Protein AF-0000000079469353 (afdb_homodimer)

InterPro domains:
  IPR002818 DJ-1/PfpI [PF01965] (6-164)
  IPR029062 Class I glutamine amidotransferase-like [G3DSA:3.40.50.880] (1-228)
  IPR029062 Class I glutamine amidotransferase-like [SSF52317] (6-183)
  IPR052158 Isonitrile Hydratase and Quaternary Amine Regulator [PTHR43130] (4-223)

Foldseek 3Di:
DQAQEEEEEDDEFFAPLQCVQLCVLQVPQPRHDYAYEYAVQDWYDHPRDIDHPHHHLVPDQEHQHYEYEDGPCLLVQLVDPVNLVSVLRHVVHYNAYEYEACSVLSVLLSLPQAVHEEEHAPLCQCLSVLSNHPRDDDQWDDDRRYIYGYHSNSSNVSSLVVCCVPPRNVSSVVSCVVVVPDDDDPAQQPDPVRRDPVVNVVVSVVCVVCRVVSSVSSNVSSVVSVVVVVVVD/DQAQEEEEEDDEFFAPLQCVQLCVLQVPQPRHDYAYEYAVQDWYDHPHDIDHPHHHLVPDQEHQEYEYEDGPCLLVQLVDPVNLVSVLRHVVHYNAYEYEACSVLSVLLSLPQAVHEEAHAPLCQCLSVLSNHPRDDDQWDDDRRYIYGYHSNSSNVSSLVVCCVPPRNVSSVVSCVVVVPDDDDPAQQPDPVRRDPVVNVVVSVVCVVVRVVSSVSSNVSSVVSVVVVVVVD

Organism: NCBI:txid2803784

Solvent-accessible surface area (backbone atoms only — not comparable to full-atom values): 22855 Å² total; per-residue (Å²): 130,84,67,48,29,37,34,35,63,50,57,68,40,32,38,53,49,22,45,49,42,23,44,68,53,49,61,67,43,86,64,44,44,75,42,52,21,15,73,82,24,46,68,41,59,27,91,89,41,34,41,38,92,32,41,32,40,88,71,59,81,72,31,39,28,40,43,28,37,14,37,83,21,39,50,62,47,47,64,31,63,72,61,40,54,52,51,42,56,35,53,73,64,25,66,29,50,32,20,13,10,48,8,34,52,44,51,31,44,60,49,78,32,49,74,32,52,36,20,23,19,79,93,57,31,74,54,38,45,70,43,45,29,42,74,40,91,46,54,61,28,72,42,89,54,29,44,18,6,6,20,42,51,19,13,44,39,34,26,45,48,46,36,27,74,75,68,30,61,68,53,24,39,33,49,30,33,74,35,26,50,62,86,66,63,86,60,70,18,18,39,83,89,52,21,54,68,70,46,44,53,51,48,51,57,68,48,50,78,57,44,61,64,44,46,51,37,37,46,51,28,24,52,51,34,53,53,51,54,57,65,72,105,129,84,66,48,28,37,34,35,62,51,59,70,40,32,38,52,50,22,44,50,42,21,43,65,54,51,62,68,42,87,66,45,43,76,42,52,21,14,75,81,23,47,66,41,59,29,91,89,41,32,41,39,90,32,40,32,40,86,70,61,82,71,30,39,29,39,43,27,36,14,38,85,22,39,48,61,47,49,65,30,63,72,61,41,54,50,51,42,56,35,53,74,65,25,66,28,50,33,20,13,10,49,8,33,52,44,51,31,44,60,49,77,31,48,75,31,51,36,20,23,19,80,91,57,32,72,55,38,45,69,44,45,29,42,72,39,91,47,53,61,28,71,41,89,52,30,42,18,6,6,21,39,52,18,14,44,38,34,27,44,50,48,36,28,72,75,68,30,61,68,55,24,39,32,49,31,33,74,36,26,49,62,86,66,63,85,60,69,19,16,38,82,87,53,21,55,68,70,46,44,52,52,47,50,57,67,49,50,78,58,44,62,66,45,46,53,38,40,46,51,28,24,51,51,34,53,52,51,56,56,65,74,104

Radius of gyration: 21.98 Å; Cα contacts (8 Å, |Δi|>4): 1091; chains: 2; bounding box: 52×77×47 Å

Nearest PDB structures (foldseek):
  7l9q-assembly1_B  TM=9.823E-01  e=1.602E-27  Pseudomonas protegens Pf-5
  3nov-assembly1_A-2  TM=9.707E-01  e=3.347E-27  Pseudomonas fluorescens
  3nor-assembly1_A-2  TM=9.707E-01  e=5.470E-27  Pseudomonas fluorescens
  7lav-assembly1_A  TM=9.673E-01  e=4.838E-27  Pseudomonas protegens Pf-5
  3noo-assembly1_B  TM=9.698E-01  e=7.209E-26  Pseudomonas fluorescens

Secondary structure (DSSP, 8-state):
---EEEEEE--TTB-THHHHHHHHHHTTSTTEEEEEEEGGG--EEETTEEEESPEEGGG----SEEEE--BTTHHHHHH-HHHHHHHHHHHHH-SEEEEETTHHHHHHTTTTTTTSEE---GGGGGGGGGGT-EE--SSEEEETTEEEE-STTHHHHHHHHHHHHHH-HHHHHHH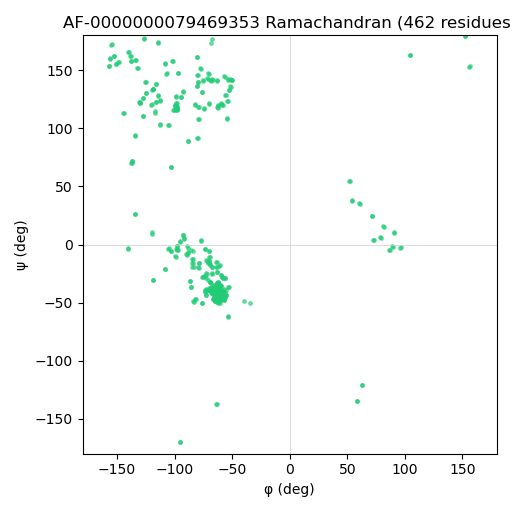HHHTT-----SSS-SSTTTS-HHHHHHHHHHHHHHHHHHHHHHHHHHHHHHHHHHHH-/---EEEEEE--TTB-THHHHHHHHHHTTSTTEEEEEEEGGG--EEETTEEEESPEEGGG----SEEEE--BTTHHHHHH-HHHHHHHHHHHHH-SEEEEETTHHHHHHTTTTTTTSEE---GGGGGGGGGGT-EE--SSEEEETTEEEE-STTHHHHHHHHHHHHHH-HHHHHHHHHHTT-----SSS-SSTTTS-HHHHHHHHHHHHHHHHHHHHHHHHHHHHHHHHHHHT-

pLDDT: mean 96.84, std 6.89, range [42.44, 99.0]

Sequence (466 aa):
MSDLVIVFPLYPGVTHLDFTGPQQVLCRVPGAKIIVASMGGADIEADGLTFTNLVDLAKVEACDVICIPGGFGTSAAMLDEAFMSHIKRLAAGAKYLTSVCTGSLILAATGMLKGKRATCHWAWRDQLKPFGVIVTEGRVVRDGNIITGGGVTAGLDFAFTMVAELAGDTLAQSLQLGLEYSPAPPFNAGTPETAPPEILAAVKSMMAGAMGDRQEAAEEAARRVESAGLNAVMSDLVIVFPLYPGVTHLDFTGPQQVLCRVPGAKIIVASMGGADIEADGLTFTNLVDLAKVEACDVICIPGGFGTSAAMLDEAFMSHIKRLAAGAKYLTSVCTGSLILAATGMLKGKRATCHWAWRDQLKPFGVIVTEGRVVRDGNIITGGGVTAGLDFAFTMVAELAGDTLAQSLQLGLEYSPAPPFNAGTPETAPPEILAAVKSMMAGAMGDRQEAAEEAARRVESAGLNAV

Structure (mmCIF, N/CA/C/O backbone):
data_AF-0000000079469353-model_v1
#
loop_
_entity.id
_entity.type
_entity.pdbx_description
1 polymer 'DJ-1/PfpI family protein'
#
loop_
_atom_site.group_PDB
_atom_site.id
_atom_site.type_symbol
_atom_site.label_atom_id
_atom_site.label_alt_id
_atom_site.label_comp_id
_atom_site.label_asym_id
_atom_site.label_entity_id
_atom_site.label_seq_id
_atom_site.pdbx_PDB_ins_code
_atom_site.Cartn_x
_atom_site.Cartn_y
_atom_site.Cartn_z
_atom_site.occupancy
_atom_site.B_iso_or_equiv
_atom_site.auth_seq_id
_atom_site.auth_comp_id
_atom_site.auth_asym_id
_atom_site.auth_atom_id
_atom_site.pdbx_PDB_model_num
ATOM 1 N N . MET A 1 1 ? -25.016 -16.469 4.625 1 42.53 1 MET A N 1
ATOM 2 C CA . MET A 1 1 ? -24.156 -16.578 3.457 1 42.53 1 MET A CA 1
ATOM 3 C C . MET A 1 1 ? -22.703 -16.812 3.875 1 42.53 1 MET A C 1
ATOM 5 O O . MET A 1 1 ? -22.25 -16.297 4.902 1 42.53 1 MET A O 1
ATOM 9 N N . SER A 1 2 ? -22.094 -17.969 3.52 1 60.28 2 SER A N 1
ATOM 10 C CA . SER A 1 2 ? -20.781 -18.391 4.016 1 60.28 2 SER A CA 1
ATOM 11 C C . SER A 1 2 ? -19.734 -17.281 3.832 1 60.28 2 SER A C 1
ATOM 13 O O . SER A 1 2 ? -19.828 -16.5 2.889 1 60.28 2 SER A O 1
ATOM 15 N N . ASP A 1 3 ? -18.922 -16.984 4.762 1 85.94 3 ASP A N 1
ATOM 16 C CA . ASP A 1 3 ? -17.953 -15.891 4.797 1 85.94 3 ASP A CA 1
ATOM 17 C C . ASP A 1 3 ? -16.906 -16.062 3.697 1 85.94 3 ASP A C 1
ATOM 19 O O . ASP A 1 3 ? -16.453 -17.172 3.428 1 85.94 3 ASP A O 1
ATOM 23 N N . LEU A 1 4 ? -16.797 -15.102 2.717 1 96.38 4 LEU A N 1
ATOM 24 C CA . LEU A 1 4 ? -15.695 -15.023 1.762 1 96.38 4 LEU A CA 1
ATOM 25 C C . LEU A 1 4 ? -14.352 -14.977 2.482 1 96.38 4 LEU A C 1
ATOM 27 O O . LEU A 1 4 ? -14.078 -14.031 3.227 1 96.38 4 LEU A O 1
ATOM 31 N N . VAL A 1 5 ? -13.578 -16.141 2.379 1 98.56 5 VAL A N 1
ATOM 32 C CA . VAL A 1 5 ? -12.289 -16.203 3.061 1 98.56 5 VAL A CA 1
ATOM 33 C C . VAL A 1 5 ? -11.164 -15.922 2.068 1 98.56 5 VAL A C 1
ATOM 35 O O . VAL A 1 5 ? -11.008 -16.625 1.074 1 98.56 5 VAL A O 1
ATOM 38 N N . ILE A 1 6 ? -10.391 -14.875 2.291 1 98.88 6 ILE A N 1
ATOM 39 C CA . ILE A 1 6 ? -9.234 -14.484 1.488 1 98.88 6 ILE A CA 1
ATOM 40 C C . ILE A 1 6 ? -7.961 -14.656 2.305 1 98.88 6 ILE A C 1
ATOM 42 O O . ILE A 1 6 ? -7.832 -14.094 3.395 1 98.88 6 ILE A O 1
ATOM 46 N N . VAL A 1 7 ? -6.977 -15.445 1.799 1 98.94 7 VAL A N 1
ATOM 47 C CA . VAL A 1 7 ? -5.762 -15.75 2.547 1 98.94 7 VAL A CA 1
ATOM 48 C C . VAL A 1 7 ? -4.551 -15.141 1.84 1 98.94 7 VAL A C 1
ATOM 50 O O . VAL A 1 7 ? -4.387 -15.312 0.63 1 98.94 7 VAL A O 1
ATOM 53 N N . PHE A 1 8 ? -3.779 -14.422 2.576 1 98.94 8 PHE A N 1
ATOM 54 C CA . PHE A 1 8 ? -2.455 -13.969 2.166 1 98.94 8 PHE A CA 1
ATOM 55 C C . PHE A 1 8 ? -1.367 -14.766 2.879 1 98.94 8 PHE A C 1
ATOM 57 O O . PHE A 1 8 ? -1.062 -14.508 4.043 1 98.94 8 PHE A O 1
ATOM 64 N N . PRO A 1 9 ? -0.734 -15.711 2.227 1 98.94 9 PRO A N 1
ATOM 65 C CA . PRO A 1 9 ? 0.389 -16.422 2.85 1 98.94 9 PRO A CA 1
ATOM 66 C C . PRO A 1 9 ? 1.702 -15.648 2.742 1 98.94 9 PRO A C 1
ATOM 68 O O . PRO A 1 9 ? 2.158 -15.352 1.635 1 98.94 9 PRO A O 1
ATOM 71 N N . LEU A 1 10 ? 2.246 -15.359 3.893 1 98.94 10 LEU A N 1
ATOM 72 C CA . LEU A 1 10 ? 3.484 -14.586 3.943 1 98.94 10 LEU A CA 1
ATOM 73 C C . LEU A 1 10 ? 4.68 -15.5 4.203 1 98.94 10 LEU A C 1
ATOM 75 O O . LEU A 1 10 ? 4.52 -16.609 4.715 1 98.94 10 LEU A O 1
ATOM 79 N N . TYR A 1 11 ? 5.863 -15.039 3.842 1 98.94 11 TYR A N 1
ATOM 80 C CA . TYR A 1 11 ? 7.148 -15.703 4.023 1 98.94 11 TYR A CA 1
ATOM 81 C C . TYR A 1 11 ? 8.273 -14.688 4.16 1 98.94 11 TYR A C 1
ATOM 83 O O . TYR A 1 11 ? 8.125 -13.531 3.77 1 98.94 11 TYR A O 1
ATOM 91 N N . PRO A 1 12 ? 9.43 -15.062 4.832 1 98.69 12 PRO A N 1
ATOM 92 C CA . PRO A 1 12 ? 10.555 -14.125 4.926 1 98.69 12 PRO A CA 1
ATOM 93 C C . PRO A 1 12 ? 10.984 -13.578 3.568 1 98.69 12 PRO A C 1
ATOM 95 O O . PRO A 1 12 ? 11.133 -14.344 2.611 1 98.69 12 PRO A O 1
ATOM 98 N N . GLY A 1 13 ? 11.18 -12.281 3.477 1 98.44 13 GLY A N 1
ATOM 99 C CA . GLY A 1 13 ? 11.625 -11.664 2.238 1 98.44 13 GLY A CA 1
ATOM 100 C C . GLY A 1 13 ? 10.477 -11.219 1.35 1 98.44 13 GLY A C 1
ATOM 101 O O . GLY A 1 13 ? 10.695 -10.805 0.21 1 98.44 13 GLY A O 1
ATOM 102 N N . VAL A 1 14 ? 9.242 -11.258 1.911 1 98.88 14 VAL A N 1
ATOM 103 C CA . VAL A 1 14 ? 8.078 -10.773 1.174 1 98.88 14 VAL A CA 1
ATOM 104 C C . VAL A 1 14 ? 8.18 -9.266 0.977 1 98.88 14 VAL A C 1
ATOM 106 O O . VAL A 1 14 ? 8.758 -8.562 1.812 1 98.88 14 VAL A O 1
ATOM 109 N N . THR A 1 15 ? 7.762 -8.75 -0.195 1 98.81 15 THR A N 1
ATOM 110 C CA . THR A 1 15 ? 7.508 -7.328 -0.389 1 98.81 15 THR A CA 1
ATOM 111 C C . THR A 1 15 ? 6.156 -6.934 0.194 1 98.81 15 THR A C 1
ATOM 113 O O . THR A 1 15 ? 5.113 -7.418 -0.254 1 98.81 15 THR A O 1
ATOM 116 N N . HIS A 1 16 ? 6.148 -6.039 1.189 1 98.88 16 HIS A N 1
ATOM 117 C CA . HIS A 1 16 ? 4.914 -5.906 1.953 1 98.88 16 HIS A CA 1
ATOM 118 C C . HIS A 1 16 ? 3.807 -5.281 1.109 1 98.88 16 HIS A C 1
ATOM 120 O O . HIS A 1 16 ? 2.639 -5.652 1.236 1 98.88 16 HIS A O 1
ATOM 126 N N . LEU A 1 17 ? 4.172 -4.371 0.166 1 98.94 17 LEU A N 1
ATOM 127 C CA . LEU A 1 17 ? 3.123 -3.721 -0.61 1 98.94 17 LEU A CA 1
ATOM 128 C C . LEU A 1 17 ? 2.43 -4.719 -1.531 1 98.94 17 LEU A C 1
ATOM 130 O O . LEU A 1 17 ? 1.306 -4.48 -1.979 1 98.94 17 LEU A O 1
ATOM 134 N N . ASP A 1 18 ? 3.061 -5.863 -1.813 1 98.94 18 ASP A N 1
ATOM 135 C CA . ASP A 1 18 ? 2.43 -6.918 -2.598 1 98.94 18 ASP A CA 1
ATOM 136 C C . ASP A 1 18 ? 1.204 -7.48 -1.88 1 98.94 18 ASP A C 1
ATOM 138 O O . ASP A 1 18 ? 0.322 -8.062 -2.512 1 98.94 18 ASP A O 1
ATOM 142 N N . PHE A 1 19 ? 1.155 -7.344 -0.555 1 98.88 19 PHE A N 1
ATOM 143 C CA . PHE A 1 19 ? -0.023 -7.863 0.128 1 98.88 19 PHE A CA 1
ATOM 144 C C . PHE A 1 19 ? -0.765 -6.75 0.854 1 98.88 19 PHE A C 1
ATOM 146 O O . PHE A 1 19 ? -1.991 -6.789 0.975 1 98.88 19 PHE A O 1
ATOM 153 N N . THR A 1 20 ? -0.071 -5.695 1.333 1 98.94 20 THR A N 1
ATOM 154 C CA . THR A 1 20 ? -0.786 -4.637 2.033 1 98.94 20 THR A CA 1
ATOM 155 C C . THR A 1 20 ? -1.659 -3.842 1.066 1 98.94 20 THR A C 1
ATOM 157 O O . THR A 1 20 ? -2.75 -3.396 1.429 1 98.94 20 THR A O 1
ATOM 160 N N . GLY A 1 21 ? -1.18 -3.605 -0.171 1 98.88 21 GLY A N 1
ATOM 161 C CA . GLY A 1 21 ? -1.995 -2.947 -1.179 1 98.88 21 GLY A CA 1
ATOM 162 C C . GLY A 1 21 ? -3.338 -3.621 -1.394 1 98.88 21 GLY A C 1
ATOM 163 O O . GLY A 1 21 ? -4.383 -3.041 -1.093 1 98.88 21 GLY A O 1
ATOM 164 N N . PRO A 1 22 ? -3.281 -4.887 -1.829 1 98.94 22 PRO A N 1
ATOM 165 C CA . PRO A 1 22 ? -4.547 -5.59 -2.055 1 98.94 22 PRO A CA 1
ATOM 166 C C . PRO A 1 22 ? -5.367 -5.75 -0.777 1 98.94 22 PRO A C 1
ATOM 168 O O . PRO A 1 22 ? -6.598 -5.68 -0.818 1 98.94 22 PRO A O 1
ATOM 171 N N . GLN A 1 23 ? -4.711 -6.023 0.32 1 98.88 23 GLN A N 1
ATOM 172 C CA . GLN A 1 23 ? -5.391 -6.258 1.589 1 98.88 23 GLN A CA 1
ATOM 173 C C . GLN A 1 23 ? -6.227 -5.051 1.998 1 98.88 23 GLN A C 1
ATOM 175 O O . GLN A 1 23 ? -7.34 -5.199 2.5 1 98.88 23 GLN A O 1
ATOM 180 N N . GLN A 1 24 ? -5.746 -3.799 1.799 1 98.88 24 GLN A N 1
ATOM 181 C CA . GLN A 1 24 ? -6.477 -2.588 2.158 1 98.88 24 GLN A CA 1
ATOM 182 C C . GLN A 1 24 ? -7.801 -2.5 1.408 1 98.88 24 GLN A C 1
ATOM 184 O O . GLN A 1 24 ? -8.789 -1.987 1.939 1 98.88 24 GLN A O 1
ATOM 189 N N . VAL A 1 25 ? -7.789 -2.98 0.186 1 98.88 25 VAL A N 1
ATOM 190 C CA . VAL A 1 25 ? -8.984 -2.912 -0.649 1 98.88 25 VAL A CA 1
ATOM 191 C C . VAL A 1 25 ? -9.922 -4.066 -0.304 1 98.88 25 VAL A C 1
ATOM 193 O O . VAL A 1 25 ? -11.109 -3.85 -0.032 1 98.88 25 VAL A O 1
ATOM 196 N N . LEU A 1 26 ? -9.398 -5.238 -0.204 1 98.81 26 LEU A N 1
ATOM 197 C CA . LEU A 1 26 ? -10.195 -6.453 -0.103 1 98.81 26 LEU A CA 1
ATOM 198 C C . LEU A 1 26 ? -10.828 -6.574 1.281 1 98.81 26 LEU A C 1
ATOM 200 O O . LEU A 1 26 ? -11.891 -7.184 1.434 1 98.81 26 LEU A O 1
ATOM 204 N N . CYS A 1 27 ? -10.172 -5.965 2.289 1 98.25 27 CYS A N 1
ATOM 205 C CA . CYS A 1 27 ? -10.719 -6.066 3.637 1 98.25 27 CYS A CA 1
ATOM 206 C C . CYS A 1 27 ? -12.008 -5.254 3.764 1 98.25 27 CYS A C 1
ATOM 208 O O . CYS A 1 27 ? -12.719 -5.363 4.766 1 98.25 27 CYS A O 1
ATOM 210 N N . ARG A 1 28 ? -12.383 -4.492 2.699 1 97.31 28 ARG A N 1
ATOM 211 C CA . ARG A 1 28 ? -13.578 -3.654 2.719 1 97.31 28 ARG A CA 1
ATOM 212 C C . ARG A 1 28 ? -14.75 -4.359 2.059 1 97.31 28 ARG A C 1
ATOM 214 O O . ARG A 1 28 ? -15.867 -3.834 2.033 1 97.31 28 ARG A O 1
ATOM 221 N N . VAL A 1 29 ? -14.547 -5.535 1.493 1 97.44 29 VAL A N 1
ATOM 222 C CA . VAL A 1 29 ? -15.633 -6.328 0.917 1 97.44 29 VAL A CA 1
ATOM 223 C C . VAL A 1 29 ? -16.516 -6.871 2.031 1 97.44 29 VAL A C 1
ATOM 225 O O . VAL A 1 29 ? -16.047 -7.566 2.934 1 97.44 29 VAL A O 1
ATOM 228 N N . PRO A 1 30 ? -17.812 -6.535 1.995 1 94.5 30 PRO A N 1
ATOM 229 C CA . PRO A 1 30 ? -18.703 -7.012 3.049 1 94.5 30 PRO A CA 1
ATOM 230 C C . PRO A 1 30 ? -18.688 -8.531 3.197 1 94.5 30 PRO A C 1
ATOM 232 O O . PRO A 1 30 ? -18.797 -9.25 2.203 1 94.5 30 PRO A O 1
ATOM 235 N N . GLY A 1 31 ? -18.484 -8.984 4.418 1 94.06 31 GLY A N 1
ATOM 236 C CA . GLY A 1 31 ? -18.531 -10.406 4.711 1 94.06 31 GLY A CA 1
ATOM 237 C C . GLY A 1 31 ? -17.219 -11.117 4.492 1 94.06 31 GLY A C 1
ATOM 238 O O . GLY A 1 31 ? -17.078 -12.305 4.801 1 94.06 31 GLY A O 1
ATOM 239 N N . ALA A 1 32 ? -16.25 -10.398 3.99 1 96.69 32 ALA A N 1
ATOM 240 C CA . ALA A 1 32 ? -14.945 -11.008 3.74 1 96.69 32 ALA A CA 1
ATOM 241 C C . ALA A 1 32 ? -14.164 -11.188 5.039 1 96.69 32 ALA A C 1
ATOM 243 O O . ALA A 1 32 ? -14.148 -10.297 5.891 1 96.69 32 ALA A O 1
ATOM 244 N N . LYS A 1 33 ? -13.633 -12.344 5.242 1 97.62 33 LYS A N 1
ATOM 245 C CA . LYS A 1 33 ? -12.641 -12.633 6.273 1 97.62 33 LYS A CA 1
ATOM 246 C C . LYS A 1 33 ? -11.234 -12.695 5.676 1 97.62 33 LYS A C 1
ATOM 248 O O . LYS A 1 33 ? -10.945 -13.578 4.863 1 97.62 33 LYS A O 1
ATOM 253 N N . ILE A 1 34 ? -10.406 -11.797 6.074 1 98.62 34 ILE A N 1
ATOM 254 C CA . ILE A 1 34 ? -9.031 -11.766 5.59 1 98.62 34 ILE A CA 1
ATOM 255 C C . ILE A 1 34 ? -8.125 -12.508 6.57 1 98.62 34 ILE A C 1
ATOM 257 O O . ILE A 1 34 ? -8.133 -12.227 7.77 1 98.62 34 ILE A O 1
ATOM 261 N N . ILE A 1 35 ? -7.402 -13.414 6.082 1 98.81 35 ILE A N 1
ATOM 262 C CA . ILE A 1 35 ? -6.418 -14.141 6.879 1 98.81 35 ILE A CA 1
ATOM 263 C C . ILE A 1 35 ? -5.016 -13.875 6.332 1 98.81 35 ILE A C 1
ATOM 265 O O . ILE A 1 35 ? -4.719 -14.211 5.184 1 98.81 35 ILE A O 1
ATOM 269 N N . VAL A 1 36 ? -4.234 -13.234 7.121 1 98.94 36 VAL A N 1
ATOM 270 C CA . VAL A 1 36 ? -2.807 -13.109 6.844 1 98.94 36 VAL A CA 1
ATOM 271 C C . VAL A 1 36 ? -2.035 -14.148 7.656 1 98.94 36 VAL A C 1
ATOM 273 O O . VAL A 1 36 ? -2.127 -14.172 8.883 1 98.94 36 VAL A O 1
ATOM 276 N N . ALA A 1 37 ? -1.287 -14.992 6.957 1 98.94 37 ALA A N 1
ATOM 277 C CA . ALA A 1 37 ? -0.753 -16.172 7.621 1 98.94 37 ALA A CA 1
ATOM 278 C C . ALA A 1 37 ? 0.732 -16.359 7.316 1 98.94 37 ALA A C 1
ATOM 280 O O . ALA A 1 37 ? 1.228 -15.859 6.305 1 98.94 37 ALA A O 1
ATOM 281 N N . SER A 1 38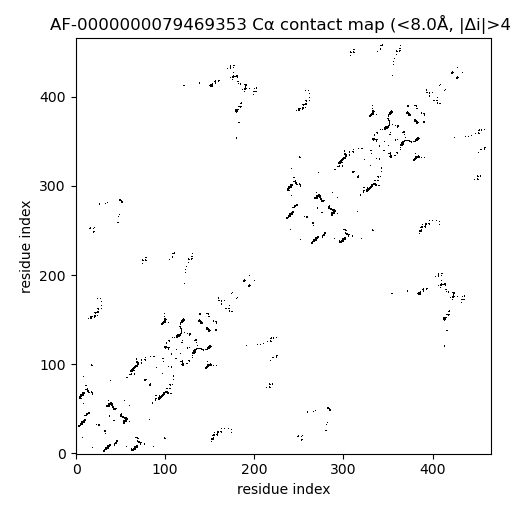 ? 1.434 -16.938 8.172 1 98.94 38 SER A N 1
ATOM 282 C CA . SER A 1 38 ? 2.822 -17.359 8.016 1 98.94 38 SER A CA 1
ATOM 283 C C . SER A 1 38 ? 3.061 -18.719 8.648 1 98.94 38 SER A C 1
ATOM 285 O O . SER A 1 38 ? 2.178 -19.266 9.32 1 98.94 38 SER A O 1
ATOM 287 N N . MET A 1 39 ? 4.23 -19.359 8.312 1 98.88 39 MET A N 1
ATOM 288 C CA . MET A 1 39 ? 4.574 -20.625 8.953 1 98.88 39 MET A CA 1
ATOM 289 C C . MET A 1 39 ? 4.664 -20.469 10.461 1 98.88 39 MET A C 1
ATOM 291 O O . MET A 1 39 ? 5.406 -19.625 10.961 1 98.88 39 MET A O 1
ATOM 295 N N . GLY A 1 40 ? 3.83 -21.219 11.258 1 98.75 40 GLY A N 1
ATOM 296 C CA . GLY A 1 40 ? 3.834 -21.172 12.711 1 98.75 40 GLY A CA 1
ATOM 297 C C . GLY A 1 40 ? 3.232 -19.906 13.266 1 98.75 40 GLY A C 1
ATOM 298 O O . GLY A 1 40 ? 3.27 -19.672 14.477 1 98.75 40 GLY A O 1
ATOM 299 N N . GLY A 1 41 ? 2.707 -19.031 12.422 1 98.88 41 GLY A N 1
ATOM 300 C CA . GLY A 1 41 ? 2.211 -17.75 12.875 1 98.88 41 GLY A CA 1
ATOM 301 C C . GLY A 1 41 ? 3.316 -16.797 13.281 1 98.88 41 GLY A C 1
ATOM 302 O O . GLY A 1 41 ? 3.094 -15.875 14.078 1 98.88 41 GLY A O 1
ATOM 303 N N . ALA A 1 42 ? 4.48 -17.031 12.727 1 98.81 42 ALA A N 1
ATOM 304 C CA . ALA A 1 42 ? 5.648 -16.234 13.094 1 98.81 42 ALA A CA 1
ATOM 305 C C . ALA A 1 42 ? 5.539 -14.812 12.555 1 98.81 42 ALA A C 1
ATOM 307 O O . ALA A 1 42 ? 4.973 -14.594 11.484 1 98.81 42 ALA A O 1
ATOM 308 N N . ASP A 1 43 ? 6.086 -13.875 13.289 1 98.88 43 ASP A N 1
ATOM 309 C CA . ASP A 1 43 ? 6.164 -12.508 12.789 1 98.88 43 ASP A CA 1
ATOM 310 C C . ASP A 1 43 ? 6.902 -12.453 11.453 1 98.88 43 ASP A C 1
ATOM 312 O O . ASP A 1 43 ? 7.82 -13.242 11.211 1 98.88 43 ASP A O 1
ATOM 316 N N . ILE A 1 44 ? 6.496 -11.594 10.594 1 98.94 44 ILE A N 1
ATOM 317 C CA . ILE A 1 44 ? 7.172 -11.359 9.32 1 98.94 44 ILE A CA 1
ATOM 318 C C . ILE A 1 44 ? 7.711 -9.93 9.281 1 98.94 44 ILE A C 1
ATOM 320 O O . ILE A 1 44 ? 6.977 -8.977 9.531 1 98.94 44 ILE A O 1
ATOM 324 N N . GLU A 1 45 ? 8.969 -9.836 9.078 1 98.69 45 GLU A N 1
ATOM 325 C CA . GLU A 1 45 ? 9.594 -8.547 8.789 1 98.69 45 GLU A CA 1
ATOM 326 C C . GLU A 1 45 ? 9.68 -8.305 7.281 1 98.69 45 GLU A C 1
ATOM 328 O O . GLU A 1 45 ? 10.102 -9.195 6.531 1 98.69 45 GLU A O 1
ATOM 333 N N . ALA A 1 46 ? 9.266 -7.172 6.844 1 98.38 46 ALA A N 1
ATOM 334 C CA . ALA A 1 46 ? 9.305 -6.816 5.43 1 98.38 46 ALA A CA 1
ATOM 335 C C . ALA A 1 46 ? 9.617 -5.332 5.246 1 98.38 46 ALA A C 1
ATOM 337 O O . ALA A 1 46 ? 8.82 -4.473 5.621 1 98.38 46 ALA A O 1
ATOM 338 N N . ASP A 1 47 ? 10.758 -5.031 4.688 1 95.69 47 ASP A N 1
ATOM 339 C CA . ASP A 1 47 ? 11.156 -3.682 4.305 1 95.69 47 ASP A CA 1
ATOM 340 C C . ASP A 1 47 ? 11.047 -2.717 5.484 1 95.69 47 ASP A C 1
ATOM 342 O O . ASP A 1 47 ? 10.555 -1.598 5.332 1 95.69 47 ASP A O 1
ATOM 346 N N . GLY A 1 48 ? 11.367 -3.146 6.656 1 96.94 48 GLY A N 1
ATOM 347 C CA . GLY A 1 48 ? 11.438 -2.27 7.816 1 96.94 48 GLY A CA 1
ATOM 348 C C . GLY A 1 48 ? 10.172 -2.283 8.648 1 96.94 48 GLY A C 1
ATOM 349 O O . GLY A 1 48 ? 10.102 -1.635 9.695 1 96.94 48 GLY A O 1
ATOM 350 N N . LEU A 1 49 ? 9.148 -3.043 8.203 1 98.81 49 LEU A N 1
ATOM 351 C CA . LEU A 1 49 ? 7.926 -3.236 8.977 1 98.81 49 LEU A CA 1
ATOM 352 C C . LEU A 1 49 ? 7.867 -4.648 9.555 1 98.81 49 LEU A C 1
ATOM 354 O O . LEU A 1 49 ? 8.43 -5.582 8.984 1 98.81 49 LEU A O 1
ATOM 358 N N . THR A 1 50 ? 7.281 -4.723 10.727 1 98.88 50 THR A N 1
ATOM 359 C CA . THR A 1 50 ? 7.074 -6.031 11.328 1 98.88 50 THR A CA 1
ATOM 360 C C . THR A 1 50 ? 5.59 -6.297 11.547 1 98.88 50 THR A C 1
ATOM 362 O O . THR A 1 50 ? 4.91 -5.535 12.242 1 98.88 50 THR A O 1
ATOM 365 N N . PHE A 1 51 ? 5.125 -7.348 10.938 1 98.94 51 PHE A N 1
ATOM 366 C CA . PHE A 1 51 ? 3.744 -7.801 11.055 1 98.94 51 PHE A CA 1
ATOM 367 C C . PHE A 1 51 ? 3.631 -8.938 12.062 1 98.94 51 PHE A C 1
ATOM 369 O O . PHE A 1 51 ? 4.359 -9.93 11.969 1 98.94 51 PHE A O 1
ATOM 376 N N . THR A 1 52 ? 2.701 -8.758 13.039 1 98.88 52 THR A N 1
ATOM 377 C CA . THR A 1 52 ? 2.521 -9.773 14.07 1 98.88 52 THR A CA 1
ATOM 378 C C . THR A 1 52 ? 1.06 -10.203 14.156 1 98.88 52 THR A C 1
ATOM 380 O O . THR A 1 52 ? 0.227 -9.758 13.367 1 98.88 52 THR A O 1
ATOM 383 N N . ASN A 1 53 ? 0.758 -11.188 15.047 1 98.75 53 ASN A N 1
ATOM 384 C CA . ASN A 1 53 ? -0.573 -11.766 15.195 1 98.75 53 ASN A CA 1
ATOM 385 C C . ASN A 1 53 ? -1.05 -12.406 13.891 1 98.75 53 ASN A C 1
ATOM 387 O O . ASN A 1 53 ? -2.219 -12.281 13.523 1 98.75 53 ASN A O 1
ATOM 391 N N . LEU A 1 54 ? -0.108 -12.984 13.188 1 98.88 54 LEU A N 1
ATOM 392 C CA . LEU A 1 54 ? -0.427 -13.742 11.977 1 98.88 54 LEU A CA 1
ATOM 393 C C . LEU A 1 54 ? -1.002 -15.109 12.328 1 98.88 54 LEU A C 1
ATOM 395 O O . LEU A 1 54 ? -0.718 -15.648 13.398 1 98.88 54 LEU A O 1
ATOM 399 N N . VAL A 1 55 ? -1.805 -15.609 11.5 1 98.88 55 VAL A N 1
ATOM 400 C CA . VAL A 1 55 ? -2.363 -16.953 11.688 1 98.88 55 VAL A CA 1
ATOM 401 C C . VAL A 1 55 ? -1.344 -18 11.258 1 98.88 55 VAL A C 1
ATOM 403 O O . VAL A 1 55 ? -0.621 -17.812 10.281 1 98.88 55 VAL A O 1
ATOM 406 N N . ASP A 1 56 ? -1.229 -19.031 11.961 1 98.88 56 ASP A N 1
ATOM 407 C CA . ASP A 1 56 ? -0.411 -20.156 11.508 1 98.88 56 ASP A CA 1
ATOM 408 C C . ASP A 1 56 ? -0.962 -20.734 10.211 1 98.88 56 ASP A C 1
ATOM 410 O O . ASP A 1 56 ? -2.104 -21.203 10.164 1 98.88 56 ASP A O 1
ATOM 414 N N . LEU A 1 57 ? -0.144 -20.672 9.242 1 98.81 57 LEU A N 1
ATOM 415 C CA . LEU A 1 57 ? -0.543 -21.172 7.93 1 98.81 57 LEU A CA 1
ATOM 416 C C . LEU A 1 57 ? -1.063 -22.594 8.023 1 98.81 57 LEU A C 1
ATOM 418 O O . LEU A 1 57 ? -2.006 -22.969 7.316 1 98.81 57 LEU A O 1
ATOM 422 N N . ALA A 1 58 ? -0.517 -23.453 8.867 1 98.5 58 ALA A N 1
ATOM 423 C CA . ALA A 1 58 ? -0.905 -24.859 9.039 1 98.5 58 ALA A CA 1
ATOM 424 C C . ALA A 1 58 ? -2.334 -24.969 9.562 1 98.5 58 ALA A C 1
ATOM 426 O O . ALA A 1 58 ? -2.982 -26 9.398 1 98.5 58 ALA A O 1
ATOM 427 N N . LYS A 1 59 ? -2.861 -23.922 10.141 1 98.56 59 LYS A N 1
ATOM 428 C CA . LYS A 1 59 ? -4.172 -23.953 10.789 1 98.56 59 LYS A CA 1
ATOM 429 C C . LYS A 1 59 ? -5.25 -23.391 9.859 1 98.56 59 LYS A C 1
ATOM 431 O O . LYS A 1 59 ? -6.441 -23.453 10.188 1 98.56 59 LYS A O 1
ATOM 436 N N . VAL A 1 60 ? -4.855 -22.797 8.773 1 98.69 60 VAL A N 1
ATOM 437 C CA . VAL A 1 60 ? -5.84 -22.328 7.805 1 98.69 60 VAL A CA 1
ATOM 438 C C . VAL A 1 60 ? -6.422 -23.516 7.035 1 98.69 60 VAL A C 1
ATOM 440 O O . VAL A 1 60 ? -5.711 -24.172 6.281 1 98.69 60 VAL A O 1
ATOM 443 N N . GLU A 1 61 ? -7.641 -23.766 7.133 1 97.06 61 GLU A N 1
ATOM 444 C CA . GLU A 1 61 ? -8.242 -24.984 6.602 1 97.06 61 GLU A CA 1
ATOM 445 C C . GLU A 1 61 ? -8.578 -24.844 5.117 1 97.06 61 GLU A C 1
ATOM 447 O O . GLU A 1 61 ? -8.336 -25.75 4.328 1 97.06 61 GLU A O 1
ATOM 452 N N . ALA A 1 62 ? -9.227 -23.781 4.77 1 97.44 62 ALA A N 1
ATOM 453 C CA . ALA A 1 62 ? -9.672 -23.531 3.402 1 97.44 62 ALA A CA 1
ATOM 454 C C . ALA A 1 62 ? -9.781 -22.031 3.133 1 97.44 62 ALA A C 1
ATOM 456 O O . ALA A 1 62 ? -9.734 -21.219 4.062 1 97.44 62 ALA A O 1
ATOM 457 N N . CYS A 1 63 ? -9.812 -21.703 1.905 1 98.31 63 CYS A N 1
ATOM 458 C CA . CYS A 1 63 ? -10.047 -20.312 1.513 1 98.31 63 CYS A CA 1
ATOM 459 C C . CYS A 1 63 ? -10.781 -20.234 0.177 1 98.31 63 CYS A C 1
ATOM 461 O O . CYS A 1 63 ? -10.828 -21.234 -0.562 1 98.31 63 CYS A O 1
ATOM 463 N N . ASP A 1 64 ? -11.461 -19.125 -0.065 1 98.69 64 ASP A N 1
ATOM 464 C CA . ASP A 1 64 ? -12.094 -18.844 -1.351 1 98.69 64 ASP A CA 1
ATOM 465 C C . ASP A 1 64 ? -11.102 -18.203 -2.324 1 98.69 64 ASP A C 1
ATOM 467 O O . ASP A 1 64 ? -11.156 -18.453 -3.531 1 98.69 64 ASP A O 1
ATOM 471 N N . VAL A 1 65 ? -10.242 -17.375 -1.835 1 98.88 65 VAL A N 1
ATOM 472 C CA . VAL A 1 65 ? -9.211 -16.703 -2.609 1 98.88 65 VAL A CA 1
ATOM 473 C C . VAL A 1 65 ? -7.852 -16.875 -1.928 1 98.88 65 VAL A C 1
ATOM 475 O O . VAL A 1 65 ? -7.703 -16.578 -0.742 1 98.88 65 VAL A O 1
ATOM 478 N N . ILE A 1 66 ? -6.914 -17.438 -2.604 1 98.94 66 ILE A N 1
ATOM 479 C CA . ILE A 1 66 ? -5.531 -17.359 -2.148 1 98.94 66 ILE A CA 1
ATOM 480 C C . ILE A 1 66 ? -4.789 -16.266 -2.92 1 98.94 66 ILE A C 1
ATOM 482 O O . ILE A 1 66 ? -4.805 -16.266 -4.152 1 98.94 66 ILE A O 1
ATOM 486 N N . CYS A 1 67 ? -4.277 -15.289 -2.256 1 98.94 67 CYS A N 1
ATOM 487 C CA . CYS A 1 67 ? -3.549 -14.172 -2.844 1 98.94 67 CYS A CA 1
ATOM 488 C C . CYS A 1 67 ? -2.08 -14.203 -2.436 1 98.94 67 CYS A C 1
ATOM 490 O O . CYS A 1 67 ? -1.729 -13.773 -1.335 1 98.94 67 CYS A O 1
ATOM 492 N N . ILE A 1 68 ? -1.202 -14.625 -3.311 1 99 68 ILE A N 1
ATOM 493 C CA . ILE A 1 68 ? 0.194 -14.883 -2.977 1 99 68 ILE A CA 1
ATOM 494 C C . ILE A 1 68 ? 1.048 -13.68 -3.377 1 99 68 ILE A C 1
ATOM 496 O O . ILE A 1 68 ? 1.144 -13.344 -4.559 1 99 68 ILE A O 1
ATOM 500 N N . PRO A 1 69 ? 1.66 -13.039 -2.41 1 98.94 69 PRO A N 1
ATOM 501 C CA . PRO A 1 69 ? 2.537 -11.906 -2.719 1 98.94 69 PRO A CA 1
ATOM 502 C C . PRO A 1 69 ? 3.926 -12.344 -3.182 1 98.94 69 PRO A C 1
ATOM 504 O O . PRO A 1 69 ? 4.301 -13.5 -2.998 1 98.94 69 PRO A O 1
ATOM 507 N N . GLY A 1 70 ? 4.664 -11.438 -3.85 1 98.81 70 GLY A N 1
ATOM 508 C CA . GLY A 1 70 ? 6.047 -11.672 -4.23 1 98.81 70 GLY A CA 1
ATOM 509 C C . GLY A 1 70 ? 7.043 -11.102 -3.238 1 98.81 70 GLY A C 1
ATOM 510 O O . GLY A 1 70 ? 6.691 -10.812 -2.092 1 98.81 70 GLY A O 1
ATOM 511 N N . GLY A 1 71 ? 8.25 -11.125 -3.67 1 98.19 71 GLY A N 1
ATOM 512 C CA . GLY A 1 71 ? 9.32 -10.57 -2.852 1 98.19 71 GLY A CA 1
ATOM 513 C C . GLY A 1 71 ? 10.664 -11.211 -3.115 1 98.19 71 GLY A C 1
ATOM 514 O O . GLY A 1 71 ? 10.781 -12.117 -3.949 1 98.19 71 GLY A O 1
ATOM 515 N N . PHE A 1 72 ? 11.633 -10.711 -2.398 1 95.81 72 PHE A N 1
ATOM 516 C CA . PHE A 1 72 ? 12.992 -11.211 -2.551 1 95.81 72 PHE A CA 1
ATOM 517 C C . PHE A 1 72 ? 13.125 -12.617 -1.993 1 95.81 72 PHE A C 1
ATOM 519 O O . PHE A 1 72 ? 14.055 -13.344 -2.338 1 95.81 72 PHE A O 1
ATOM 526 N N . GLY A 1 73 ? 12.172 -13.047 -1.205 1 98 73 GLY A N 1
ATOM 527 C CA . GLY A 1 73 ? 12.18 -14.375 -0.605 1 98 73 GLY A CA 1
ATOM 528 C C . GLY A 1 73 ? 11.461 -15.414 -1.449 1 98 73 GLY A C 1
ATOM 529 O O . GLY A 1 73 ? 11.32 -16.562 -1.038 1 98 73 GLY A O 1
ATOM 530 N N . THR A 1 74 ? 11.016 -15.062 -2.639 1 98.44 74 THR A N 1
ATOM 531 C CA . THR A 1 74 ? 10.195 -15.93 -3.484 1 98.44 74 THR A CA 1
ATOM 532 C C . THR A 1 74 ? 10.938 -17.219 -3.809 1 98.44 74 THR A C 1
ATOM 534 O O . THR A 1 74 ? 10.367 -18.312 -3.729 1 98.44 74 THR A O 1
ATOM 537 N N . SER A 1 75 ? 12.234 -17.094 -4.133 1 98.19 75 SER A N 1
ATOM 538 C CA . SER A 1 75 ? 13.023 -18.266 -4.512 1 98.19 75 SER A CA 1
ATOM 539 C C . SER A 1 75 ? 13.078 -19.281 -3.379 1 98.19 75 SER A C 1
ATOM 541 O O . SER A 1 75 ? 12.844 -20.484 -3.602 1 98.19 75 SER A O 1
ATOM 543 N N . ALA A 1 76 ? 13.367 -18.812 -2.18 1 98.38 76 ALA A N 1
ATOM 544 C CA . ALA A 1 76 ? 13.406 -19.688 -1.02 1 98.38 76 ALA A CA 1
ATOM 545 C C . ALA A 1 76 ? 12.023 -20.266 -0.72 1 98.38 76 ALA A C 1
ATOM 547 O O . ALA A 1 76 ? 11.891 -21.438 -0.372 1 98.38 76 ALA A O 1
ATOM 548 N N . ALA A 1 77 ? 10.992 -19.469 -0.854 1 98.69 77 ALA A N 1
ATOM 549 C CA . ALA A 1 77 ? 9.625 -19.875 -0.541 1 98.69 77 ALA A CA 1
ATOM 550 C C . ALA A 1 77 ? 9.156 -20.984 -1.484 1 98.69 77 ALA A C 1
ATOM 552 O O . ALA A 1 77 ? 8.555 -21.969 -1.047 1 98.69 77 ALA A O 1
ATOM 553 N N . MET A 1 78 ? 9.398 -20.844 -2.771 1 97.38 78 MET A N 1
ATOM 554 C CA . MET A 1 78 ? 8.898 -21.812 -3.746 1 97.38 78 MET A CA 1
ATOM 555 C C . MET A 1 78 ? 9.617 -23.156 -3.6 1 97.38 78 MET A C 1
ATOM 557 O O . MET A 1 78 ? 9.125 -24.172 -4.082 1 97.38 78 MET A O 1
ATOM 561 N N . LEU A 1 79 ? 10.789 -23.156 -2.902 1 98.06 79 LEU A N 1
ATOM 562 C CA . LEU A 1 79 ? 11.555 -24.375 -2.725 1 98.06 79 LEU A CA 1
ATOM 563 C C . LEU A 1 79 ? 11.375 -24.938 -1.316 1 98.06 79 LEU A C 1
ATOM 565 O O . LEU A 1 79 ? 11.906 -26 -0.991 1 98.06 79 LEU A O 1
ATOM 569 N N . ASP A 1 80 ? 10.695 -24.234 -0.462 1 98.5 80 ASP A N 1
ATOM 570 C CA . ASP A 1 80 ? 10.414 -24.688 0.897 1 98.5 80 ASP A CA 1
ATOM 571 C C . ASP A 1 80 ? 9.258 -25.688 0.915 1 98.5 80 ASP A C 1
ATOM 573 O O . ASP A 1 80 ? 8.094 -25.297 0.787 1 98.5 80 ASP A O 1
ATOM 577 N N . GLU A 1 81 ? 9.562 -26.938 1.158 1 97.81 81 GLU A N 1
ATOM 578 C CA . GLU A 1 81 ? 8.578 -28 1.038 1 97.81 81 GLU A CA 1
ATOM 579 C C . GLU A 1 81 ? 7.43 -27.812 2.027 1 97.81 81 GLU A C 1
ATOM 581 O O . GLU A 1 81 ? 6.27 -28.062 1.694 1 97.81 81 GLU A O 1
ATOM 586 N N . ALA A 1 82 ? 7.773 -27.469 3.209 1 98.25 82 ALA A N 1
ATOM 587 C CA . ALA A 1 82 ? 6.742 -27.266 4.223 1 98.25 82 ALA A CA 1
ATOM 588 C C . ALA A 1 82 ? 5.797 -26.141 3.838 1 98.25 82 ALA A C 1
ATOM 590 O O . ALA A 1 82 ? 4.574 -26.297 3.895 1 98.25 82 ALA A O 1
ATOM 591 N N . PHE A 1 83 ? 6.344 -25.016 3.465 1 98.81 83 PHE A N 1
ATOM 592 C CA . PHE A 1 83 ? 5.543 -23.875 3.023 1 98.81 83 PHE A CA 1
ATOM 593 C C . PHE A 1 83 ? 4.684 -24.25 1.822 1 98.81 83 PHE A C 1
ATOM 595 O O . PHE A 1 83 ? 3.473 -24.031 1.822 1 98.81 83 PHE A O 1
ATOM 602 N N . MET A 1 84 ? 5.273 -24.922 0.829 1 98.75 84 MET A N 1
ATOM 603 C CA . MET A 1 84 ? 4.59 -25.234 -0.422 1 98.75 84 MET A CA 1
ATOM 604 C C . MET A 1 84 ? 3.492 -26.266 -0.195 1 98.75 84 MET A C 1
ATOM 606 O O . MET A 1 84 ? 2.471 -26.266 -0.882 1 98.75 84 MET A O 1
ATOM 610 N N . SER A 1 85 ? 3.689 -27.172 0.759 1 98.38 85 SER A N 1
ATOM 611 C CA . SER A 1 85 ? 2.639 -28.141 1.054 1 98.38 85 SER A CA 1
ATOM 612 C C . SER A 1 85 ? 1.346 -27.453 1.467 1 98.38 85 SER A C 1
ATOM 614 O O . SER A 1 85 ? 0.257 -27.844 1.05 1 98.38 85 SER A O 1
ATOM 616 N N . HIS A 1 86 ? 1.415 -26.375 2.271 1 98.75 86 HIS A N 1
ATOM 617 C CA . HIS A 1 86 ? 0.238 -25.625 2.693 1 98.75 86 HIS A CA 1
ATOM 618 C C . HIS A 1 86 ? -0.331 -24.797 1.545 1 98.75 86 HIS A C 1
ATOM 620 O O . HIS A 1 86 ? -1.55 -24.672 1.407 1 98.75 86 HIS A O 1
ATOM 626 N N . ILE A 1 87 ? 0.532 -24.203 0.701 1 98.88 87 ILE A N 1
ATOM 627 C CA . ILE A 1 87 ? 0.085 -23.422 -0.445 1 98.88 87 ILE A CA 1
ATOM 628 C C . ILE A 1 87 ? -0.698 -24.312 -1.405 1 98.88 87 ILE A C 1
ATOM 630 O O . ILE A 1 87 ? -1.778 -23.938 -1.87 1 98.88 87 ILE A O 1
ATOM 634 N N . LYS A 1 88 ? -0.159 -25.516 -1.698 1 98.44 88 LYS A N 1
ATOM 635 C CA . LYS A 1 88 ? -0.822 -26.469 -2.596 1 98.44 88 LYS A CA 1
ATOM 636 C C . LYS A 1 88 ? -2.18 -26.891 -2.041 1 98.44 88 LYS A C 1
ATOM 638 O O . LYS A 1 88 ? -3.164 -26.953 -2.779 1 98.44 88 LYS A O 1
ATOM 643 N N . ARG A 1 89 ? -2.211 -27.141 -0.771 1 98.31 89 ARG A N 1
ATOM 644 C CA . ARG A 1 89 ? -3.455 -27.547 -0.121 1 98.31 89 ARG A CA 1
ATOM 645 C C . ARG A 1 89 ? -4.508 -26.453 -0.232 1 98.31 89 ARG A C 1
ATOM 647 O O . ARG A 1 89 ? -5.645 -26.719 -0.628 1 98.31 89 ARG A O 1
ATOM 654 N N . LEU A 1 90 ? -4.188 -25.234 0.117 1 98.75 90 LEU A N 1
ATOM 655 C CA . LEU A 1 90 ? -5.125 -24.125 0.087 1 98.75 90 LEU A CA 1
ATOM 656 C C . LEU A 1 90 ? -5.543 -23.797 -1.344 1 98.75 90 LEU A C 1
ATOM 658 O O . LEU A 1 90 ? -6.715 -23.531 -1.608 1 98.75 90 LEU A O 1
ATOM 662 N N . ALA A 1 91 ? -4.598 -23.828 -2.25 1 98.56 91 ALA A N 1
ATOM 663 C CA . ALA A 1 91 ? -4.867 -23.531 -3.652 1 98.56 91 ALA A CA 1
ATOM 664 C C . ALA A 1 91 ? -5.824 -24.547 -4.262 1 98.56 91 ALA A C 1
ATOM 666 O O . ALA A 1 91 ? -6.691 -24.188 -5.062 1 98.56 91 ALA A O 1
ATOM 667 N N . ALA A 1 92 ? -5.641 -25.781 -3.939 1 97.19 92 ALA A N 1
ATOM 668 C CA . ALA A 1 92 ? -6.445 -26.859 -4.512 1 97.19 92 ALA A CA 1
ATOM 669 C C . ALA A 1 92 ? -7.93 -26.656 -4.215 1 97.19 92 ALA A C 1
ATOM 671 O O . ALA A 1 92 ? -8.781 -27.031 -5.02 1 97.19 92 ALA A O 1
ATOM 672 N N . GLY A 1 93 ? -8.227 -26.016 -3.15 1 97.06 93 GLY A N 1
ATOM 673 C CA . GLY A 1 93 ? -9.609 -25.844 -2.752 1 97.06 93 GLY A CA 1
ATOM 674 C C . GLY A 1 93 ? -10.141 -24.438 -3 1 97.06 93 GLY A C 1
ATOM 675 O O . GLY A 1 93 ? -11.328 -24.172 -2.828 1 97.06 93 GLY A O 1
ATOM 676 N N . ALA A 1 94 ? -9.328 -23.547 -3.459 1 98.5 94 ALA A N 1
ATOM 677 C CA . ALA A 1 94 ? -9.703 -22.141 -3.58 1 98.5 94 ALA A CA 1
ATOM 678 C C . ALA A 1 94 ? -10.531 -21.906 -4.84 1 98.5 94 ALA A C 1
ATOM 680 O O . ALA A 1 94 ? -10.312 -22.547 -5.867 1 98.5 94 ALA A O 1
ATOM 681 N N . LYS A 1 95 ? -11.438 -21.016 -4.746 1 98.31 95 LYS A N 1
ATOM 682 C CA . LYS A 1 95 ? -12.219 -20.594 -5.902 1 98.31 95 LYS A CA 1
ATOM 683 C C . LYS A 1 95 ? -11.383 -19.75 -6.859 1 98.31 95 LYS A C 1
ATOM 685 O O . LYS A 1 95 ? -11.547 -19.828 -8.078 1 98.31 95 LYS A O 1
ATOM 690 N N . TYR A 1 96 ? -10.547 -18.891 -6.32 1 98.88 96 TYR A N 1
ATOM 691 C CA . TYR A 1 96 ? -9.664 -18.047 -7.125 1 98.88 96 TYR A CA 1
ATOM 692 C C . TYR A 1 96 ? -8.211 -18.234 -6.711 1 98.88 96 TYR A C 1
ATOM 694 O O . TYR A 1 96 ? -7.895 -18.266 -5.516 1 98.88 96 TYR A O 1
ATOM 702 N N . LEU A 1 97 ? -7.371 -18.469 -7.703 1 98.94 97 LEU A N 1
ATOM 703 C CA . LEU A 1 97 ? -5.918 -18.469 -7.574 1 98.94 97 LEU A CA 1
ATOM 704 C C . LEU A 1 97 ? -5.324 -17.141 -8.023 1 98.94 97 LEU A C 1
ATOM 706 O O . LEU A 1 97 ? -5.441 -16.766 -9.195 1 98.94 97 LEU A O 1
ATOM 710 N N . THR A 1 98 ? -4.707 -16.422 -7.059 1 98.94 98 THR A N 1
ATOM 711 C CA . THR A 1 98 ? -4.273 -15.078 -7.418 1 98.94 98 THR A CA 1
ATOM 712 C C . THR A 1 98 ? -2.887 -14.789 -6.852 1 98.94 98 THR A C 1
ATOM 714 O O . THR A 1 98 ? -2.416 -15.492 -5.957 1 98.94 98 THR A O 1
ATOM 717 N N . SER A 1 99 ? -2.24 -13.844 -7.453 1 98.94 99 SER A N 1
ATOM 718 C CA . SER A 1 99 ? -0.901 -13.453 -7.027 1 98.94 99 SER A CA 1
ATOM 719 C C . SER A 1 99 ? -0.587 -12.016 -7.445 1 98.94 99 SER A C 1
ATOM 721 O O . SER A 1 99 ? -1.297 -11.438 -8.266 1 98.94 99 SER A O 1
ATOM 723 N N . VAL A 1 100 ? 0.345 -11.438 -6.828 1 98.94 100 VAL A N 1
ATOM 724 C CA . VAL A 1 100 ? 0.943 -10.164 -7.207 1 98.94 100 VAL A CA 1
ATOM 725 C C . VAL A 1 100 ? 2.455 -10.32 -7.348 1 98.94 100 VAL A C 1
ATOM 727 O O . VAL A 1 100 ? 3.09 -11.016 -6.547 1 98.94 100 VAL A O 1
ATOM 730 N N . CYS A 1 101 ? 3.053 -9.672 -8.398 1 98.88 101 CYS A N 1
ATOM 731 C CA . CYS A 1 101 ? 4.5 -9.664 -8.578 1 98.88 101 CYS A CA 1
ATOM 732 C C . CYS A 1 101 ? 5.047 -11.078 -8.703 1 98.88 101 CYS A C 1
ATOM 734 O O . CYS A 1 101 ? 4.531 -11.883 -9.477 1 98.88 101 CYS A O 1
ATOM 736 N N . THR A 1 102 ? 6.125 -11.438 -8.047 1 98.81 102 THR A N 1
ATOM 737 C CA . THR A 1 102 ? 6.75 -12.742 -8.188 1 98.81 102 THR A CA 1
ATOM 738 C C . THR A 1 102 ? 5.965 -13.805 -7.426 1 98.81 102 THR A C 1
ATOM 740 O O . THR A 1 102 ? 6.324 -14.984 -7.441 1 98.81 102 THR A O 1
ATOM 743 N N . GLY A 1 103 ? 4.84 -13.391 -6.844 1 98.94 103 GLY A N 1
ATOM 744 C CA . GLY A 1 103 ? 3.947 -14.383 -6.258 1 98.94 103 GLY A CA 1
ATOM 745 C C . GLY A 1 103 ? 3.445 -15.398 -7.266 1 98.94 103 GLY A C 1
ATOM 746 O O . GLY A 1 103 ? 3.117 -16.531 -6.898 1 98.94 103 GLY A O 1
ATOM 747 N N . SER A 1 104 ? 3.4 -15.023 -8.508 1 98.94 104 SER A N 1
ATOM 748 C CA . SER A 1 104 ? 2.939 -15.93 -9.555 1 98.94 104 SER A CA 1
ATOM 749 C C . SER A 1 104 ? 3.916 -17.078 -9.75 1 98.94 104 SER A C 1
ATOM 751 O O . SER A 1 104 ? 3.525 -18.156 -10.203 1 98.94 104 SER A O 1
ATOM 753 N N . LEU A 1 105 ? 5.203 -16.891 -9.406 1 98.88 105 LEU A N 1
ATOM 754 C CA . LEU A 1 105 ? 6.164 -17.984 -9.461 1 98.88 105 LEU A CA 1
ATOM 755 C C . LEU A 1 105 ? 5.852 -19.047 -8.398 1 98.88 105 LEU A C 1
ATOM 757 O O . LEU A 1 105 ? 5.926 -20.25 -8.664 1 98.88 105 LEU A O 1
ATOM 761 N N . ILE A 1 106 ? 5.492 -18.578 -7.18 1 98.94 106 ILE A N 1
ATOM 762 C CA . ILE A 1 106 ? 5.082 -19.484 -6.121 1 98.94 106 ILE A CA 1
ATOM 763 C C . ILE A 1 106 ? 3.807 -20.219 -6.535 1 98.94 106 ILE A C 1
ATOM 765 O O . ILE A 1 106 ? 3.695 -21.438 -6.355 1 98.94 106 ILE A O 1
ATOM 769 N N . LEU A 1 107 ? 2.857 -19.469 -7.086 1 98.94 107 LEU A N 1
ATOM 770 C CA . LEU A 1 107 ? 1.628 -20.078 -7.57 1 98.94 107 LEU A CA 1
ATOM 771 C C . LEU A 1 107 ? 1.926 -21.109 -8.664 1 98.94 107 LEU A C 1
ATOM 773 O O . LEU A 1 107 ? 1.352 -22.203 -8.664 1 98.94 107 LEU A O 1
ATOM 777 N N . ALA A 1 108 ? 2.848 -20.797 -9.562 1 98.88 108 ALA A N 1
ATOM 778 C CA . ALA A 1 108 ? 3.242 -21.703 -10.633 1 98.88 108 ALA A CA 1
ATOM 779 C C . ALA A 1 108 ? 3.875 -22.969 -10.062 1 98.88 108 ALA A C 1
ATOM 781 O O . ALA A 1 108 ? 3.686 -24.062 -10.602 1 98.88 108 ALA A O 1
ATOM 782 N N . ALA A 1 109 ? 4.559 -22.844 -8.969 1 98.75 109 ALA A N 1
ATOM 783 C C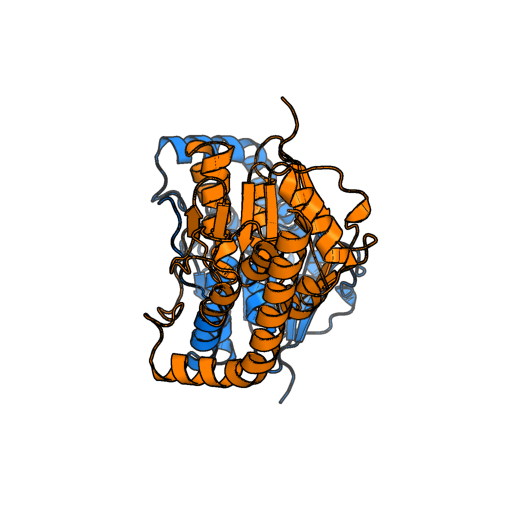A . ALA A 1 109 ? 5.254 -23.953 -8.336 1 98.75 109 ALA A CA 1
ATOM 784 C C . ALA A 1 109 ? 4.262 -24.953 -7.734 1 98.75 109 ALA A C 1
ATOM 786 O O . ALA A 1 109 ? 4.648 -26.031 -7.301 1 98.75 109 ALA A O 1
ATOM 787 N N . THR A 1 110 ? 3.025 -24.562 -7.684 1 98.38 110 THR A N 1
ATOM 788 C CA . THR A 1 110 ? 1.994 -25.516 -7.281 1 98.38 110 THR A CA 1
ATOM 789 C C . THR A 1 110 ? 1.636 -26.453 -8.438 1 98.38 110 THR A C 1
ATOM 791 O O . THR A 1 110 ? 0.999 -27.484 -8.234 1 98.38 110 THR A O 1
ATOM 794 N N . GLY A 1 111 ? 2.006 -26.094 -9.633 1 98.12 111 GLY A N 1
ATOM 795 C CA . GLY A 1 111 ? 1.647 -26.844 -10.828 1 98.12 111 GLY A CA 1
ATOM 796 C C . GLY A 1 111 ? 0.337 -26.391 -11.445 1 98.12 111 GLY A C 1
ATOM 797 O O . GLY A 1 111 ? -0.009 -26.812 -12.547 1 98.12 111 GLY A O 1
ATOM 798 N N . MET A 1 112 ? -0.332 -25.469 -10.891 1 98 112 MET A N 1
ATOM 799 C CA . MET A 1 112 ? -1.711 -25.156 -11.258 1 98 112 MET A CA 1
ATOM 800 C C . MET A 1 112 ? -1.757 -24.125 -12.375 1 98 112 MET A C 1
ATOM 802 O O . MET A 1 112 ? -2.816 -23.875 -12.945 1 98 112 MET A O 1
ATOM 806 N N . LEU A 1 113 ? -0.591 -23.516 -12.734 1 98.62 113 LEU A N 1
ATOM 807 C CA . LEU A 1 113 ? -0.578 -22.516 -13.789 1 98.62 113 LEU A CA 1
ATOM 808 C C . LEU A 1 113 ? -0.151 -23.125 -15.117 1 98.62 113 LEU A C 1
ATOM 810 O O . LEU A 1 113 ? -0.075 -22.422 -16.125 1 98.62 113 LEU A O 1
ATOM 814 N N . LYS A 1 114 ? 0.23 -24.469 -15.148 1 98.25 114 LYS A N 1
ATOM 815 C CA . LYS A 1 114 ? 0.653 -25.094 -16.391 1 98.25 114 LYS A CA 1
ATOM 816 C C . LYS A 1 114 ? -0.402 -24.922 -17.484 1 98.25 114 LYS A C 1
ATOM 818 O O . LYS A 1 114 ? -1.57 -25.266 -17.281 1 98.25 114 LYS A O 1
ATOM 823 N N . GLY A 1 115 ? -0.007 -24.344 -18.594 1 98.69 115 GLY A N 1
ATOM 824 C CA . GLY A 1 115 ? -0.884 -24.156 -19.734 1 98.69 115 GLY A CA 1
ATOM 825 C C . GLY A 1 115 ? -1.819 -22.969 -19.562 1 98.69 115 GLY A C 1
ATOM 826 O O . GLY A 1 115 ? -2.707 -22.75 -20.391 1 98.69 115 GLY A O 1
ATOM 827 N N . LYS A 1 116 ? -1.691 -22.203 -18.531 1 98.88 116 LYS A N 1
ATOM 828 C CA . LYS A 1 116 ? -2.559 -21.062 -18.234 1 98.88 116 LYS A CA 1
ATOM 829 C C . LYS A 1 116 ? -1.821 -19.75 -18.453 1 98.88 116 LYS A C 1
ATOM 831 O O . LYS A 1 116 ? -0.591 -19.688 -18.375 1 98.88 116 LYS A O 1
ATOM 836 N N . ARG A 1 117 ? -2.557 -18.688 -18.719 1 98.94 117 ARG A N 1
ATOM 837 C CA . ARG A 1 117 ? -1.989 -17.344 -18.828 1 98.94 117 ARG A CA 1
ATOM 838 C C . ARG A 1 117 ? -1.767 -16.734 -17.438 1 98.94 117 ARG A C 1
ATOM 840 O O . ARG A 1 117 ? -2.617 -16.859 -16.562 1 98.94 117 ARG A O 1
ATOM 847 N N . ALA A 1 118 ? -0.656 -16.109 -17.234 1 98.94 118 ALA A N 1
ATOM 848 C CA . ALA A 1 118 ? -0.359 -15.398 -16 1 98.94 118 ALA A CA 1
ATOM 849 C C . ALA A 1 118 ? 0.701 -14.328 -16.234 1 98.94 118 ALA A C 1
ATOM 851 O O . ALA A 1 118 ? 1.452 -14.383 -17.203 1 98.94 118 ALA A O 1
ATOM 852 N N . THR A 1 119 ? 0.699 -13.344 -15.453 1 98.94 119 THR A N 1
ATOM 853 C CA . THR A 1 119 ? 1.728 -12.312 -15.477 1 98.94 119 THR A CA 1
ATOM 854 C C . THR A 1 119 ? 2.533 -12.328 -14.18 1 98.94 119 THR A C 1
ATOM 856 O O . THR A 1 119 ? 2.297 -13.164 -13.305 1 98.94 119 THR A O 1
ATOM 859 N N . CYS A 1 120 ? 3.553 -11.555 -14.102 1 98.75 120 CYS A N 1
ATOM 860 C CA . CYS A 1 120 ? 4.539 -11.383 -13.039 1 98.75 120 CYS A CA 1
ATOM 861 C C . CYS A 1 120 ? 5.168 -9.992 -13.102 1 98.75 120 CYS A C 1
ATOM 863 O O . CYS A 1 120 ? 4.887 -9.227 -14.023 1 98.75 120 CYS A O 1
ATOM 865 N N . HIS A 1 121 ? 5.949 -9.648 -12.117 1 98.69 121 HIS A N 1
ATOM 866 C CA . HIS A 1 121 ? 6.832 -8.5 -12.297 1 98.69 121 HIS A CA 1
ATOM 867 C C . HIS A 1 121 ? 7.629 -8.609 -13.586 1 98.69 121 HIS A C 1
ATOM 869 O O . HIS A 1 121 ? 8.148 -9.68 -13.914 1 98.69 121 HIS A O 1
ATOM 875 N N . TRP A 1 122 ? 7.805 -7.469 -14.242 1 98.38 122 TRP A N 1
ATOM 876 C CA . TRP A 1 122 ? 8.336 -7.488 -15.602 1 98.38 122 TRP A CA 1
ATOM 877 C C . TRP A 1 122 ? 9.727 -8.117 -15.633 1 98.38 122 TRP A C 1
ATOM 879 O O . TRP A 1 122 ? 10.062 -8.852 -16.578 1 98.38 122 TRP A O 1
ATOM 889 N N . ALA A 1 123 ? 10.5 -7.906 -14.641 1 97.56 123 ALA A N 1
ATOM 890 C CA . ALA A 1 123 ? 11.898 -8.32 -14.648 1 97.56 123 ALA A CA 1
ATOM 891 C C . ALA A 1 123 ? 12.031 -9.836 -14.516 1 97.56 123 ALA A C 1
ATOM 893 O O . ALA A 1 123 ? 13.023 -10.414 -14.953 1 97.56 123 ALA A O 1
ATOM 894 N N . TRP A 1 124 ? 11.008 -10.484 -13.914 1 97.62 124 TRP A N 1
ATOM 895 C CA . TRP A 1 124 ? 11.125 -11.906 -13.609 1 97.62 124 TRP A CA 1
ATOM 896 C C . TRP A 1 124 ? 10.039 -12.703 -14.336 1 97.62 124 TRP A C 1
ATOM 898 O O . TRP A 1 124 ? 9.883 -13.898 -14.102 1 97.62 124 TRP A O 1
ATOM 908 N N . ARG A 1 125 ? 9.352 -12.078 -15.188 1 98.12 125 ARG A N 1
ATOM 909 C CA . ARG A 1 125 ? 8.164 -12.641 -15.82 1 98.12 125 ARG A CA 1
ATOM 910 C C . ARG A 1 125 ? 8.516 -13.891 -16.625 1 98.12 125 ARG A C 1
ATOM 912 O O . ARG A 1 125 ? 7.777 -14.875 -16.594 1 98.12 125 ARG A O 1
ATOM 919 N N . ASP A 1 126 ? 9.641 -13.914 -17.281 1 97.62 126 ASP A N 1
ATOM 920 C CA . ASP A 1 126 ? 10.039 -15.023 -18.141 1 97.62 126 ASP A CA 1
ATOM 921 C C . ASP A 1 126 ? 10.367 -16.266 -17.312 1 97.62 126 ASP A C 1
ATOM 923 O O . ASP A 1 126 ? 10.445 -17.375 -17.859 1 97.62 126 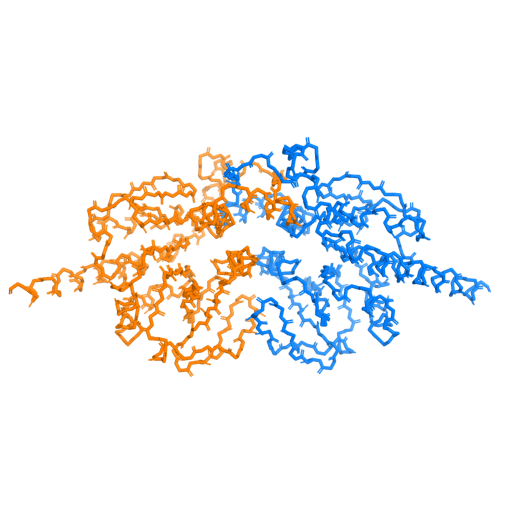ASP A O 1
ATOM 927 N N . GLN A 1 127 ? 10.531 -16.125 -16.047 1 98.31 127 GLN A N 1
ATOM 928 C CA . GLN A 1 127 ? 10.828 -17.25 -15.172 1 98.31 127 GLN A CA 1
ATOM 929 C C . GLN A 1 127 ? 9.586 -18.109 -14.961 1 98.31 127 GLN A C 1
ATOM 931 O O . GLN A 1 127 ? 9.672 -19.188 -14.367 1 98.31 127 GLN A O 1
ATOM 936 N N . LEU A 1 128 ? 8.5 -17.672 -15.5 1 98.81 128 LEU A N 1
ATOM 937 C CA . LEU A 1 128 ? 7.281 -18.469 -15.484 1 98.81 128 LEU A CA 1
ATOM 938 C C . LEU A 1 128 ? 7.32 -19.562 -16.562 1 98.81 128 LEU A C 1
ATOM 940 O O . LEU A 1 128 ? 6.59 -20.547 -16.469 1 98.81 128 LEU A O 1
ATOM 944 N N . LYS A 1 129 ? 8.156 -19.422 -17.562 1 98.62 129 LYS A N 1
ATOM 945 C CA . LYS A 1 129 ? 8.164 -20.266 -18.75 1 98.62 129 LYS A CA 1
ATOM 946 C C . LYS A 1 129 ? 8.484 -21.719 -18.391 1 98.62 129 LYS A C 1
ATOM 948 O O . LYS A 1 129 ? 7.824 -22.641 -18.859 1 98.62 129 LYS A O 1
ATOM 953 N N . PRO A 1 130 ? 9.484 -21.953 -17.469 1 98.5 130 PRO A N 1
ATOM 954 C CA . PRO A 1 130 ? 9.82 -23.344 -17.141 1 98.5 130 PRO A CA 1
ATOM 955 C C . PRO A 1 130 ? 8.648 -24.109 -16.531 1 98.5 130 PRO A C 1
ATOM 957 O O . PRO A 1 130 ? 8.625 -25.344 -16.547 1 98.5 130 PRO A O 1
ATOM 960 N N . PHE A 1 131 ? 7.637 -23.453 -16.031 1 98.62 131 PHE A N 1
ATOM 961 C CA . PHE A 1 131 ? 6.484 -24.094 -15.406 1 98.62 131 PHE A CA 1
ATOM 962 C C . PHE A 1 131 ? 5.414 -24.406 -16.438 1 98.62 131 PHE A C 1
ATOM 964 O O . PHE A 1 131 ? 4.363 -24.969 -16.094 1 98.62 131 PHE A O 1
ATOM 971 N N . GLY A 1 132 ? 5.648 -24.031 -17.75 1 98.5 132 GLY A N 1
ATOM 972 C CA . GLY A 1 132 ? 4.668 -24.234 -18.797 1 98.5 132 GLY A CA 1
ATOM 973 C C . GLY A 1 132 ? 3.588 -23.172 -18.828 1 98.5 132 GLY A C 1
ATOM 974 O O . GLY A 1 132 ? 2.529 -23.359 -19.422 1 98.5 132 GLY A O 1
ATOM 975 N N . VAL A 1 133 ? 3.816 -22.078 -18.172 1 98.81 133 VAL A N 1
ATOM 976 C CA . VAL A 1 133 ? 2.871 -20.969 -18.125 1 98.81 133 VAL A CA 1
ATOM 977 C C . VAL A 1 133 ? 2.906 -20.219 -19.453 1 98.81 133 VAL A C 1
ATOM 979 O O . VAL A 1 133 ? 3.971 -20.047 -20.047 1 98.81 133 VAL A O 1
ATOM 982 N N . ILE A 1 134 ? 1.711 -19.75 -19.953 1 98.88 134 ILE A N 1
ATOM 983 C CA . ILE A 1 134 ? 1.648 -18.812 -21.062 1 98.88 134 ILE A CA 1
ATOM 984 C C . ILE A 1 134 ? 1.903 -17.406 -20.562 1 98.88 134 ILE A C 1
ATOM 986 O O . ILE A 1 134 ? 0.974 -16.703 -20.125 1 98.88 134 ILE A O 1
ATOM 990 N N . VAL A 1 135 ? 3.15 -17.094 -20.625 1 98.88 135 VAL A N 1
ATOM 991 C CA . VAL A 1 135 ? 3.584 -15.797 -20.094 1 98.88 135 VAL A CA 1
ATOM 992 C C . VAL A 1 135 ? 2.865 -14.672 -20.828 1 98.88 135 VAL A C 1
ATOM 994 O O . VAL A 1 135 ? 2.951 -14.562 -22.047 1 98.88 135 VAL A O 1
ATOM 997 N N . THR A 1 136 ? 2.131 -13.836 -20.125 1 98.81 136 THR A N 1
ATOM 998 C CA . THR A 1 136 ? 1.306 -12.781 -20.703 1 98.81 136 THR A CA 1
ATOM 999 C C . THR A 1 136 ? 1.629 -11.43 -20.062 1 98.81 136 THR A C 1
ATOM 1001 O O . THR A 1 136 ? 1.639 -11.312 -18.828 1 98.81 136 THR A O 1
ATOM 1004 N N . GLU A 1 137 ? 1.955 -10.445 -20.906 1 97.88 137 GLU A N 1
ATOM 1005 C CA . GLU A 1 137 ? 2.176 -9.094 -20.406 1 97.88 137 GLU A CA 1
ATOM 1006 C C . GLU A 1 137 ? 0.863 -8.445 -19.969 1 97.88 137 GLU A C 1
ATOM 1008 O O . GLU A 1 137 ? -0.169 -8.633 -20.625 1 97.88 137 GLU A O 1
ATOM 1013 N N . GLY A 1 138 ? 0.89 -7.672 -18.906 1 97.44 138 GLY A N 1
ATOM 1014 C CA . GLY A 1 138 ? -0.277 -6.965 -18.406 1 97.44 138 GLY A CA 1
ATOM 1015 C C . GLY A 1 138 ? -0.181 -6.621 -16.938 1 97.44 138 GLY A C 1
ATOM 1016 O O . GLY A 1 138 ? 0.55 -7.273 -16.188 1 97.44 138 GLY A O 1
ATOM 1017 N N . ARG A 1 139 ? -0.842 -5.637 -16.656 1 98.12 139 ARG A N 1
ATOM 1018 C CA . ARG A 1 139 ? -0.867 -5.207 -15.258 1 98.12 139 ARG A CA 1
ATOM 1019 C C . ARG A 1 139 ? -1.696 -6.164 -14.406 1 98.12 139 ARG A C 1
ATOM 1021 O O . ARG A 1 139 ? -1.341 -6.453 -13.266 1 98.12 139 ARG A O 1
ATOM 1028 N N . VAL A 1 140 ? -2.828 -6.562 -14.914 1 98.88 140 VAL A N 1
ATOM 1029 C CA . VAL A 1 140 ? -3.68 -7.617 -14.375 1 98.88 140 VAL A CA 1
ATOM 1030 C C . VAL A 1 140 ? -4.066 -8.594 -15.484 1 98.88 140 VAL A C 1
ATOM 1032 O O . VAL A 1 140 ? -4.613 -8.188 -16.516 1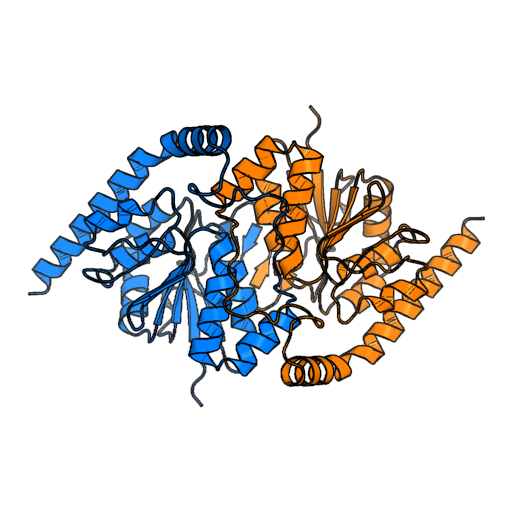 98.88 140 VAL A O 1
ATOM 1035 N N . VAL A 1 141 ? -3.754 -9.883 -15.32 1 98.88 141 VAL A N 1
ATOM 1036 C CA . VAL A 1 141 ? -4.039 -10.898 -16.328 1 98.88 141 VAL A CA 1
ATOM 1037 C C . VAL A 1 141 ? -4.988 -11.945 -15.75 1 98.88 141 VAL A C 1
ATOM 1039 O O . VAL A 1 141 ? -4.785 -12.43 -14.633 1 98.88 141 VAL A O 1
ATOM 1042 N N . ARG A 1 142 ? -6.012 -12.297 -16.5 1 98.69 142 ARG A N 1
ATOM 1043 C CA . ARG A 1 142 ? -7.008 -13.281 -16.094 1 98.69 142 ARG A CA 1
ATOM 1044 C C . ARG A 1 142 ? -7.023 -14.477 -17.047 1 98.69 142 ARG A C 1
ATOM 1046 O O . ARG A 1 142 ? -6.906 -14.305 -18.266 1 98.69 142 ARG A O 1
ATOM 1053 N N . ASP A 1 143 ? -7.035 -15.633 -16.516 1 98.81 143 ASP A N 1
ATOM 1054 C CA . ASP A 1 143 ? -7.34 -16.891 -17.188 1 98.81 143 ASP A CA 1
ATOM 1055 C C . ASP A 1 143 ? -8.297 -17.75 -16.344 1 98.81 143 ASP A C 1
ATOM 1057 O O . ASP A 1 143 ? -7.859 -18.531 -15.508 1 98.81 143 ASP A O 1
ATOM 1061 N N . GLY A 1 144 ? -9.656 -17.609 -16.656 1 98.31 144 GLY A N 1
ATOM 1062 C CA . GLY A 1 144 ? -10.633 -18.266 -15.789 1 98.31 144 GLY A CA 1
ATOM 1063 C C . GLY A 1 144 ? -10.609 -17.75 -14.367 1 98.31 144 GLY A C 1
ATOM 1064 O O . GLY A 1 144 ? -10.758 -16.547 -14.133 1 98.31 144 GLY A O 1
ATOM 1065 N N . ASN A 1 145 ? -10.344 -18.688 -13.43 1 98.56 145 ASN A N 1
ATOM 1066 C CA . ASN A 1 145 ? -10.336 -18.312 -12.023 1 98.56 145 ASN A CA 1
ATOM 1067 C C . ASN A 1 145 ? -8.938 -17.922 -11.555 1 98.56 145 ASN A C 1
ATOM 1069 O O . ASN A 1 145 ? -8.711 -17.734 -10.359 1 98.56 145 ASN A O 1
ATOM 1073 N N . ILE A 1 146 ? -8 -17.812 -12.477 1 98.88 146 ILE A N 1
ATOM 1074 C CA . ILE A 1 146 ? -6.645 -17.359 -12.188 1 98.88 146 ILE A CA 1
ATOM 1075 C C . ILE A 1 146 ? -6.523 -15.875 -12.523 1 98.88 146 ILE A C 1
ATOM 1077 O O . ILE A 1 146 ? -6.773 -15.461 -13.656 1 98.88 146 ILE A O 1
ATOM 1081 N N . ILE A 1 147 ? -6.25 -15.039 -11.562 1 98.94 147 ILE A N 1
ATOM 1082 C CA . ILE A 1 147 ? -6.062 -13.602 -11.75 1 98.94 147 ILE A CA 1
ATOM 1083 C C . ILE A 1 147 ? -4.73 -13.172 -11.133 1 98.94 147 ILE A C 1
ATOM 1085 O O . ILE A 1 147 ? -4.574 -13.195 -9.906 1 98.94 147 ILE A O 1
ATOM 1089 N N . THR A 1 148 ? -3.754 -12.797 -11.93 1 98.94 148 THR A N 1
ATOM 1090 C CA . THR A 1 148 ? -2.418 -12.445 -11.461 1 98.94 148 THR A CA 1
ATOM 1091 C C . THR A 1 148 ? -2.107 -10.984 -11.758 1 98.94 148 THR A C 1
ATOM 1093 O O . THR A 1 148 ? -2.516 -10.453 -12.789 1 98.94 148 THR A O 1
ATOM 1096 N N . GLY A 1 149 ? -1.518 -10.328 -10.844 1 98.88 149 GLY A N 1
ATOM 1097 C CA . GLY A 1 149 ? -1.04 -8.969 -11.016 1 98.88 149 GLY A CA 1
ATOM 1098 C C . GLY A 1 149 ? 0.434 -8.891 -11.367 1 98.88 149 GLY A C 1
ATOM 1099 O O . GLY A 1 149 ? 1.226 -9.727 -10.93 1 98.88 149 GLY A O 1
ATOM 1100 N N . GLY A 1 150 ? 0.802 -7.891 -12.148 1 98.5 150 GLY A N 1
ATOM 1101 C CA . GLY A 1 150 ? 2.195 -7.602 -12.453 1 98.5 150 GLY A CA 1
ATOM 1102 C C . GLY A 1 150 ? 3.002 -7.199 -11.234 1 98.5 150 GLY A C 1
ATOM 1103 O O . GLY A 1 150 ? 2.891 -7.82 -10.18 1 98.5 150 GLY A O 1
ATOM 1104 N N . GLY A 1 151 ? 3.861 -6.172 -11.344 1 98.31 151 GLY A N 1
ATOM 1105 C CA . GLY A 1 151 ? 4.789 -5.758 -10.305 1 98.31 151 GLY A CA 1
ATOM 1106 C C . GLY A 1 151 ? 4.094 -5.184 -9.086 1 98.31 151 GLY A C 1
ATOM 1107 O O . GLY A 1 151 ? 2.875 -4.992 -9.086 1 98.31 151 GLY A O 1
ATOM 1108 N N . VAL A 1 152 ? 4.828 -4.84 -8.086 1 98.62 152 VAL A N 1
ATOM 1109 C CA . VAL A 1 152 ? 4.512 -4.496 -6.707 1 98.62 152 VAL A CA 1
ATOM 1110 C C . VAL A 1 152 ? 3.236 -3.658 -6.66 1 98.62 152 VAL A C 1
ATOM 1112 O O . VAL A 1 152 ? 2.262 -4.039 -6.008 1 98.62 152 VAL A O 1
ATOM 1115 N N . THR A 1 153 ? 3.104 -2.621 -7.461 1 98.81 153 THR A N 1
ATOM 1116 C CA . THR A 1 153 ? 2.008 -1.666 -7.336 1 98.81 153 THR A CA 1
ATOM 1117 C C . THR A 1 153 ? 0.768 -2.166 -8.07 1 98.81 153 THR A C 1
ATOM 1119 O O . THR A 1 153 ? -0.331 -1.642 -7.871 1 98.81 153 THR A O 1
ATOM 1122 N N . ALA A 1 154 ? 0.888 -3.201 -8.891 1 98.81 154 ALA A N 1
ATOM 1123 C CA . ALA A 1 154 ? -0.25 -3.77 -9.609 1 98.81 154 ALA A CA 1
ATOM 1124 C C . ALA A 1 154 ? -1.273 -4.355 -8.641 1 98.81 154 ALA A C 1
ATOM 1126 O O . ALA A 1 154 ? -2.414 -4.625 -9.016 1 98.81 154 ALA A O 1
ATOM 1127 N N . GLY A 1 155 ? -0.84 -4.535 -7.395 1 98.81 155 GLY A N 1
ATOM 1128 C CA . GLY A 1 155 ? -1.72 -5.074 -6.371 1 98.81 155 GLY A CA 1
ATOM 1129 C C . GLY A 1 155 ? -2.994 -4.273 -6.195 1 98.81 155 GLY A C 1
ATOM 1130 O O . GLY A 1 155 ? -4.035 -4.824 -5.824 1 98.81 155 GLY A O 1
ATOM 1131 N N . LEU A 1 156 ? -2.941 -2.99 -6.469 1 98.88 156 LEU A N 1
ATOM 1132 C CA . LEU A 1 156 ? -4.137 -2.164 -6.328 1 98.88 156 LEU A CA 1
ATOM 1133 C C . LEU A 1 156 ? -5.094 -2.395 -7.488 1 98.88 156 LEU A C 1
ATOM 1135 O O . LEU A 1 156 ? -6.281 -2.66 -7.277 1 98.88 156 LEU A O 1
ATOM 1139 N N . ASP A 1 157 ? -4.598 -2.322 -8.742 1 98.94 157 ASP A N 1
ATOM 1140 C CA . ASP A 1 157 ? -5.445 -2.633 -9.891 1 98.94 157 ASP A CA 1
ATOM 1141 C C . ASP A 1 157 ? -6.055 -4.027 -9.758 1 98.94 157 ASP A C 1
ATOM 1143 O O . ASP A 1 157 ? -7.25 -4.211 -10.008 1 98.94 157 ASP A O 1
ATOM 1147 N N . PHE A 1 158 ? -5.215 -4.949 -9.344 1 98.94 158 PHE A N 1
ATOM 1148 C CA . PHE A 1 158 ? -5.637 -6.324 -9.102 1 98.94 158 PHE A CA 1
ATOM 1149 C C . PHE A 1 158 ? -6.766 -6.371 -8.078 1 98.94 158 PHE A C 1
ATOM 1151 O O . PHE A 1 158 ? -7.77 -7.051 -8.281 1 98.94 158 PHE A O 1
ATOM 1158 N N . ALA A 1 159 ? -6.613 -5.676 -6.961 1 98.94 159 ALA A N 1
ATOM 1159 C CA . ALA A 1 159 ? -7.578 -5.734 -5.863 1 98.94 159 ALA A CA 1
ATOM 1160 C C . ALA A 1 159 ? -8.938 -5.203 -6.305 1 98.94 159 ALA A C 1
ATOM 1162 O O . ALA A 1 159 ? -9.977 -5.801 -5.992 1 98.94 159 ALA A O 1
ATOM 1163 N N . PHE A 1 160 ? -8.945 -4.094 -7.035 1 98.88 160 PHE A N 1
ATOM 1164 C CA . PHE A 1 160 ? -10.219 -3.551 -7.496 1 98.88 160 PHE A CA 1
ATOM 1165 C C . PHE A 1 160 ? -10.859 -4.473 -8.523 1 98.88 160 PHE A C 1
ATOM 1167 O O . PHE A 1 160 ? -12.086 -4.613 -8.562 1 98.88 160 PHE A O 1
ATOM 1174 N N . THR A 1 161 ? -10.031 -5.094 -9.398 1 98.88 161 THR A N 1
ATOM 1175 C CA . THR A 1 161 ? -10.531 -6.117 -10.305 1 98.88 161 THR A CA 1
ATOM 1176 C C . THR A 1 161 ? -11.156 -7.273 -9.531 1 98.88 161 THR A C 1
ATOM 1178 O O . THR A 1 161 ? -12.234 -7.758 -9.891 1 98.88 161 THR A O 1
ATOM 1181 N N . MET A 1 162 ? -10.508 -7.668 -8.445 1 98.81 162 MET A N 1
ATOM 1182 C CA . MET A 1 162 ? -11 -8.758 -7.613 1 98.81 162 MET A CA 1
ATOM 1183 C C . MET A 1 162 ? -12.32 -8.383 -6.949 1 98.81 162 MET A C 1
ATOM 1185 O O . MET A 1 162 ? -13.227 -9.211 -6.848 1 98.81 162 MET A O 1
ATOM 1189 N N . VAL A 1 163 ? -12.445 -7.148 -6.438 1 98.81 163 VAL A N 1
ATOM 1190 C CA . VAL A 1 163 ? -13.688 -6.715 -5.809 1 98.81 163 VAL A CA 1
ATOM 1191 C C . VAL A 1 163 ? -14.836 -6.797 -6.812 1 98.81 163 VAL A C 1
ATOM 1193 O O . VAL A 1 163 ? -15.93 -7.254 -6.48 1 98.81 163 VAL A O 1
ATOM 1196 N N . ALA A 1 164 ? -14.562 -6.289 -8.047 1 98.75 164 ALA A N 1
ATOM 1197 C CA . ALA A 1 164 ? -15.586 -6.367 -9.086 1 98.75 164 ALA A CA 1
ATOM 1198 C C . ALA A 1 164 ? -16.031 -7.809 -9.312 1 98.75 164 ALA A C 1
ATOM 1200 O O . ALA A 1 164 ? -17.219 -8.078 -9.461 1 98.75 164 ALA A O 1
ATOM 1201 N N . GLU A 1 165 ? -15.062 -8.711 -9.32 1 97.94 165 GLU A N 1
ATOM 1202 C CA . GLU A 1 165 ? -15.32 -10.133 -9.531 1 97.94 165 GLU A CA 1
ATOM 1203 C C . GLU A 1 165 ? -16.125 -10.727 -8.375 1 97.94 165 GLU A C 1
ATOM 1205 O O . GLU A 1 165 ? -17.062 -11.5 -8.594 1 97.94 165 GLU A O 1
ATOM 1210 N N . LEU A 1 166 ? -15.812 -10.344 -7.168 1 97.69 166 LEU A N 1
ATOM 1211 C CA . LEU A 1 166 ? -16.328 -10.984 -5.961 1 97.69 166 LEU A CA 1
ATOM 1212 C C . LEU A 1 166 ? -17.672 -10.367 -5.555 1 97.69 166 LEU A C 1
ATOM 1214 O O . LEU A 1 166 ? -18.516 -11.055 -4.977 1 97.69 166 LEU A O 1
ATOM 1218 N N . ALA A 1 167 ? -17.844 -9.039 -5.859 1 97.81 167 ALA A N 1
ATOM 1219 C CA . ALA A 1 167 ? -18.969 -8.344 -5.219 1 97.81 167 ALA A CA 1
ATOM 1220 C C . ALA A 1 167 ? -19.641 -7.379 -6.191 1 97.81 167 ALA A C 1
ATOM 1222 O O . ALA A 1 167 ? -20.609 -6.703 -5.832 1 97.81 167 ALA A O 1
ATOM 1223 N N . GLY A 1 168 ? -19.109 -7.238 -7.402 1 98.19 168 GLY A N 1
ATOM 1224 C CA . GLY A 1 168 ? -19.766 -6.445 -8.43 1 98.19 168 GLY A CA 1
ATOM 1225 C C . GLY A 1 168 ? -19.109 -5.094 -8.648 1 98.19 168 GLY A C 1
ATOM 1226 O O . GLY A 1 168 ? -18.391 -4.602 -7.781 1 98.19 168 GLY A O 1
ATOM 1227 N N . ASP A 1 169 ? -19.469 -4.504 -9.82 1 98.69 169 ASP A N 1
ATOM 1228 C CA . ASP A 1 169 ? -18.859 -3.25 -10.258 1 98.69 169 ASP A CA 1
ATOM 1229 C C . ASP A 1 169 ? -19.234 -2.105 -9.32 1 98.69 169 ASP A C 1
ATOM 1231 O O . ASP A 1 169 ? -18.422 -1.208 -9.078 1 98.69 169 ASP A O 1
ATOM 1235 N N . THR A 1 170 ? -20.422 -2.145 -8.82 1 98.69 170 THR A N 1
ATOM 1236 C CA . THR A 1 170 ? -20.906 -1.055 -7.973 1 98.69 170 THR A CA 1
ATOM 1237 C C . THR A 1 170 ? -20.031 -0.925 -6.727 1 98.69 170 THR A C 1
ATOM 1239 O O . THR A 1 170 ? -19.562 0.168 -6.398 1 98.69 170 THR A O 1
ATOM 1242 N N . LEU A 1 171 ? -19.766 -2.045 -6.031 1 98.62 171 LEU A N 1
ATOM 1243 C CA . LEU A 1 171 ? -18.922 -1.989 -4.848 1 98.62 171 LEU A CA 1
ATOM 1244 C C . LEU A 1 171 ? -17.484 -1.622 -5.223 1 98.62 171 LEU A C 1
ATOM 1246 O O . LEU A 1 171 ? -16.844 -0.835 -4.527 1 98.62 171 LEU A O 1
ATOM 1250 N N . ALA A 1 172 ? -17.016 -2.207 -6.32 1 98.88 172 ALA A N 1
ATOM 1251 C CA . ALA A 1 172 ? -15.648 -1.916 -6.754 1 98.88 172 ALA A CA 1
ATOM 1252 C C . ALA A 1 172 ? -15.453 -0.422 -6.996 1 98.88 172 ALA A C 1
ATOM 1254 O O . ALA A 1 172 ? -14.469 0.167 -6.543 1 98.88 172 ALA A O 1
ATOM 1255 N N . GLN A 1 173 ? -16.391 0.184 -7.684 1 98.94 173 GLN A N 1
ATOM 1256 C CA . GLN A 1 173 ? -16.328 1.612 -7.973 1 98.94 173 GLN A CA 1
ATOM 1257 C C . GLN A 1 173 ? -16.484 2.438 -6.699 1 98.94 173 GLN A C 1
ATOM 1259 O O . GLN A 1 173 ? -15.82 3.463 -6.527 1 98.94 173 GLN A O 1
ATOM 1264 N N . SER A 1 174 ? -17.344 2.016 -5.793 1 98.88 174 SER A N 1
ATOM 1265 C CA . SER A 1 174 ? -17.516 2.707 -4.52 1 98.88 174 SER A CA 1
ATOM 1266 C C . SER A 1 174 ? -16.219 2.701 -3.711 1 98.88 174 SER A C 1
ATOM 1268 O O . SER A 1 174 ? -15.828 3.721 -3.139 1 98.88 174 SER A O 1
ATOM 1270 N N . LEU A 1 175 ? -15.586 1.552 -3.695 1 98.81 175 LEU A N 1
ATOM 1271 C CA . LEU A 1 175 ? -14.328 1.456 -2.961 1 98.81 175 LEU A CA 1
ATOM 1272 C C . LEU A 1 175 ? -13.227 2.248 -3.66 1 98.81 175 LEU A C 1
ATOM 1274 O O . LEU A 1 175 ? -12.375 2.85 -3.002 1 98.81 175 LEU A O 1
ATOM 1278 N N . GLN A 1 176 ? -13.211 2.186 -5.008 1 98.94 176 GLN A N 1
ATOM 1279 C CA . GLN A 1 176 ? -12.25 2.998 -5.75 1 98.94 176 GLN A CA 1
ATOM 1280 C C . GLN A 1 176 ? -12.391 4.477 -5.402 1 98.94 176 GLN A C 1
ATOM 1282 O O . GLN A 1 176 ? -11.398 5.172 -5.195 1 98.94 176 GLN A O 1
ATOM 1287 N N . LEU A 1 177 ? -13.625 4.965 -5.332 1 98.88 177 LEU A N 1
ATOM 1288 C CA . LEU A 1 177 ? -13.891 6.348 -4.949 1 98.88 177 LEU A CA 1
ATOM 1289 C C . LEU A 1 177 ? -13.516 6.59 -3.492 1 98.88 177 LEU A C 1
ATOM 1291 O O . LEU A 1 177 ? -12.852 7.582 -3.178 1 98.88 177 LEU A O 1
ATOM 1295 N N . GLY A 1 178 ? -13.93 5.684 -2.58 1 98.56 178 GLY A N 1
ATOM 1296 C CA . GLY A 1 178 ? -13.688 5.832 -1.153 1 98.56 178 GLY A CA 1
ATOM 1297 C C . GLY A 1 178 ? -12.219 5.887 -0.802 1 98.56 178 GLY A C 1
ATOM 1298 O O . GLY A 1 178 ? -11.812 6.625 0.1 1 98.56 178 GLY A O 1
ATOM 1299 N N . LEU A 1 179 ? -11.43 5.121 -1.535 1 98.75 179 LEU A N 1
ATOM 1300 C CA . LEU A 1 179 ? -9.992 5.086 -1.289 1 98.75 179 LEU A CA 1
ATOM 1301 C C . LEU A 1 179 ? -9.258 6.055 -2.209 1 98.75 179 LEU A C 1
ATOM 1303 O O . LEU A 1 179 ? -8.023 6.125 -2.189 1 98.75 179 LEU A O 1
ATOM 1307 N N . GLU A 1 180 ? -10.047 6.773 -2.98 1 98.75 180 GLU A N 1
ATOM 1308 C CA . GLU A 1 180 ? -9.57 7.797 -3.904 1 98.75 180 GLU A CA 1
ATOM 1309 C C . GLU A 1 180 ? -8.461 7.258 -4.801 1 98.75 180 GLU A C 1
ATOM 1311 O O . GLU A 1 180 ? -7.371 7.828 -4.859 1 98.75 180 GLU A O 1
ATOM 1316 N N . TYR A 1 181 ? -8.758 6.168 -5.469 1 98.88 181 TYR A N 1
ATOM 1317 C CA . TYR A 1 181 ? -7.789 5.582 -6.391 1 98.88 181 TYR A CA 1
ATOM 1318 C C . TYR A 1 181 ? -7.93 6.184 -7.785 1 98.88 181 TYR A C 1
ATOM 1320 O O . TYR A 1 181 ? -8.688 5.668 -8.617 1 98.88 181 TYR A O 1
ATOM 1328 N N . SER A 1 182 ? -7.262 7.223 -8.055 1 98.62 182 SER A N 1
ATOM 1329 C CA . SER A 1 182 ? -7.117 7.961 -9.305 1 98.62 182 SER A CA 1
ATOM 1330 C C . SER A 1 182 ? -5.668 8.367 -9.547 1 98.62 182 SER A C 1
ATOM 1332 O O . SER A 1 182 ? -5.34 9.555 -9.523 1 98.62 182 SER A O 1
ATOM 1334 N N . PRO A 1 183 ? -4.832 7.328 -9.852 1 98.69 183 PRO A N 1
ATOM 1335 C CA . PRO A 1 183 ? -3.383 7.543 -9.844 1 98.69 183 PRO A CA 1
ATOM 1336 C C . PRO A 1 183 ? -2.932 8.555 -10.891 1 98.69 183 PRO A C 1
ATOM 1338 O O . PRO A 1 183 ? -3.498 8.609 -11.992 1 98.69 183 PRO A O 1
ATOM 1341 N N . ALA A 1 184 ? -2.01 9.352 -10.547 1 98.12 184 ALA A N 1
ATOM 1342 C CA . ALA A 1 184 ? -1.33 10.328 -11.398 1 98.12 184 ALA A CA 1
ATOM 1343 C C . ALA A 1 184 ? 0.175 10.32 -11.141 1 98.12 184 ALA A C 1
ATOM 1345 O O . ALA A 1 184 ? 0.725 11.297 -10.625 1 98.12 184 ALA A O 1
ATOM 1346 N N . PRO A 1 185 ? 0.867 9.227 -11.602 1 98.38 185 PRO A N 1
ATOM 1347 C CA . PRO A 1 185 ? 2.312 9.172 -11.375 1 98.38 185 PRO A CA 1
ATOM 1348 C C . PRO A 1 185 ? 3.035 10.422 -11.875 1 98.38 185 PRO A C 1
ATOM 1350 O O . PRO A 1 185 ? 2.688 10.953 -12.93 1 98.38 185 PRO A O 1
ATOM 1353 N N . PRO A 1 186 ? 4.059 10.859 -11.094 1 98.25 186 PRO A N 1
ATOM 1354 C CA . PRO A 1 186 ? 4.762 12.07 -11.516 1 98.25 186 PRO A CA 1
ATOM 1355 C C . PRO A 1 186 ? 5.641 11.844 -12.75 1 98.25 186 PRO A C 1
ATOM 1357 O O . PRO A 1 186 ? 6.086 12.805 -13.375 1 98.25 186 PRO A O 1
ATOM 1360 N N . PHE A 1 187 ? 5.922 10.594 -13.148 1 98.69 187 PHE A N 1
ATOM 1361 C CA . PHE A 1 187 ? 6.703 10.242 -14.328 1 98.69 187 PHE A CA 1
ATOM 1362 C C . PHE A 1 187 ? 6.016 9.141 -15.125 1 98.69 187 PHE A C 1
ATOM 1364 O O . PHE A 1 187 ? 5.102 8.484 -14.617 1 98.69 187 PHE A O 1
ATOM 1371 N N . ASN A 1 188 ? 6.383 9.055 -16.359 1 98.31 188 ASN A N 1
ATOM 1372 C CA . ASN A 1 188 ? 5.949 7.938 -17.188 1 98.31 188 ASN A CA 1
ATOM 1373 C C . ASN A 1 188 ? 7.066 6.914 -17.375 1 98.31 188 ASN A C 1
ATOM 1375 O O . ASN A 1 188 ? 7.531 6.691 -18.5 1 98.31 188 ASN A O 1
ATOM 1379 N N . ALA A 1 189 ? 7.41 6.258 -16.234 1 98.75 189 ALA A N 1
ATOM 1380 C CA . ALA A 1 189 ? 8.57 5.375 -16.234 1 98.75 189 ALA A CA 1
ATOM 1381 C C . ALA A 1 189 ? 8.25 4.051 -15.547 1 98.75 189 ALA A C 1
ATOM 1383 O O . ALA A 1 189 ? 9.141 3.391 -15.008 1 98.75 189 ALA A O 1
ATOM 1384 N N . GLY A 1 190 ? 7.012 3.707 -15.562 1 98.75 190 GLY A N 1
ATOM 1385 C CA . GLY A 1 190 ? 6.586 2.615 -14.703 1 98.75 190 GLY A CA 1
ATOM 1386 C C . GLY A 1 190 ? 6.715 1.253 -15.352 1 98.75 190 GLY A C 1
ATOM 1387 O O . GLY A 1 190 ? 6.496 0.225 -14.711 1 98.75 190 GLY A O 1
ATOM 1388 N N . THR A 1 191 ? 7.066 1.192 -16.672 1 98.62 191 THR A N 1
ATOM 1389 C CA . THR A 1 191 ? 7.266 -0.06 -17.391 1 98.62 191 THR A CA 1
ATOM 1390 C C . THR A 1 191 ? 8.484 0.031 -18.312 1 98.62 191 THR A C 1
ATOM 1392 O O . THR A 1 191 ? 8.961 1.128 -18.609 1 98.62 191 THR A O 1
ATOM 1395 N N . PRO A 1 192 ? 8.969 -1.183 -18.719 1 98.31 192 PRO A N 1
ATOM 1396 C CA . PRO A 1 192 ? 10.086 -1.152 -19.672 1 98.31 192 PRO A CA 1
ATOM 1397 C C . PRO A 1 192 ? 9.742 -0.409 -20.953 1 98.31 192 PRO A C 1
ATOM 1399 O O . PRO A 1 192 ? 10.617 0.212 -21.562 1 98.31 192 PRO A O 1
ATOM 1402 N N . GLU A 1 193 ? 8.492 -0.406 -21.344 1 98.06 193 GLU A N 1
ATOM 1403 C CA . GLU A 1 193 ? 8.047 0.208 -22.594 1 98.06 193 GLU A CA 1
ATOM 1404 C C . GLU A 1 193 ? 8.008 1.729 -22.469 1 98.06 193 GLU A C 1
ATOM 1406 O O . GLU A 1 193 ? 8.188 2.438 -23.469 1 98.06 193 GLU A O 1
ATOM 1411 N N . THR A 1 194 ? 7.789 2.232 -21.25 1 98.5 194 THR A N 1
ATOM 1412 C CA . THR A 1 194 ? 7.562 3.666 -21.094 1 98.5 194 THR A CA 1
ATOM 1413 C C . THR A 1 194 ? 8.766 4.34 -20.438 1 98.5 194 THR A C 1
ATOM 1415 O O . THR A 1 194 ? 8.977 5.543 -20.609 1 98.5 194 THR A O 1
ATOM 1418 N N . ALA A 1 195 ? 9.594 3.576 -19.734 1 98.75 195 ALA A N 1
ATOM 1419 C CA . ALA A 1 195 ? 10.734 4.16 -19.031 1 98.75 195 ALA A CA 1
ATOM 1420 C C . ALA A 1 195 ? 11.781 4.672 -20.016 1 98.75 195 ALA A C 1
ATOM 1422 O O . ALA A 1 195 ? 12.039 4.051 -21.047 1 98.75 195 ALA A O 1
ATOM 1423 N N . PRO A 1 196 ? 12.391 5.848 -19.703 1 98.69 196 PRO A N 1
ATOM 1424 C CA . PRO A 1 196 ? 13.547 6.246 -20.5 1 98.69 196 PRO A CA 1
ATOM 1425 C C . PRO A 1 196 ? 14.602 5.145 -20.609 1 98.69 196 PRO A C 1
ATOM 1427 O O . PRO A 1 196 ? 14.852 4.43 -19.641 1 98.69 196 PRO A O 1
ATOM 1430 N N . PRO A 1 197 ? 15.211 5.035 -21.812 1 98.5 197 PRO A N 1
ATOM 1431 C CA . PRO A 1 197 ? 16.156 3.936 -22.062 1 98.5 197 PRO A CA 1
ATOM 1432 C C . PRO A 1 197 ? 17.281 3.889 -21.031 1 98.5 197 PRO A C 1
ATOM 1434 O O . PRO A 1 197 ? 17.703 2.805 -20.625 1 98.5 197 PRO A O 1
ATOM 1437 N N . GLU A 1 198 ? 17.75 5.027 -20.656 1 98.5 198 GLU A N 1
ATOM 1438 C CA . GLU A 1 198 ? 18.859 5.059 -19.703 1 98.5 198 GLU A CA 1
ATOM 1439 C C . GLU A 1 198 ? 18.406 4.562 -18.328 1 98.5 198 GLU A C 1
ATOM 1441 O O . GLU A 1 198 ? 19.188 3.936 -17.609 1 98.5 198 GLU A O 1
ATOM 1446 N N . ILE A 1 199 ? 17.188 4.879 -17.938 1 98.75 199 ILE A N 1
ATOM 1447 C CA . ILE A 1 199 ? 16.609 4.395 -16.688 1 98.75 199 ILE A CA 1
ATOM 1448 C C . ILE A 1 199 ? 16.438 2.881 -16.75 1 98.75 199 ILE A C 1
ATOM 1450 O O . ILE A 1 199 ? 16.812 2.166 -15.828 1 98.75 199 ILE A O 1
ATOM 1454 N N . LEU A 1 200 ? 15.852 2.408 -17.859 1 98.69 200 LEU A N 1
ATOM 1455 C CA . LEU A 1 200 ? 15.656 0.975 -18.047 1 98.69 200 LEU A CA 1
ATOM 1456 C C . LEU A 1 200 ? 16.984 0.226 -17.953 1 98.69 200 LEU A C 1
ATOM 1458 O O . LEU A 1 200 ? 17.078 -0.795 -17.266 1 98.69 200 LEU A O 1
ATOM 1462 N N . ALA A 1 201 ? 18.016 0.731 -18.609 1 98.31 201 ALA A N 1
ATOM 1463 C CA . ALA A 1 201 ? 19.328 0.094 -18.594 1 98.31 201 ALA A CA 1
ATOM 1464 C C . ALA A 1 201 ? 19.906 0.044 -17.172 1 98.31 201 ALA A C 1
ATOM 1466 O O . ALA A 1 201 ? 20.469 -0.971 -16.766 1 98.31 201 ALA A O 1
ATOM 1467 N N . ALA A 1 202 ? 19.75 1.11 -16.453 1 97.75 202 ALA A N 1
ATOM 1468 C CA . ALA A 1 202 ? 20.266 1.188 -15.094 1 97.75 202 ALA A CA 1
ATOM 1469 C C . ALA A 1 202 ? 19.547 0.204 -14.172 1 97.75 202 ALA A C 1
ATOM 1471 O O . ALA A 1 202 ? 20.188 -0.488 -13.375 1 97.75 202 ALA A O 1
ATOM 1472 N N . VAL A 1 203 ? 18.234 0.173 -14.258 1 98.06 203 VAL A N 1
ATOM 1473 C CA . VAL A 1 203 ? 17.438 -0.701 -13.398 1 98.06 203 VAL A CA 1
ATOM 1474 C C . VAL A 1 203 ? 17.734 -2.162 -13.742 1 98.06 203 VAL A C 1
ATOM 1476 O O . VAL A 1 203 ? 17.891 -2.994 -12.852 1 98.06 203 VAL A O 1
ATOM 1479 N N . LYS A 1 204 ? 17.812 -2.523 -15.031 1 97.44 204 LYS A N 1
ATOM 1480 C CA . LYS A 1 204 ? 18.156 -3.881 -15.445 1 97.44 204 LYS A CA 1
ATOM 1481 C C . LYS A 1 204 ? 19.531 -4.293 -14.906 1 97.44 204 LYS A C 1
ATOM 1483 O O . LYS A 1 204 ? 19.719 -5.43 -14.477 1 97.44 204 LYS A O 1
ATOM 1488 N N . SER A 1 205 ? 20.453 -3.373 -14.945 1 96.62 205 SER A N 1
ATOM 1489 C CA . SER A 1 205 ? 21.797 -3.643 -14.43 1 96.62 205 SER A CA 1
ATOM 1490 C C . SER A 1 205 ? 21.766 -3.926 -12.938 1 96.62 205 SER A C 1
ATOM 1492 O O . SER A 1 205 ? 22.438 -4.836 -12.453 1 96.62 205 SER A O 1
ATOM 1494 N N . MET A 1 206 ? 21 -3.176 -12.219 1 93.94 206 MET A N 1
ATOM 1495 C CA . MET A 1 206 ? 20.875 -3.365 -10.773 1 93.94 206 MET A CA 1
ATOM 1496 C C . MET A 1 206 ? 20.25 -4.723 -10.453 1 93.94 206 MET A C 1
ATOM 1498 O O . MET A 1 206 ? 20.656 -5.383 -9.492 1 93.94 206 MET A O 1
ATOM 1502 N N . MET A 1 207 ? 19.344 -5.137 -11.289 1 93.56 207 MET A N 1
ATOM 1503 C CA . MET A 1 207 ? 18.609 -6.371 -11.031 1 93.56 207 MET A CA 1
ATOM 1504 C C . MET A 1 207 ? 19.375 -7.582 -11.539 1 93.56 207 MET A C 1
ATOM 1506 O O . MET A 1 207 ? 19.094 -8.719 -11.141 1 93.56 207 MET A O 1
ATOM 1510 N N . ALA A 1 208 ? 20.375 -7.379 -12.398 1 90.44 208 ALA A N 1
ATOM 1511 C CA . ALA A 1 208 ? 21.109 -8.445 -13.062 1 90.44 208 ALA A CA 1
ATOM 1512 C C . ALA A 1 208 ? 21.844 -9.32 -12.047 1 90.44 208 ALA A C 1
ATOM 1514 O O . ALA A 1 208 ? 22 -10.531 -12.25 1 90.44 208 ALA A O 1
ATOM 1515 N N . GLY A 1 209 ? 22.281 -8.719 -10.969 1 86.38 209 GLY A N 1
ATOM 1516 C CA . GLY A 1 209 ? 23.047 -9.453 -9.969 1 86.38 209 GLY A CA 1
ATOM 1517 C C . GLY A 1 209 ? 22.25 -10.594 -9.352 1 86.38 209 GLY A C 1
ATOM 1518 O O . GLY A 1 209 ? 22.812 -11.633 -9.016 1 86.38 209 GLY A O 1
ATOM 1519 N N . ALA A 1 210 ? 20.969 -10.406 -9.211 1 84.06 210 ALA A N 1
ATOM 1520 C CA . ALA A 1 210 ? 20.125 -11.398 -8.547 1 84.06 210 ALA A CA 1
ATOM 1521 C C . ALA A 1 210 ? 19.422 -12.297 -9.562 1 84.06 210 ALA A C 1
ATOM 1523 O O . ALA A 1 210 ? 18.797 -13.289 -9.195 1 84.06 210 ALA A O 1
ATOM 1524 N N . MET A 1 211 ? 19.578 -12.125 -10.789 1 88.88 211 MET A N 1
ATOM 1525 C CA . MET A 1 211 ? 18.781 -12.75 -11.828 1 88.88 211 MET A CA 1
ATOM 1526 C C . MET A 1 211 ? 19.141 -14.227 -11.984 1 88.88 211 MET A C 1
ATOM 1528 O O . MET A 1 211 ? 18.266 -15.078 -12.117 1 88.88 211 MET A O 1
ATOM 1532 N N . GLY A 1 212 ? 20.406 -14.531 -11.898 1 88 212 GLY A N 1
ATOM 1533 C CA . GLY A 1 212 ? 20.859 -15.898 -12.086 1 88 212 GLY A CA 1
ATOM 1534 C C . GLY A 1 212 ? 20.359 -16.844 -11.016 1 88 212 GLY A C 1
ATOM 1535 O O . GLY A 1 212 ? 19.797 -17.906 -11.32 1 88 212 GLY A O 1
ATOM 1536 N N . ASP A 1 213 ? 20.484 -16.5 -9.789 1 91.56 213 ASP A N 1
ATOM 1537 C CA . ASP A 1 213 ? 20.047 -17.312 -8.664 1 91.56 213 ASP A CA 1
ATOM 1538 C C . ASP A 1 213 ? 18.531 -17.516 -8.695 1 91.56 213 ASP A C 1
ATOM 1540 O O . ASP A 1 213 ? 18.047 -18.625 -8.406 1 91.56 213 ASP A O 1
ATOM 1544 N N . ARG A 1 214 ? 17.812 -16.531 -9.07 1 94.56 214 ARG A N 1
ATOM 1545 C CA . ARG A 1 214 ? 16.359 -16.625 -9.125 1 94.56 214 ARG A CA 1
ATOM 1546 C C . ARG A 1 214 ? 15.906 -17.531 -10.266 1 94.56 214 ARG A C 1
ATOM 1548 O O . ARG A 1 214 ? 14.961 -18.312 -10.109 1 94.56 214 ARG A O 1
ATOM 1555 N N . GLN A 1 215 ? 16.609 -17.391 -11.336 1 95.75 215 GLN A N 1
ATOM 1556 C CA . GLN A 1 215 ? 16.312 -18.25 -12.477 1 95.75 215 GLN A CA 1
ATOM 1557 C C . GLN A 1 215 ? 16.547 -19.719 -12.141 1 95.75 215 GLN A C 1
ATOM 1559 O O . GLN A 1 215 ? 15.734 -20.578 -12.492 1 95.75 215 GLN A O 1
ATOM 1564 N N . GLU A 1 216 ? 17.625 -20.016 -11.477 1 96.56 216 GLU A N 1
ATOM 1565 C CA . GLU A 1 216 ? 17.938 -21.391 -11.078 1 96.56 216 GLU A CA 1
ATOM 1566 C C . GLU A 1 216 ? 16.875 -21.938 -10.125 1 96.56 216 GLU A C 1
ATOM 1568 O O . GLU A 1 216 ? 16.484 -23.109 -10.234 1 96.56 216 GLU A O 1
ATOM 1573 N N . ALA A 1 217 ? 16.453 -21.125 -9.227 1 97.38 217 ALA A N 1
ATOM 1574 C CA . ALA A 1 217 ? 15.414 -21.531 -8.281 1 97.38 217 ALA A CA 1
ATOM 1575 C C . ALA A 1 217 ? 14.109 -21.859 -9 1 97.38 217 ALA A C 1
ATOM 1577 O O . ALA A 1 217 ? 13.445 -22.844 -8.688 1 97.38 217 ALA A O 1
ATOM 1578 N N . ALA A 1 218 ? 13.719 -21.016 -9.945 1 97.81 218 ALA A N 1
ATOM 1579 C CA . ALA A 1 218 ? 12.5 -21.25 -10.727 1 97.81 218 ALA A CA 1
ATOM 1580 C C . ALA A 1 218 ? 12.594 -22.547 -11.508 1 97.81 218 ALA A C 1
ATOM 1582 O O . ALA A 1 218 ? 11.633 -23.328 -11.539 1 97.81 218 ALA A O 1
ATOM 1583 N N . GLU A 1 219 ? 13.734 -22.844 -12.102 1 98.06 219 GLU A N 1
ATOM 1584 C CA . GLU A 1 219 ? 13.93 -24.078 -12.867 1 98.06 219 GLU A CA 1
ATOM 1585 C C . GLU A 1 219 ? 13.859 -25.297 -11.961 1 98.06 219 GLU A C 1
ATOM 1587 O O . GLU A 1 219 ? 13.273 -26.312 -12.328 1 98.06 219 GLU A O 1
ATOM 1592 N N . GLU A 1 220 ? 14.508 -25.156 -10.844 1 97.94 220 GLU A N 1
ATOM 1593 C CA . GLU A 1 220 ? 14.445 -26.25 -9.883 1 97.94 220 GLU A CA 1
ATOM 1594 C C . GLU A 1 220 ? 13.008 -26.516 -9.438 1 97.94 220 GLU A C 1
ATOM 1596 O O . GLU A 1 220 ? 12.57 -27.672 -9.367 1 97.94 220 GLU A O 1
ATOM 1601 N N . ALA A 1 221 ? 12.289 -25.469 -9.078 1 98.06 221 ALA A N 1
ATOM 1602 C CA . ALA A 1 221 ? 10.891 -25.609 -8.672 1 98.06 221 ALA A CA 1
ATOM 1603 C C . ALA A 1 221 ? 10.055 -26.234 -9.789 1 98.06 221 ALA A C 1
ATOM 1605 O O . ALA A 1 221 ? 9.188 -27.078 -9.523 1 98.06 221 ALA A O 1
ATOM 1606 N N . ALA A 1 222 ? 10.305 -25.859 -11.016 1 97.94 222 ALA A N 1
ATOM 1607 C CA . ALA A 1 222 ? 9.586 -26.406 -12.164 1 97.94 222 ALA A CA 1
ATOM 1608 C C . ALA A 1 222 ? 9.852 -27.891 -12.312 1 97.94 222 ALA A C 1
ATOM 1610 O O . ALA A 1 222 ? 8.938 -28.672 -12.625 1 97.94 222 ALA A O 1
ATOM 1611 N N . ARG A 1 223 ? 11.094 -28.281 -12.102 1 97.44 223 ARG A N 1
ATOM 1612 C CA . ARG A 1 223 ? 11.445 -29.703 -12.156 1 97.44 223 ARG A CA 1
ATOM 1613 C C . ARG A 1 223 ? 10.688 -30.484 -11.094 1 97.44 223 ARG A C 1
ATOM 1615 O O . ARG A 1 223 ? 10.234 -31.609 -11.352 1 97.44 223 ARG A O 1
ATOM 1622 N N . ARG A 1 224 ? 10.555 -29.891 -9.945 1 96.25 224 ARG A N 1
ATOM 1623 C CA . ARG A 1 224 ? 9.828 -30.547 -8.867 1 96.25 224 ARG A CA 1
ATOM 1624 C C . ARG A 1 224 ? 8.359 -30.734 -9.219 1 96.25 224 ARG A C 1
ATOM 1626 O O . ARG A 1 224 ? 7.758 -31.766 -8.891 1 96.25 224 ARG A O 1
ATOM 1633 N N . VAL A 1 225 ? 7.789 -29.75 -9.852 1 95.5 225 VAL A N 1
ATOM 1634 C CA . VAL A 1 225 ? 6.398 -29.812 -10.281 1 95.5 225 VAL A CA 1
ATOM 1635 C C . VAL A 1 225 ? 6.227 -30.938 -11.297 1 95.5 225 VAL A C 1
ATOM 1637 O O . VAL A 1 225 ? 5.285 -31.734 -11.195 1 95.5 225 VAL A O 1
ATOM 1640 N N . GLU A 1 226 ? 7.117 -31 -12.211 1 93.75 226 GLU A N 1
ATOM 1641 C CA . GLU A 1 226 ? 7.055 -32.031 -13.25 1 93.75 226 GLU A CA 1
ATOM 1642 C C . GLU A 1 226 ? 7.199 -33.438 -12.648 1 93.75 226 GLU A C 1
ATOM 1644 O O . GLU A 1 226 ? 6.484 -34.344 -13.047 1 93.75 226 GLU A O 1
ATOM 1649 N N . SER A 1 227 ? 8.078 -33.531 -11.766 1 91.06 227 SER A N 1
ATOM 1650 C CA . SER A 1 227 ? 8.312 -34.844 -11.133 1 91.06 227 SER A CA 1
ATOM 1651 C C . SER A 1 227 ? 7.109 -35.281 -10.312 1 91.06 227 SER A C 1
ATOM 1653 O O . SER A 1 227 ? 6.766 -36.469 -10.289 1 91.06 227 SER A O 1
ATOM 1655 N N . ALA A 1 228 ? 6.508 -34.438 -9.625 1 86.62 228 ALA A N 1
ATOM 1656 C CA . ALA A 1 228 ? 5.336 -34.719 -8.812 1 86.62 228 ALA A CA 1
ATOM 1657 C C . ALA A 1 228 ? 4.152 -35.156 -9.688 1 86.62 228 ALA A C 1
ATOM 1659 O O . ALA A 1 228 ? 3.355 -36 -9.297 1 86.62 228 ALA A O 1
ATOM 1660 N N . GLY A 1 229 ? 4.004 -34.406 -10.828 1 79 229 GLY A N 1
ATOM 1661 C CA . GLY A 1 229 ? 2.945 -34.781 -11.758 1 79 229 GLY A CA 1
ATOM 1662 C C . GLY A 1 229 ? 3.117 -36.156 -12.352 1 79 229 GLY A C 1
ATOM 1663 O O . GLY A 1 229 ? 2.135 -36.875 -12.578 1 79 229 GLY A O 1
ATOM 1664 N N . LEU A 1 230 ? 4.34 -36.531 -12.516 1 69.69 230 LEU A N 1
ATOM 1665 C CA . LEU A 1 230 ? 4.648 -37.844 -13.055 1 69.69 230 LEU A CA 1
ATOM 1666 C C . LEU A 1 230 ? 4.352 -38.938 -12.031 1 69.69 230 LEU A C 1
ATOM 1668 O O . LEU A 1 230 ? 3.871 -40 -12.391 1 69.69 230 LEU A O 1
ATOM 1672 N N . ASN A 1 231 ? 4.508 -38.438 -10.875 1 65 231 ASN A N 1
ATOM 1673 C CA . ASN A 1 231 ? 4.293 -39.406 -9.82 1 65 231 ASN A CA 1
ATOM 1674 C C . ASN A 1 231 ? 2.812 -39.531 -9.469 1 65 231 ASN A C 1
ATOM 1676 O O . ASN A 1 231 ? 2.416 -40.469 -8.766 1 65 231 ASN A O 1
ATOM 1680 N N . ALA A 1 232 ? 2.111 -38.625 -9.805 1 66.5 232 ALA A N 1
ATOM 1681 C CA . ALA A 1 232 ? 0.679 -38.656 -9.516 1 66.5 232 ALA A CA 1
ATOM 1682 C C . ALA A 1 232 ? -0.083 -39.406 -10.594 1 66.5 232 ALA A C 1
ATOM 1684 O O . ALA A 1 232 ? -1.261 -39.75 -10.422 1 66.5 232 ALA A O 1
ATOM 1685 N N . VAL A 1 233 ? 0.46 -39.938 -11.789 1 48.19 233 VAL A N 1
ATOM 1686 C CA . VAL A 1 233 ? -0.143 -40.75 -12.828 1 48.19 233 VAL A CA 1
ATOM 1687 C C . VAL A 1 233 ? 0.18 -42.219 -12.555 1 48.19 233 VAL A C 1
ATOM 1689 O O . VAL A 1 233 ? 1.258 -42.562 -12.047 1 48.19 233 VAL A O 1
ATOM 1692 N N . MET B 1 1 ? 27.703 11.664 5.035 1 42.44 1 MET B N 1
ATOM 1693 C CA . MET B 1 1 ? 26.484 12.406 4.75 1 42.44 1 MET B CA 1
ATOM 1694 C C . MET B 1 1 ? 25.375 12.016 5.707 1 42.44 1 MET B C 1
ATOM 1696 O O . MET B 1 1 ? 25.266 10.852 6.098 1 42.44 1 MET B O 1
ATOM 1700 N N . SER B 1 2 ? 24.859 12.938 6.578 1 60.34 2 SER B N 1
ATOM 1701 C CA . SER B 1 2 ? 23.938 12.633 7.656 1 60.34 2 SER B CA 1
ATOM 1702 C C . SER B 1 2 ? 22.734 11.844 7.141 1 60.34 2 SER B C 1
ATOM 1704 O O . SER B 1 2 ? 22.344 11.992 5.984 1 60.34 2 SER B O 1
ATOM 1706 N N . ASP B 1 3 ? 22.281 10.83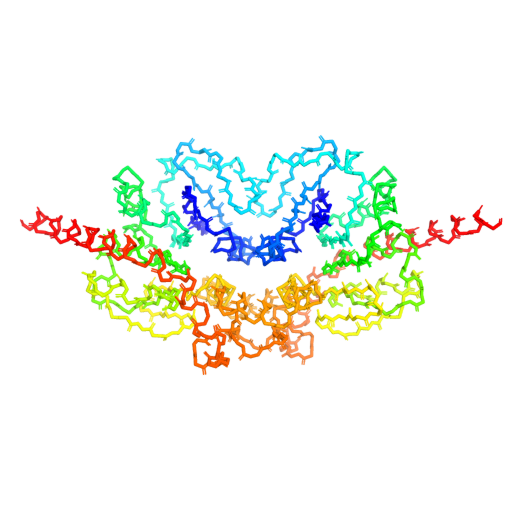6 7.781 1 85.81 3 ASP B N 1
ATOM 1707 C CA . ASP B 1 3 ? 21.219 9.922 7.379 1 85.81 3 ASP B CA 1
ATOM 1708 C C . ASP B 1 3 ? 19.875 10.648 7.234 1 85.81 3 ASP B C 1
ATOM 1710 O O . ASP B 1 3 ? 19.562 11.523 8.039 1 85.81 3 ASP B O 1
ATOM 1714 N N . LEU B 1 4 ? 19.266 10.688 6.012 1 96.38 4 LEU B N 1
ATOM 1715 C CA . LEU B 1 4 ? 17.891 11.141 5.805 1 96.38 4 LEU B CA 1
ATOM 1716 C C . LEU B 1 4 ? 16.922 10.367 6.684 1 96.38 4 LEU B C 1
ATOM 1718 O O . LEU B 1 4 ? 16.781 9.148 6.531 1 96.38 4 LEU B O 1
ATOM 1722 N N . VAL B 1 5 ? 16.391 11.094 7.75 1 98.56 5 VAL B N 1
ATOM 1723 C CA . VAL B 1 5 ? 15.469 10.43 8.672 1 98.56 5 VAL B CA 1
ATOM 1724 C C . VAL B 1 5 ? 14.031 10.758 8.297 1 98.56 5 VAL B C 1
ATOM 1726 O O . VAL B 1 5 ? 13.641 11.93 8.289 1 98.56 5 VAL B O 1
ATOM 1729 N N . ILE B 1 6 ? 13.227 9.766 7.965 1 98.88 6 ILE B N 1
ATOM 1730 C CA . ILE B 1 6 ? 11.812 9.883 7.641 1 98.88 6 ILE B CA 1
ATOM 1731 C C . ILE B 1 6 ? 10.977 9.195 8.719 1 98.88 6 ILE B C 1
ATOM 1733 O O . ILE B 1 6 ? 11.164 8.016 8.992 1 98.88 6 ILE B O 1
ATOM 1737 N N . VAL B 1 7 ? 10.023 9.93 9.352 1 98.94 7 VAL B N 1
ATOM 1738 C CA . VAL B 1 7 ? 9.242 9.398 10.461 1 98.94 7 VAL B CA 1
ATOM 1739 C C . VAL B 1 7 ? 7.773 9.289 10.055 1 98.94 7 VAL B C 1
ATOM 1741 O O . VAL B 1 7 ? 7.199 10.25 9.531 1 98.94 7 VAL B O 1
ATOM 1744 N N . PHE B 1 8 ? 7.215 8.148 10.242 1 99 8 PHE B N 1
ATOM 1745 C CA . PHE B 1 8 ? 5.777 7.914 10.172 1 99 8 PHE B CA 1
ATOM 1746 C C . PHE B 1 8 ? 5.184 7.754 11.57 1 99 8 PHE B C 1
ATOM 1748 O O . PHE B 1 8 ? 5.297 6.688 12.18 1 99 8 PHE B O 1
ATOM 1755 N N . PRO B 1 9 ? 4.523 8.758 12.102 1 98.94 9 PRO B N 1
ATOM 1756 C CA . PRO B 1 9 ? 3.85 8.602 13.391 1 98.94 9 PRO B CA 1
ATOM 1757 C C . PRO B 1 9 ? 2.479 7.938 13.266 1 98.94 9 PRO B C 1
ATOM 1759 O O . PRO B 1 9 ? 1.601 8.461 12.57 1 98.94 9 PRO B O 1
ATOM 1762 N N . LEU B 1 10 ? 2.355 6.809 13.93 1 98.94 10 LEU B N 1
ATOM 1763 C CA . LEU B 1 10 ? 1.113 6.047 13.867 1 98.94 10 LEU B CA 1
ATOM 1764 C C . LEU B 1 10 ? 0.271 6.273 15.117 1 98.94 10 LEU B C 1
ATOM 1766 O O . LEU B 1 10 ? 0.794 6.676 16.156 1 98.94 10 LEU B O 1
ATOM 1770 N N . TYR B 1 11 ? -1.026 6.027 15.008 1 98.94 11 TYR B N 1
ATOM 1771 C CA . TYR B 1 11 ? -2.018 6.129 16.078 1 98.94 11 TYR B CA 1
ATOM 1772 C C . TYR B 1 11 ? -3.17 5.16 15.844 1 98.94 11 TYR B C 1
ATOM 1774 O O . TYR B 1 11 ? -3.375 4.688 14.719 1 98.94 11 TYR B O 1
ATOM 1782 N N . PRO B 1 12 ? -3.91 4.738 16.938 1 98.69 12 PRO B N 1
ATOM 1783 C CA . PRO B 1 12 ? -5.062 3.854 16.734 1 98.69 12 PRO B CA 1
ATOM 1784 C C . PRO B 1 12 ? -6.051 4.395 15.703 1 98.69 12 PRO B C 1
ATOM 1786 O O . PRO B 1 12 ? -6.414 5.57 15.75 1 98.69 12 PRO B O 1
ATOM 1789 N N . GLY B 1 13 ? -6.48 3.559 14.789 1 98.44 13 GLY B N 1
ATOM 1790 C CA . GLY B 1 13 ? -7.449 3.957 13.781 1 98.44 13 GLY B CA 1
ATOM 1791 C C . GLY B 1 13 ? -6.809 4.492 12.516 1 98.44 13 GLY B C 1
ATOM 1792 O O . GLY B 1 13 ? -7.496 5 11.625 1 98.44 13 GLY B O 1
ATOM 1793 N N . VAL B 1 14 ? -5.461 4.316 12.406 1 98.88 14 VAL B N 1
ATOM 1794 C CA . VAL B 1 14 ? -4.754 4.719 11.195 1 98.88 14 VAL B CA 1
ATOM 1795 C C . VAL B 1 14 ? -5.176 3.828 10.031 1 98.88 14 VAL B C 1
ATOM 1797 O O . VAL B 1 14 ? -5.52 2.658 10.227 1 98.88 14 VAL B O 1
ATOM 1800 N N . THR B 1 15 ? -5.305 4.402 8.82 1 98.75 15 THR B N 1
ATOM 1801 C CA . THR B 1 15 ? -5.387 3.625 7.586 1 98.75 15 THR B CA 1
ATOM 1802 C C . THR B 1 15 ? -4 3.17 7.141 1 98.75 15 THR B C 1
ATOM 1804 O O . THR B 1 15 ? -3.135 3.998 6.84 1 98.75 15 THR B O 1
ATOM 1807 N N . HIS B 1 16 ? -3.773 1.842 7.082 1 98.88 16 HIS B N 1
ATOM 1808 C CA . HIS B 1 16 ? -2.383 1.413 6.977 1 98.88 16 HIS B CA 1
ATOM 1809 C C . HIS B 1 16 ? -1.794 1.783 5.617 1 98.88 16 HIS B C 1
ATOM 1811 O O . HIS B 1 16 ? -0.618 2.145 5.523 1 98.88 16 HIS B O 1
ATOM 1817 N N . LEU B 1 17 ? -2.631 1.787 4.547 1 98.94 17 LEU B N 1
ATOM 1818 C CA . LEU B 1 17 ? -2.07 2.084 3.232 1 98.94 17 LEU B CA 1
ATOM 1819 C C . LEU B 1 17 ? -1.611 3.535 3.152 1 98.94 17 LEU B C 1
ATOM 1821 O O . LEU B 1 17 ? -0.789 3.885 2.303 1 98.94 17 LEU B O 1
ATOM 1825 N N . ASP B 1 18 ? -2.102 4.402 4.047 1 98.94 18 ASP B N 1
ATOM 1826 C CA . ASP B 1 18 ? -1.638 5.785 4.117 1 98.94 18 ASP B CA 1
ATOM 1827 C C . ASP B 1 18 ? -0.157 5.852 4.484 1 98.94 18 ASP B C 1
ATOM 1829 O O . ASP B 1 18 ? 0.513 6.848 4.207 1 98.94 18 ASP B O 1
ATOM 1833 N N . PHE B 1 19 ? 0.359 4.812 5.145 1 98.88 19 PHE B N 1
ATOM 1834 C CA . PHE B 1 19 ? 1.776 4.867 5.484 1 98.88 19 PHE B CA 1
ATOM 1835 C C . PHE B 1 19 ? 2.533 3.715 4.832 1 98.88 19 PHE B C 1
ATOM 1837 O O . PHE B 1 19 ? 3.705 3.859 4.473 1 98.88 19 PHE B O 1
ATOM 1844 N N . THR B 1 20 ? 1.894 2.549 4.609 1 98.94 20 THR B N 1
ATOM 1845 C CA . THR B 1 20 ? 2.627 1.449 3.99 1 98.94 20 THR B CA 1
ATOM 1846 C C . THR B 1 20 ? 2.932 1.757 2.527 1 98.94 20 THR B C 1
ATOM 1848 O O . THR B 1 20 ? 3.986 1.379 2.014 1 98.94 20 THR B O 1
ATOM 1851 N N . GLY B 1 21 ? 2.002 2.414 1.817 1 98.88 21 GLY B N 1
ATOM 1852 C CA . GLY B 1 21 ? 2.26 2.834 0.45 1 98.88 21 GLY B CA 1
ATOM 1853 C C . GLY B 1 21 ? 3.523 3.664 0.311 1 98.88 21 GLY B C 1
ATOM 1854 O O . GLY B 1 21 ? 4.492 3.229 -0.315 1 98.88 21 GLY B O 1
ATOM 1855 N N . PRO B 1 22 ? 3.523 4.828 0.979 1 98.94 22 PRO B N 1
ATOM 1856 C CA . PRO B 1 22 ? 4.715 5.676 0.884 1 98.94 22 PRO B CA 1
ATOM 1857 C C . PRO B 1 22 ? 5.965 5 1.45 1 98.94 22 PRO B C 1
ATOM 1859 O O . PRO B 1 22 ? 7.062 5.191 0.925 1 98.94 22 PRO B O 1
ATOM 1862 N N . GLN B 1 23 ? 5.812 4.277 2.531 1 98.88 23 GLN B N 1
ATOM 1863 C CA . GLN B 1 23 ? 6.941 3.633 3.197 1 98.88 23 GLN B CA 1
ATOM 1864 C C . GLN B 1 23 ? 7.656 2.664 2.258 1 98.88 23 GLN B C 1
ATOM 1866 O O . GLN B 1 23 ? 8.883 2.592 2.248 1 98.88 23 GLN B O 1
ATOM 1871 N N . GLN B 1 24 ? 6.938 1.895 1.416 1 98.88 24 GLN B N 1
ATOM 1872 C CA . GLN B 1 24 ? 7.535 0.944 0.484 1 98.88 24 GLN B CA 1
ATOM 1873 C C . GLN B 1 24 ? 8.453 1.648 -0.506 1 98.88 24 GLN B C 1
ATOM 1875 O O . GLN B 1 24 ? 9.469 1.088 -0.925 1 98.88 24 GLN B O 1
ATOM 1880 N N . VAL B 1 25 ? 8.078 2.844 -0.881 1 98.88 25 VAL B N 1
ATOM 1881 C CA . VAL B 1 25 ? 8.844 3.6 -1.861 1 98.88 25 VAL B CA 1
ATOM 1882 C C . VAL B 1 25 ? 10.023 4.285 -1.174 1 98.88 25 VAL B C 1
ATOM 1884 O O . VAL B 1 25 ? 11.172 4.145 -1.608 1 98.88 25 VAL B O 1
ATOM 1887 N N . LEU B 1 26 ? 9.781 4.91 -0.071 1 98.81 26 LEU B N 1
ATOM 1888 C CA . LEU B 1 26 ? 10.75 5.785 0.569 1 98.81 26 LEU B CA 1
ATOM 1889 C C . LEU B 1 26 ? 11.859 4.973 1.237 1 98.81 26 LEU B C 1
ATOM 1891 O O . LEU B 1 26 ? 12.992 5.449 1.371 1 98.81 26 LEU B O 1
ATOM 1895 N N . CYS B 1 27 ? 11.531 3.725 1.628 1 98.25 27 CYS B N 1
ATOM 1896 C CA . CYS B 1 27 ? 12.547 2.908 2.285 1 98.25 27 CYS B CA 1
ATOM 1897 C C . CYS B 1 27 ? 13.625 2.488 1.298 1 98.25 27 CYS B C 1
ATOM 1899 O O . CYS B 1 27 ? 14.664 1.954 1.697 1 98.25 27 CYS B O 1
ATOM 1901 N N . ARG B 1 28 ? 13.445 2.814 -0.008 1 97.31 28 ARG B N 1
ATOM 1902 C CA . ARG B 1 28 ? 14.398 2.436 -1.044 1 97.31 28 ARG B CA 1
ATOM 1903 C C . ARG B 1 28 ? 15.352 3.586 -1.36 1 97.31 28 ARG B C 1
ATOM 1905 O O . ARG B 1 28 ? 16.266 3.434 -2.168 1 97.31 28 ARG B O 1
ATOM 1912 N N . VAL B 1 29 ? 15.156 4.742 -0.775 1 97.44 29 VAL B N 1
ATOM 1913 C CA . VAL B 1 29 ? 16.062 5.871 -0.944 1 97.44 29 VAL B CA 1
ATOM 1914 C C . VAL B 1 29 ? 17.391 5.586 -0.229 1 97.44 29 VAL B C 1
ATOM 1916 O O . VAL B 1 29 ? 17.406 5.324 0.976 1 97.44 29 VAL B O 1
ATOM 1919 N N . PRO B 1 30 ? 18.484 5.602 -0.962 1 94.44 30 PRO B N 1
ATOM 1920 C CA . PRO B 1 30 ? 19.766 5.312 -0.335 1 94.44 30 PRO B CA 1
ATOM 1921 C C . PRO B 1 30 ? 20.062 6.23 0.851 1 94.44 30 PRO B C 1
ATOM 1923 O O . PRO B 1 30 ? 19.938 7.449 0.742 1 94.44 30 PRO B O 1
ATOM 1926 N N . GLY B 1 31 ? 20.406 5.625 1.973 1 94 31 GLY B N 1
ATOM 1927 C CA . GLY B 1 31 ? 20.812 6.383 3.148 1 94 31 GLY B CA 1
ATOM 1928 C C . GLY B 1 31 ? 19.641 6.793 4.02 1 94 31 GLY B C 1
ATOM 1929 O O . GLY B 1 31 ? 19.828 7.348 5.105 1 94 31 GLY B O 1
ATOM 1930 N N . ALA B 1 32 ? 18.438 6.512 3.564 1 96.69 32 ALA B N 1
ATOM 1931 C CA . ALA B 1 32 ? 17.266 6.887 4.344 1 96.69 32 ALA B CA 1
ATOM 1932 C C . ALA B 1 32 ? 17.062 5.941 5.52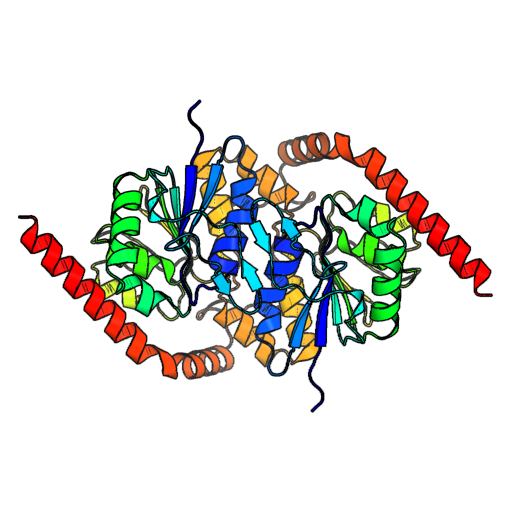3 1 96.69 32 ALA B C 1
ATOM 1934 O O . ALA B 1 32 ? 17.219 4.727 5.387 1 96.69 32 ALA B O 1
ATOM 1935 N N . LYS B 1 33 ? 16.859 6.488 6.672 1 97.69 33 LYS B N 1
ATOM 1936 C CA . LYS B 1 33 ? 16.375 5.773 7.852 1 97.69 33 LYS B CA 1
ATOM 1937 C C . LYS B 1 33 ? 14.883 6.008 8.07 1 97.69 33 LYS B C 1
ATOM 1939 O O . LYS B 1 33 ? 14.461 7.137 8.336 1 97.69 33 LYS B O 1
ATOM 1944 N N . ILE B 1 34 ? 14.125 4.969 7.961 1 98.62 34 ILE B N 1
ATOM 1945 C CA . ILE B 1 34 ? 12.68 5.066 8.164 1 98.62 34 ILE B CA 1
ATOM 1946 C C . ILE B 1 34 ? 12.336 4.711 9.609 1 98.62 34 ILE B C 1
ATOM 1948 O O . ILE B 1 34 ? 12.742 3.66 10.109 1 98.62 34 ILE B O 1
ATOM 1952 N N . ILE B 1 35 ? 11.648 5.551 10.25 1 98.81 35 ILE B N 1
ATOM 1953 C CA . ILE B 1 35 ? 11.172 5.301 11.602 1 98.81 35 ILE B CA 1
ATOM 1954 C C . ILE B 1 35 ? 9.648 5.281 11.617 1 98.81 35 ILE B C 1
ATOM 1956 O O . ILE B 1 35 ? 9 6.281 11.289 1 98.81 35 ILE B O 1
ATOM 1960 N N . VAL B 1 36 ? 9.117 4.141 11.891 1 98.94 36 VAL B N 1
ATOM 1961 C CA . VAL B 1 36 ? 7.691 4.023 12.172 1 98.94 36 VAL B CA 1
ATOM 1962 C C . VAL B 1 36 ? 7.465 4.008 13.688 1 98.94 36 VAL B C 1
ATOM 1964 O O . VAL B 1 36 ? 8.008 3.158 14.391 1 98.94 36 VAL B O 1
ATOM 1967 N N . ALA B 1 37 ? 6.664 4.965 14.164 1 98.94 37 ALA B N 1
ATOM 1968 C CA . ALA B 1 37 ? 6.621 5.195 15.609 1 98.94 37 ALA B CA 1
ATOM 1969 C C . ALA B 1 37 ? 5.18 5.281 16.109 1 98.94 37 ALA B C 1
ATOM 1971 O O . ALA B 1 37 ? 4.27 5.594 15.328 1 98.94 37 ALA B O 1
ATOM 1972 N N . SER B 1 38 ? 4.949 4.945 17.281 1 98.94 38 SER B N 1
ATOM 1973 C CA . SER B 1 38 ? 3.693 5.105 18 1 98.94 38 SER B CA 1
ATOM 1974 C C . SER B 1 38 ? 3.936 5.527 19.438 1 98.94 38 SER B C 1
ATOM 1976 O O . SER B 1 38 ? 5.078 5.559 19.906 1 98.94 38 SER B O 1
ATOM 1978 N N . MET B 1 39 ? 2.852 6.012 20.141 1 98.88 39 MET B N 1
ATOM 1979 C CA . MET B 1 39 ? 2.982 6.34 21.547 1 98.88 39 MET B CA 1
ATOM 1980 C C . MET B 1 39 ? 3.434 5.125 22.359 1 98.88 39 MET B C 1
ATOM 1982 O O . MET B 1 39 ? 2.793 4.074 22.312 1 98.88 39 MET B O 1
ATOM 1986 N N . GLY B 1 40 ? 4.621 5.199 23.062 1 98.75 40 GLY B N 1
ATOM 1987 C CA . GLY B 1 40 ? 5.145 4.121 23.875 1 98.75 40 GLY B CA 1
ATOM 1988 C C . GLY B 1 40 ? 5.684 2.959 23.062 1 98.75 40 GLY B C 1
ATOM 1989 O O . GLY B 1 40 ? 6.055 1.924 23.625 1 98.75 40 GLY B O 1
ATOM 1990 N N . GLY B 1 41 ? 5.699 3.068 21.75 1 98.88 41 GLY B N 1
ATOM 1991 C CA . GLY B 1 41 ? 6.102 1.958 20.891 1 98.88 41 GLY B CA 1
ATOM 1992 C C . GLY B 1 41 ? 5.082 0.837 20.859 1 98.88 41 GLY B C 1
ATOM 1993 O O . GLY B 1 41 ? 5.426 -0.316 20.594 1 98.88 41 GLY B O 1
ATOM 1994 N N . ALA B 1 42 ? 3.857 1.21 21.141 1 98.81 42 ALA B N 1
ATOM 1995 C CA . ALA B 1 42 ? 2.789 0.216 21.219 1 98.81 42 ALA B CA 1
ATOM 1996 C C . ALA B 1 42 ? 2.453 -0.34 19.844 1 98.81 42 ALA B C 1
ATOM 1998 O O . ALA B 1 42 ? 2.533 0.377 18.844 1 98.81 42 ALA B O 1
ATOM 1999 N N . ASP B 1 43 ? 2.068 -1.595 19.797 1 98.88 43 ASP B N 1
ATOM 2000 C CA . ASP B 1 43 ? 1.581 -2.17 18.547 1 98.88 43 ASP B CA 1
ATOM 2001 C C . ASP B 1 43 ? 0.405 -1.369 18 1 98.88 43 ASP B C 1
ATOM 2003 O O . ASP B 1 43 ? -0.395 -0.824 18.766 1 98.88 43 ASP B O 1
ATOM 2007 N N . ILE B 1 44 ? 0.312 -1.255 16.719 1 98.94 44 ILE B N 1
ATOM 2008 C CA . ILE B 1 44 ? -0.811 -0.608 16.047 1 98.94 44 ILE B CA 1
ATOM 2009 C C . ILE B 1 44 ? -1.56 -1.628 15.195 1 98.94 44 ILE B C 1
ATOM 2011 O O . ILE B 1 44 ? -0.954 -2.326 14.383 1 98.94 44 ILE B O 1
ATOM 2015 N N . GLU B 1 45 ? -2.797 -1.758 15.477 1 98.69 45 GLU B N 1
ATOM 2016 C CA . GLU B 1 45 ? -3.691 -2.518 14.609 1 98.69 45 GLU B CA 1
ATOM 2017 C C . GLU B 1 45 ? -4.371 -1.61 13.586 1 98.69 45 GLU B C 1
ATOM 2019 O O . GLU B 1 45 ? -4.867 -0.536 13.93 1 98.69 45 GLU B O 1
ATOM 2024 N N . ALA B 1 46 ? -4.355 -2.002 12.359 1 98.44 46 ALA B N 1
ATOM 2025 C CA . ALA B 1 46 ? -4.984 -1.236 11.289 1 98.44 46 ALA B CA 1
ATOM 2026 C C . ALA B 1 46 ? -5.582 -2.162 10.234 1 98.44 46 ALA B C 1
ATOM 2028 O O . ALA B 1 46 ? -4.852 -2.873 9.539 1 98.44 46 ALA B O 1
ATOM 2029 N N . ASP B 1 47 ? -6.883 -2.176 10.109 1 95.81 47 ASP B N 1
ATOM 2030 C CA . ASP B 1 47 ? -7.621 -2.883 9.07 1 95.81 47 ASP B CA 1
ATOM 2031 C C . ASP B 1 47 ? -7.23 -4.359 9.031 1 95.81 47 ASP B C 1
ATOM 2033 O O . ASP B 1 47 ? -7.031 -4.922 7.949 1 95.81 47 ASP B O 1
ATOM 2037 N N . GLY B 1 48 ? -7.012 -4.965 10.148 1 97 48 GLY B N 1
ATOM 2038 C CA . GLY B 1 48 ? -6.785 -6.402 10.219 1 97 48 GLY B CA 1
ATOM 2039 C C . GLY B 1 48 ? -5.316 -6.77 10.242 1 97 48 GLY B C 1
ATOM 2040 O O . GLY B 1 48 ? -4.969 -7.945 10.375 1 97 48 GLY B O 1
ATOM 2041 N N . LEU B 1 49 ? -4.426 -5.766 10.141 1 98.81 49 LEU B N 1
ATOM 2042 C CA . LEU B 1 49 ? -2.99 -5.98 10.281 1 98.81 49 LEU B CA 1
ATOM 2043 C C . LEU B 1 49 ? -2.492 -5.438 11.617 1 98.81 49 LEU B C 1
ATOM 2045 O O . LEU B 1 49 ? -3.07 -4.496 12.164 1 98.81 49 LEU B O 1
ATOM 2049 N N . THR B 1 50 ? -1.502 -6.102 12.141 1 98.88 50 THR B N 1
ATOM 2050 C CA . THR B 1 50 ? -0.872 -5.621 13.359 1 98.88 50 THR B CA 1
ATOM 2051 C C . THR B 1 50 ? 0.612 -5.352 13.141 1 98.88 50 THR B C 1
ATOM 2053 O O . THR B 1 50 ? 1.36 -6.25 12.75 1 98.88 50 THR B O 1
ATOM 2056 N N . PHE B 1 51 ? 0.979 -4.137 13.359 1 98.94 51 PHE B N 1
ATOM 2057 C CA . PHE B 1 51 ? 2.359 -3.682 13.242 1 98.94 51 PHE B CA 1
ATOM 2058 C C . PHE B 1 51 ? 3.027 -3.623 14.609 1 98.94 51 PHE B C 1
ATOM 2060 O O . PHE B 1 51 ? 2.492 -3.02 15.547 1 98.94 51 PHE B O 1
ATOM 2067 N N . THR B 1 52 ? 4.207 -4.281 14.711 1 98.88 52 THR B N 1
ATOM 2068 C CA . THR B 1 52 ? 4.922 -4.312 15.984 1 98.88 52 THR B CA 1
ATOM 2069 C C . THR B 1 52 ? 6.363 -3.842 15.805 1 98.88 52 THR B C 1
ATOM 2071 O O . THR B 1 52 ? 6.758 -3.436 14.711 1 98.88 52 THR B O 1
ATOM 2074 N N . ASN B 1 53 ? 7.133 -3.764 16.922 1 98.75 53 ASN B N 1
ATOM 2075 C CA . ASN B 1 53 ? 8.5 -3.258 16.922 1 98.75 53 ASN B CA 1
ATOM 2076 C C . ASN B 1 53 ? 8.57 -1.81 16.453 1 98.75 53 ASN B C 1
ATOM 2078 O O . ASN B 1 53 ? 9.477 -1.438 15.703 1 98.75 53 ASN B O 1
ATOM 2082 N N . LEU B 1 54 ? 7.551 -1.078 16.812 1 98.88 54 LEU B N 1
ATOM 2083 C CA . LEU B 1 54 ? 7.523 0.352 16.516 1 98.88 54 LEU B CA 1
ATOM 2084 C C . LEU B 1 54 ? 8.406 1.119 17.5 1 98.88 54 LEU B C 1
ATOM 2086 O O . LEU B 1 54 ? 8.625 0.669 18.625 1 98.88 54 LEU B O 1
ATOM 2090 N N . VAL B 1 55 ? 8.914 2.188 17.078 1 98.88 55 VAL B N 1
ATOM 2091 C CA . VAL B 1 55 ? 9.719 3.045 17.953 1 98.88 55 VAL B CA 1
ATOM 2092 C C . VAL B 1 55 ? 8.805 3.893 18.828 1 98.88 55 VAL B C 1
ATOM 2094 O O . VAL B 1 55 ? 7.746 4.344 18.375 1 98.88 55 VAL B O 1
ATOM 2097 N N . ASP B 1 56 ? 9.125 4.066 20.016 1 98.88 56 ASP B N 1
ATOM 2098 C CA . ASP B 1 56 ? 8.398 5.016 20.859 1 98.88 56 ASP B CA 1
ATOM 2099 C C . ASP B 1 56 ? 8.523 6.438 20.312 1 98.88 56 ASP B C 1
ATOM 2101 O O . ASP B 1 56 ? 9.633 6.969 20.203 1 98.88 56 ASP B O 1
ATOM 2105 N N . LEU B 1 57 ? 7.41 6.949 20.016 1 98.75 57 LEU B N 1
ATOM 2106 C CA . LEU B 1 57 ? 7.375 8.297 19.453 1 98.75 57 LEU B CA 1
ATOM 2107 C C . LEU B 1 57 ? 8.125 9.281 20.344 1 98.75 57 LEU B C 1
ATOM 2109 O O . LEU B 1 57 ? 8.789 10.195 19.859 1 98.75 57 LEU B O 1
ATOM 2113 N N . ALA B 1 58 ? 8.078 9.156 21.672 1 98.5 58 ALA B N 1
ATOM 2114 C CA . ALA B 1 58 ? 8.734 10.031 22.641 1 98.5 58 ALA B CA 1
ATOM 2115 C C . ALA B 1 58 ? 10.25 9.969 22.5 1 98.5 58 ALA B C 1
ATOM 2117 O O . ALA B 1 58 ? 10.961 10.891 22.906 1 98.5 58 ALA B O 1
ATOM 2118 N N . LYS B 1 59 ? 10.758 8.938 21.875 1 98.56 59 LYS B N 1
ATOM 2119 C CA . LYS B 1 59 ? 12.203 8.719 21.797 1 98.56 59 LYS B CA 1
ATOM 2120 C C . LYS B 1 59 ? 12.758 9.188 20.453 1 98.56 59 LYS B C 1
ATOM 2122 O O . LYS B 1 59 ? 13.969 9.18 20.234 1 98.56 59 LYS B O 1
ATOM 2127 N N . VAL B 1 60 ? 11.891 9.5 19.531 1 98.69 60 VAL B N 1
ATOM 2128 C CA . VAL B 1 60 ? 12.352 10.047 18.25 1 98.69 60 VAL B CA 1
ATOM 2129 C C . VAL B 1 60 ? 12.797 11.492 18.438 1 98.69 60 VAL B C 1
ATOM 2131 O O . VAL B 1 60 ? 11.984 12.367 18.734 1 98.69 60 VAL B O 1
ATOM 2134 N N . GLU B 1 61 ? 14 11.797 18.234 1 97.12 61 GLU B N 1
ATOM 2135 C CA . GLU B 1 61 ? 14.562 13.102 18.562 1 97.12 61 GLU B CA 1
ATOM 2136 C C . GLU B 1 61 ? 14.297 14.125 17.469 1 97.12 61 GLU B C 1
ATOM 2138 O O . GLU B 1 61 ? 13.938 15.273 17.75 1 97.12 61 GLU B O 1
ATOM 2143 N N . ALA B 1 62 ? 14.578 13.766 16.266 1 97.44 62 ALA B N 1
ATOM 2144 C CA . ALA B 1 62 ? 14.438 14.648 15.109 1 97.44 62 ALA B CA 1
ATOM 2145 C C . ALA B 1 62 ? 14.18 13.859 13.836 1 97.44 62 ALA B C 1
ATOM 2147 O O . ALA B 1 62 ? 14.336 12.633 13.812 1 97.44 62 ALA B O 1
ATOM 2148 N N . CYS B 1 63 ? 13.695 14.523 12.867 1 98.31 63 CYS B N 1
ATOM 2149 C CA . CYS B 1 63 ? 13.531 13.914 11.555 1 98.31 63 CYS B CA 1
ATOM 2150 C C . CYS B 1 63 ? 13.695 14.953 10.445 1 98.31 63 CYS B C 1
ATOM 2152 O O . CYS B 1 63 ? 13.633 16.156 10.711 1 98.31 63 CYS B O 1
ATOM 2154 N N . ASP B 1 64 ? 14.039 14.484 9.242 1 98.69 64 ASP B N 1
ATOM 2155 C CA . ASP B 1 64 ? 14.094 15.328 8.055 1 98.69 64 ASP B CA 1
ATOM 2156 C C . ASP B 1 64 ? 12.727 15.438 7.395 1 98.69 64 ASP B C 1
ATOM 2158 O O . ASP B 1 64 ? 12.375 16.484 6.844 1 98.69 64 ASP B O 1
ATOM 2162 N N . VAL B 1 65 ? 11.984 14.391 7.402 1 98.88 65 VAL B N 1
ATOM 2163 C CA . VAL B 1 65 ? 10.633 14.32 6.84 1 98.88 65 VAL B CA 1
ATOM 2164 C C . VAL B 1 65 ? 9.68 13.719 7.871 1 98.88 65 VAL B C 1
ATOM 2166 O O . VAL B 1 65 ? 9.93 12.633 8.398 1 98.88 65 VAL B O 1
ATOM 2169 N N . ILE B 1 66 ? 8.672 14.43 8.227 1 98.94 66 ILE B N 1
ATOM 2170 C CA . ILE B 1 66 ? 7.562 13.82 8.953 1 98.94 66 ILE B CA 1
ATOM 2171 C C . ILE B 1 66 ? 6.414 13.523 7.992 1 98.94 66 ILE B C 1
ATOM 2173 O O . ILE B 1 66 ? 5.969 14.398 7.25 1 98.94 66 ILE B O 1
ATOM 2177 N N . CYS B 1 67 ? 6.031 12.289 7.859 1 98.94 67 CYS B N 1
ATOM 2178 C CA . CYS B 1 67 ? 4.957 11.844 6.984 1 98.94 67 CYS B CA 1
ATOM 2179 C C . CYS B 1 67 ? 3.773 11.32 7.793 1 98.94 67 CYS B C 1
ATOM 2181 O O . CYS B 1 67 ? 3.785 10.18 8.258 1 98.94 67 CYS B O 1
ATOM 2183 N N . ILE B 1 68 ? 2.719 12.094 7.906 1 99 68 ILE B N 1
ATOM 2184 C CA . ILE B 1 68 ? 1.61 11.797 8.805 1 99 68 ILE B CA 1
ATOM 2185 C C . ILE B 1 68 ? 0.48 11.125 8.023 1 99 68 ILE B C 1
ATOM 2187 O O . ILE B 1 68 ? -0.107 11.742 7.129 1 99 68 ILE B O 1
ATOM 2191 N N . PRO B 1 69 ? 0.169 9.891 8.352 1 98.94 69 PRO B N 1
ATOM 2192 C CA . PRO B 1 69 ? -0.938 9.211 7.68 1 98.94 69 PRO B CA 1
ATOM 2193 C C . PRO B 1 69 ? -2.303 9.602 8.234 1 98.94 69 PRO B C 1
ATOM 2195 O O . PRO B 1 69 ? -2.385 10.195 9.32 1 98.94 69 PRO B O 1
ATOM 2198 N N . GLY B 1 70 ? -3.377 9.352 7.469 1 98.81 70 GLY B N 1
ATOM 2199 C CA . GLY B 1 70 ? -4.742 9.555 7.926 1 98.81 70 GLY B CA 1
ATOM 2200 C C . GLY B 1 70 ? -5.383 8.297 8.469 1 98.81 70 GLY B C 1
ATOM 2201 O O . GLY B 1 70 ? -4.688 7.34 8.82 1 98.81 70 GLY B O 1
ATOM 2202 N N . GLY B 1 71 ? -6.645 8.422 8.672 1 98.25 71 GLY B N 1
ATOM 2203 C CA . GLY B 1 71 ? -7.41 7.277 9.148 1 98.25 71 GLY B CA 1
ATOM 2204 C C . GLY B 1 71 ? -8.633 7.676 9.953 1 98.25 71 GLY B C 1
ATOM 2205 O O . GLY B 1 71 ? -8.898 8.859 10.148 1 98.25 71 GLY B O 1
ATOM 2206 N N . PHE B 1 72 ? -9.336 6.656 10.383 1 95.88 72 PHE B N 1
ATOM 2207 C CA . PHE B 1 72 ? -10.555 6.871 11.148 1 95.88 72 PHE B CA 1
ATOM 2208 C C . PHE B 1 72 ? -10.227 7.398 12.539 1 95.88 72 PHE B C 1
ATOM 2210 O O . PHE B 1 72 ? -11.086 7.977 13.211 1 95.88 72 PHE B O 1
ATOM 2217 N N . GLY B 1 73 ? -9 7.277 12.961 1 98.06 73 GLY B N 1
ATOM 2218 C CA . GLY B 1 73 ? -8.562 7.734 14.266 1 98.06 73 GLY B CA 1
ATOM 2219 C C . GLY B 1 73 ? -8.039 9.156 14.258 1 98.06 73 GLY B C 1
ATOM 2220 O O . GLY B 1 73 ? -7.562 9.656 15.281 1 98.06 73 GLY B O 1
ATOM 2221 N N . THR B 1 74 ? -8.125 9.852 13.141 1 98.5 74 THR B N 1
ATOM 2222 C CA . THR B 1 74 ? -7.547 11.18 12.969 1 98.5 74 THR B CA 1
ATOM 2223 C C . THR B 1 74 ? -8.125 12.164 13.984 1 98.5 74 THR B C 1
ATOM 2225 O O . THR B 1 74 ? -7.387 12.93 14.609 1 98.5 74 THR B O 1
ATOM 2228 N N . SER B 1 75 ? -9.453 12.094 14.188 1 98.19 75 SER B N 1
ATOM 2229 C CA . SER B 1 75 ? -10.117 13.016 15.109 1 98.19 75 SER B CA 1
ATOM 2230 C C . SER B 1 75 ? -9.57 12.883 16.516 1 98.19 75 SER B C 1
ATOM 2232 O O . SER B 1 75 ? -9.234 13.883 17.156 1 98.19 75 SER B O 1
ATOM 2234 N N . ALA B 1 76 ? -9.469 11.641 16.984 1 98.38 76 ALA B N 1
ATOM 2235 C CA . ALA B 1 76 ? -8.93 11.391 18.312 1 98.38 76 ALA B CA 1
ATOM 2236 C C . ALA B 1 76 ? -7.457 11.797 18.391 1 98.38 76 ALA B C 1
ATOM 2238 O O . ALA B 1 76 ? -7.012 12.359 19.391 1 98.38 76 ALA B O 1
ATOM 2239 N N . ALA B 1 77 ? -6.699 11.531 17.344 1 98.69 77 ALA B N 1
ATOM 2240 C CA . ALA B 1 77 ? -5.266 11.82 17.328 1 98.69 77 ALA B CA 1
ATOM 2241 C C . ALA B 1 77 ? -5.008 13.32 17.391 1 98.69 77 ALA B C 1
ATOM 2243 O O . ALA B 1 77 ? -4.129 13.773 18.141 1 98.69 77 ALA B O 1
ATOM 2244 N N . MET B 1 78 ? -5.738 14.117 16.641 1 97.25 78 MET B N 1
ATOM 2245 C CA . MET B 1 78 ? -5.492 15.555 16.578 1 97.25 78 MET B CA 1
ATOM 2246 C C . MET B 1 78 ? -5.855 16.234 17.891 1 97.25 78 MET B C 1
ATOM 2248 O O . MET B 1 78 ? -5.414 17.344 18.172 1 97.25 78 MET B O 1
ATOM 2252 N N . LEU B 1 79 ? -6.664 15.531 18.734 1 98.06 79 LEU B N 1
ATOM 2253 C CA . LEU B 1 79 ? -7.09 16.094 20.016 1 98.06 79 LEU B CA 1
ATOM 2254 C C . LEU B 1 79 ? -6.305 15.484 21.172 1 98.06 79 LEU B C 1
ATOM 2256 O O . LEU B 1 79 ? -6.484 15.883 22.328 1 98.06 79 LEU B O 1
ATOM 2260 N N . ASP B 1 80 ? -5.48 14.516 20.922 1 98.5 80 ASP B N 1
ATOM 2261 C CA . ASP B 1 80 ? -4.641 13.883 21.938 1 98.5 80 ASP B CA 1
ATOM 2262 C C . ASP B 1 80 ? -3.41 14.742 22.234 1 98.5 80 ASP B C 1
ATOM 2264 O O . ASP B 1 80 ? -2.463 14.773 21.438 1 98.5 80 ASP B O 1
ATOM 2268 N N . GLU B 1 81 ? -3.389 15.352 23.391 1 97.75 81 GLU B N 1
ATOM 2269 C CA . GLU B 1 81 ? -2.352 16.328 23.719 1 97.75 81 GLU B CA 1
ATOM 2270 C C . GLU B 1 81 ? -0.971 15.672 23.734 1 97.75 81 GLU B C 1
ATOM 2272 O O . GLU B 1 81 ? 0.008 16.266 23.281 1 97.75 81 GLU B O 1
ATOM 2277 N N . ALA B 1 82 ? -0.907 14.531 24.297 1 98.25 82 ALA B N 1
ATOM 2278 C CA . ALA B 1 82 ? 0.379 13.844 24.375 1 98.25 82 ALA B CA 1
ATOM 2279 C C . ALA B 1 82 ? 0.907 13.516 22.969 1 98.25 82 ALA B C 1
ATOM 2281 O O . ALA B 1 82 ? 2.072 13.781 22.672 1 98.25 82 ALA B O 1
ATOM 2282 N N . PHE B 1 83 ? 0.072 12.938 22.156 1 98.81 83 PHE B N 1
ATOM 2283 C CA . PHE B 1 83 ? 0.447 12.625 20.781 1 98.81 83 PHE B CA 1
ATOM 2284 C C . PHE B 1 83 ? 0.85 13.883 20.031 1 98.81 83 PHE B C 1
ATOM 2286 O O . PHE B 1 83 ? 1.918 13.93 19.422 1 98.81 83 PHE B O 1
ATOM 2293 N N . MET B 1 84 ? 0.053 14.953 20.141 1 98.75 84 MET B N 1
ATOM 2294 C CA . MET B 1 84 ? 0.269 16.188 19.391 1 98.75 84 MET B CA 1
ATOM 2295 C C . MET B 1 84 ? 1.529 16.891 19.859 1 98.75 84 MET B C 1
ATOM 2297 O O . MET B 1 84 ? 2.207 17.562 19.062 1 98.75 84 MET B O 1
ATOM 2301 N N . SER B 1 85 ? 1.855 16.781 21.141 1 98.38 85 SER B N 1
ATOM 2302 C CA . SER B 1 85 ? 3.088 17.391 21.625 1 98.38 85 SER B CA 1
ATOM 2303 C C . SER B 1 85 ? 4.305 16.844 20.891 1 98.38 85 SER B C 1
ATOM 2305 O O . SER B 1 85 ? 5.211 17.594 20.531 1 98.38 85 SER B O 1
ATOM 2307 N N . HIS B 1 86 ? 4.355 15.539 20.609 1 98.75 86 HIS B N 1
ATOM 2308 C CA . HIS B 1 86 ? 5.461 14.922 19.891 1 98.75 86 HIS B CA 1
ATOM 2309 C C . HIS B 1 86 ? 5.418 15.289 18.406 1 98.75 86 HIS B C 1
ATOM 2311 O O . HIS B 1 86 ? 6.461 15.516 17.781 1 98.75 86 HIS B O 1
ATOM 2317 N N . ILE B 1 87 ? 4.219 15.344 17.797 1 98.88 87 ILE B N 1
ATOM 2318 C CA . ILE B 1 87 ? 4.074 15.719 16.391 1 98.88 87 ILE B CA 1
ATOM 2319 C C . ILE B 1 87 ? 4.582 17.141 16.188 1 98.88 87 ILE B C 1
ATOM 2321 O O . ILE B 1 87 ? 5.336 17.406 15.25 1 98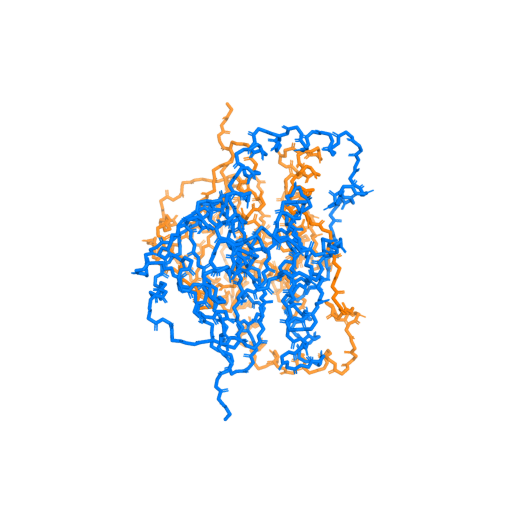.88 87 ILE B O 1
ATOM 2325 N N . LYS B 1 88 ? 4.188 18.078 17.094 1 98.44 88 LYS B N 1
ATOM 2326 C CA . LYS B 1 88 ? 4.621 19.469 17 1 98.44 88 LYS B CA 1
ATOM 2327 C C . LYS B 1 88 ? 6.141 19.578 17.125 1 98.44 88 LYS B C 1
ATOM 2329 O O . LYS B 1 88 ? 6.777 20.328 16.375 1 98.44 88 LYS B O 1
ATOM 2334 N N . ARG B 1 89 ? 6.684 18.844 18.047 1 98.31 89 ARG B N 1
ATOM 2335 C CA . ARG B 1 89 ? 8.125 18.844 18.25 1 98.31 89 ARG B CA 1
ATOM 2336 C C . ARG B 1 89 ? 8.867 18.375 17.016 1 98.31 89 ARG B C 1
ATOM 2338 O O . ARG B 1 89 ? 9.805 19.031 16.547 1 98.31 89 ARG B O 1
ATOM 2345 N N . LEU B 1 90 ? 8.492 17.266 16.453 1 98.75 90 LEU B N 1
ATOM 2346 C CA . LEU B 1 90 ? 9.148 16.688 15.289 1 98.75 90 LEU B CA 1
ATOM 2347 C C . LEU B 1 90 ? 8.945 17.578 14.062 1 98.75 90 LEU B C 1
ATOM 2349 O O . LEU B 1 90 ? 9.875 17.781 13.281 1 98.75 90 LEU B O 1
ATOM 2353 N N . ALA B 1 91 ? 7.754 18.094 13.906 1 98.56 91 ALA B N 1
ATOM 2354 C CA . ALA B 1 91 ? 7.43 18.938 12.766 1 98.56 91 ALA B CA 1
ATOM 2355 C C . ALA B 1 91 ? 8.25 20.219 12.789 1 98.56 91 ALA B C 1
ATOM 2357 O O . ALA B 1 91 ? 8.688 20.703 11.742 1 98.56 91 ALA B O 1
ATOM 2358 N N . ALA B 1 92 ? 8.422 20.797 13.938 1 97.12 92 ALA B N 1
ATOM 2359 C CA . ALA B 1 92 ? 9.125 22.062 14.086 1 97.12 92 ALA B CA 1
ATOM 2360 C C . ALA B 1 92 ? 10.555 21.969 13.562 1 97.12 92 ALA B C 1
ATOM 2362 O O . ALA B 1 92 ? 11.102 22.938 13.039 1 97.12 92 ALA B O 1
ATOM 2363 N N . GLY B 1 93 ? 11.109 20.812 13.609 1 97.06 93 GLY B N 1
ATOM 2364 C CA . GLY B 1 93 ? 12.5 20.641 13.203 1 97.06 93 GLY B CA 1
ATOM 2365 C C . GLY B 1 93 ? 12.648 19.969 11.852 1 97.06 93 GLY B C 1
ATOM 2366 O O . GLY B 1 93 ? 13.758 19.875 11.32 1 97.06 93 GLY B O 1
ATOM 2367 N N . ALA B 1 94 ? 11.586 19.562 11.25 1 98.5 94 ALA B N 1
ATOM 2368 C CA . ALA B 1 94 ? 11.648 18.766 10.023 1 98.5 94 ALA B CA 1
ATOM 2369 C C . ALA B 1 94 ? 11.898 19.656 8.812 1 98.5 94 ALA B C 1
ATOM 2371 O O . ALA B 1 94 ? 11.422 20.797 8.75 1 98.5 94 ALA B O 1
ATOM 2372 N N . LYS B 1 95 ? 12.609 19.125 7.879 1 98.31 95 LYS B N 1
ATOM 2373 C CA . LYS B 1 95 ? 12.828 19.812 6.609 1 98.31 95 LYS B CA 1
ATOM 2374 C C . LYS B 1 95 ? 11.562 19.797 5.75 1 98.31 95 LYS B C 1
ATOM 2376 O O . LYS B 1 95 ? 11.281 20.766 5.035 1 98.31 95 LYS B O 1
ATOM 2381 N N . TYR B 1 96 ? 10.859 18.688 5.754 1 98.88 96 TYR B N 1
ATOM 2382 C CA . TYR B 1 96 ? 9.617 18.562 5.004 1 98.88 96 TYR B CA 1
ATOM 2383 C C . TYR B 1 96 ? 8.469 18.141 5.918 1 98.88 96 TYR B C 1
ATOM 2385 O O . TYR B 1 96 ? 8.633 17.25 6.754 1 98.88 96 TYR B O 1
ATOM 2393 N N . LEU B 1 97 ? 7.379 18.875 5.812 1 98.94 97 LEU B N 1
ATOM 2394 C CA . LEU B 1 97 ? 6.105 18.547 6.438 1 98.94 97 LEU B CA 1
ATOM 2395 C C . LEU B 1 97 ? 5.164 17.875 5.438 1 98.94 97 LEU B C 1
ATOM 2397 O O . LEU B 1 97 ? 4.777 18.484 4.438 1 98.94 97 LEU B O 1
ATOM 2401 N N . THR B 1 98 ? 4.832 16.594 5.711 1 98.94 98 THR B N 1
ATOM 2402 C CA . THR B 1 98 ? 4.078 15.875 4.691 1 98.94 98 THR B CA 1
ATOM 2403 C C . THR B 1 98 ? 2.971 15.039 5.328 1 98.94 98 THR B C 1
ATOM 2405 O O . THR B 1 98 ? 2.99 14.789 6.535 1 98.94 98 THR B O 1
ATOM 2408 N N . SER B 1 99 ? 1.998 14.727 4.535 1 98.94 99 SER B N 1
ATOM 2409 C CA . SER B 1 99 ? 0.863 13.938 4.996 1 98.94 99 SER B CA 1
ATOM 2410 C C . SER B 1 99 ? 0.18 13.219 3.838 1 98.94 99 SER B C 1
ATOM 2412 O O . SER B 1 99 ? 0.426 13.539 2.672 1 98.94 99 SER B O 1
ATOM 2414 N N . VAL B 1 100 ? -0.539 12.227 4.133 1 98.94 100 VAL B N 1
ATOM 2415 C CA . VAL B 1 100 ? -1.442 11.539 3.215 1 98.94 100 VAL B CA 1
ATOM 2416 C C . VAL B 1 100 ? -2.848 11.5 3.811 1 98.94 100 VAL B C 1
ATOM 2418 O O . VAL B 1 100 ? -3.014 11.281 5.012 1 98.94 100 VAL B O 1
ATOM 2421 N N . CYS B 1 101 ? -3.889 11.719 2.943 1 98.88 101 CYS B N 1
ATOM 2422 C CA . CYS B 1 101 ? -5.281 11.602 3.365 1 98.88 101 CYS B CA 1
ATOM 2423 C C . CYS B 1 101 ? -5.586 12.547 4.52 1 98.88 101 CYS B C 1
ATOM 2425 O O . CYS B 1 101 ? -5.262 13.734 4.453 1 98.88 101 CYS B O 1
ATOM 2427 N N . THR B 1 102 ? -6.262 12.133 5.559 1 98.81 102 THR B N 1
ATOM 2428 C CA . THR B 1 102 ? -6.668 13.008 6.652 1 98.81 102 THR B CA 1
ATOM 2429 C C . THR B 1 102 ? -5.488 13.305 7.574 1 98.81 102 THR B C 1
ATOM 2431 O O . THR B 1 102 ? -5.625 14.055 8.539 1 98.81 102 THR B O 1
ATOM 2434 N N . GLY B 1 103 ? -4.316 12.789 7.195 1 98.94 103 GLY B N 1
ATOM 2435 C CA . GLY B 1 103 ? -3.117 13.18 7.922 1 98.94 103 GLY B CA 1
ATOM 2436 C C . GLY B 1 103 ? -2.857 14.68 7.875 1 98.94 103 GLY B C 1
ATOM 2437 O O . GLY B 1 103 ? -2.234 15.234 8.781 1 98.94 103 GLY B O 1
ATOM 2438 N N . SER B 1 104 ? -3.344 15.32 6.855 1 98.94 104 SER B N 1
ATOM 2439 C CA . SER B 1 104 ? -3.158 16.766 6.719 1 98.94 104 SER B CA 1
ATOM 2440 C C . SER B 1 104 ? -3.928 17.531 7.793 1 98.94 104 SER B C 1
ATOM 2442 O O . SER B 1 104 ? -3.551 18.641 8.164 1 98.94 104 SER B O 1
ATOM 2444 N N . LEU B 1 105 ? -5.004 16.938 8.344 1 98.88 105 LEU B N 1
ATOM 2445 C CA . LEU B 1 105 ? -5.715 17.547 9.453 1 98.88 105 LEU B CA 1
ATOM 2446 C C . LEU B 1 105 ? -4.859 17.547 10.719 1 98.88 105 LEU B C 1
ATOM 2448 O O . LEU B 1 105 ? -4.824 18.531 11.453 1 98.88 105 LEU B O 1
ATOM 2452 N N . ILE B 1 106 ? -4.16 16.422 10.961 1 98.94 106 ILE B N 1
ATOM 2453 C CA . ILE B 1 106 ? -3.236 16.344 12.086 1 98.94 106 ILE B CA 1
ATOM 2454 C C . ILE B 1 106 ? -2.104 17.344 11.898 1 98.94 106 ILE B C 1
ATOM 2456 O O . ILE B 1 106 ? -1.729 18.047 12.836 1 98.94 106 ILE B O 1
ATOM 2460 N N . LEU B 1 107 ? -1.572 17.391 10.68 1 98.94 107 LEU B N 1
ATOM 2461 C CA . LEU B 1 107 ? -0.525 18.359 10.383 1 98.94 107 LEU B CA 1
ATOM 2462 C C . LEU B 1 107 ? -1.028 19.781 10.586 1 98.94 107 LEU B C 1
ATOM 2464 O O . LEU B 1 107 ? -0.322 20.625 11.156 1 98.94 107 LEU B O 1
ATOM 2468 N N . ALA B 1 108 ? -2.256 20.062 10.18 1 98.88 108 ALA B N 1
ATOM 2469 C CA . ALA B 1 108 ? -2.857 21.375 10.359 1 98.88 108 ALA B CA 1
ATOM 2470 C C . ALA B 1 108 ? -3.012 21.719 11.844 1 98.88 108 ALA B C 1
ATOM 2472 O O . ALA B 1 108 ? -2.852 22.875 12.242 1 98.88 108 ALA B O 1
ATOM 2473 N N . ALA B 1 109 ? -3.256 20.734 12.633 1 98.75 109 ALA B N 1
ATOM 2474 C CA . ALA B 1 109 ? -3.469 20.906 14.062 1 98.75 109 ALA B CA 1
ATOM 2475 C C . ALA B 1 109 ? -2.172 21.312 14.766 1 98.75 109 ALA B C 1
ATOM 2477 O O . ALA B 1 109 ? -2.184 21.672 15.945 1 98.75 109 ALA B O 1
ATOM 2478 N N . THR B 1 110 ? -1.086 21.234 14.062 1 98.38 110 THR B N 1
ATOM 2479 C CA . THR B 1 110 ? 0.164 21.75 14.602 1 98.38 110 THR B CA 1
ATOM 2480 C C . THR B 1 110 ? 0.219 23.266 14.461 1 98.38 110 THR B C 1
ATOM 2482 O O . THR B 1 110 ? 1.053 23.922 15.086 1 98.38 110 THR B O 1
ATOM 2485 N N . GLY B 1 111 ? -0.619 23.828 13.656 1 98.12 111 GLY B N 1
ATOM 2486 C CA . GLY B 1 111 ? -0.607 25.25 13.359 1 98.12 111 GLY B CA 1
ATOM 2487 C C . GLY B 1 111 ? 0.281 25.625 12.188 1 98.12 111 GLY B C 1
ATOM 2488 O O . GLY B 1 111 ? 0.261 26.75 11.719 1 98.12 111 GLY B O 1
ATOM 2489 N N . MET B 1 112 ? 0.936 24.703 11.602 1 98 112 MET B N 1
ATOM 2490 C CA . MET B 1 112 ? 2.008 24.984 10.648 1 98 112 MET B CA 1
ATOM 2491 C C . MET B 1 112 ? 1.462 25.094 9.227 1 98 112 MET B C 1
ATOM 2493 O O . MET B 1 112 ? 2.176 25.516 8.312 1 98 112 MET B O 1
ATOM 2497 N N . LEU B 1 113 ? 0.172 24.766 9.016 1 98.62 113 LEU B N 1
ATOM 2498 C CA . LEU B 1 113 ? -0.402 24.844 7.676 1 98.62 113 LEU B CA 1
ATOM 2499 C C . LEU B 1 113 ? -1.179 26.141 7.492 1 98.62 113 LEU B C 1
ATOM 2501 O O . LEU B 1 113 ? -1.737 26.391 6.418 1 98.62 113 LEU B O 1
ATOM 2505 N N . LYS B 1 114 ? -1.312 27 8.594 1 98.25 114 LYS B N 1
ATOM 2506 C CA . LYS B 1 114 ? -2.051 28.25 8.477 1 98.25 114 LYS B CA 1
ATOM 2507 C C . LYS B 1 114 ? -1.517 29.094 7.32 1 98.25 114 LYS B C 1
ATOM 2509 O O . LYS B 1 114 ? -0.316 29.375 7.25 1 98.25 114 LYS B O 1
ATOM 2514 N N . GLY B 1 115 ? -2.383 29.453 6.398 1 98.69 115 GLY B N 1
ATOM 2515 C CA . GLY B 1 115 ? -2.037 30.281 5.262 1 98.69 115 GLY B CA 1
ATOM 2516 C C . GLY B 1 115 ? -1.321 29.531 4.16 1 98.69 115 GLY B C 1
ATOM 2517 O O . GLY B 1 115 ? -0.854 30.125 3.188 1 98.69 115 GLY B O 1
ATOM 2518 N N . LYS B 1 116 ? -1.19 28.234 4.262 1 98.88 116 LYS B N 1
ATOM 2519 C CA . LYS B 1 116 ? -0.483 27.406 3.289 1 98.88 116 LYS B CA 1
ATOM 2520 C C . LYS B 1 116 ? -1.457 26.562 2.486 1 98.88 116 LYS B C 1
ATOM 2522 O O . LYS B 1 116 ? -2.562 26.266 2.949 1 98.88 116 LYS B O 1
ATOM 2527 N N . ARG B 1 117 ? -1.053 26.156 1.3 1 98.94 117 ARG B N 1
ATOM 2528 C CA . ARG B 1 117 ? -1.837 25.234 0.482 1 98.94 117 ARG B CA 1
ATOM 2529 C C . ARG B 1 117 ? -1.634 23.797 0.935 1 98.94 117 ARG B C 1
ATOM 2531 O O . ARG B 1 117 ? -0.509 23.391 1.224 1 98.94 117 ARG B O 1
ATOM 2538 N N . ALA B 1 118 ? -2.686 23.047 1.015 1 98.94 118 ALA B N 1
ATOM 2539 C CA . ALA B 1 118 ? -2.621 21.625 1.335 1 98.94 118 ALA B CA 1
ATOM 2540 C C . ALA B 1 118 ? -3.857 20.891 0.823 1 98.94 118 ALA B C 1
ATOM 2542 O O . ALA B 1 118 ? -4.895 21.516 0.576 1 98.94 118 ALA B O 1
ATOM 2543 N N . THR B 1 119 ? -3.729 19.672 0.573 1 98.94 119 THR B N 1
ATOM 2544 C CA . THR B 1 119 ? -4.852 18.812 0.198 1 98.94 119 THR B CA 1
ATOM 2545 C C . THR B 1 119 ? -5.105 17.766 1.266 1 98.94 119 THR B C 1
ATOM 2547 O O . THR B 1 119 ? -4.422 17.734 2.293 1 98.94 119 THR B O 1
ATOM 2550 N N . CYS B 1 120 ? -6.148 17.016 1.124 1 98.75 120 CYS B N 1
ATOM 2551 C CA . CYS B 1 120 ? -6.684 15.961 1.984 1 98.75 120 CYS B CA 1
ATOM 2552 C C . CYS B 1 120 ? -7.512 14.969 1.179 1 98.75 120 CYS B C 1
ATOM 2554 O O . CYS B 1 120 ? -7.719 15.148 -0.021 1 98.75 120 CYS B O 1
ATOM 2556 N N . HIS B 1 121 ? -7.918 13.891 1.801 1 98.69 121 HIS B N 1
ATOM 2557 C CA . HIS B 1 121 ? -8.984 13.102 1.193 1 98.69 121 HIS B CA 1
ATOM 2558 C C . HIS B 1 121 ? -10.172 13.969 0.812 1 98.69 121 HIS B C 1
ATOM 2560 O O . HIS B 1 121 ? -10.594 14.836 1.59 1 98.69 121 HIS B O 1
ATOM 2566 N N . TRP B 1 122 ? -10.766 13.648 -0.326 1 98.38 122 TRP B N 1
ATOM 2567 C CA . TRP B 1 122 ? -11.75 14.547 -0.909 1 98.38 122 TRP B CA 1
ATOM 2568 C C . TRP B 1 122 ? -12.922 14.766 0.042 1 98.38 122 TRP B C 1
ATOM 2570 O O . TRP B 1 122 ? -13.453 15.867 0.143 1 98.38 122 TRP B O 1
ATOM 2580 N N . ALA B 1 123 ? -13.297 13.766 0.756 1 97.62 123 ALA B N 1
ATOM 2581 C CA . ALA B 1 123 ? -14.516 13.812 1.568 1 97.62 123 ALA B CA 1
ATOM 2582 C C . ALA B 1 123 ? -14.328 14.727 2.779 1 97.62 123 ALA B C 1
ATOM 2584 O O . ALA B 1 123 ? -15.297 15.273 3.303 1 97.62 123 ALA B O 1
ATOM 2585 N N . TRP B 1 124 ? -13.062 14.898 3.225 1 97.62 124 TRP B N 1
ATOM 2586 C CA . TRP B 1 124 ? -12.82 15.633 4.465 1 97.62 124 TRP B CA 1
ATOM 2587 C C . TRP B 1 124 ? -11.953 16.859 4.211 1 97.62 124 TRP B C 1
ATOM 2589 O O . TRP B 1 124 ? -11.508 17.531 5.152 1 97.62 124 TRP B O 1
ATOM 2599 N N . ARG B 1 125 ? -11.758 17.172 3.004 1 98.19 125 ARG B N 1
ATOM 2600 C CA . ARG B 1 125 ? -10.805 18.203 2.602 1 98.19 125 ARG B CA 1
ATOM 2601 C C . ARG B 1 125 ? -11.211 19.562 3.16 1 98.19 125 ARG B C 1
ATOM 2603 O O . ARG B 1 125 ? -10.359 20.328 3.613 1 98.19 125 ARG B O 1
ATOM 2610 N N . ASP B 1 126 ? -12.477 19.875 3.209 1 97.75 126 ASP B N 1
ATOM 2611 C CA . ASP B 1 126 ? -12.969 21.172 3.654 1 97.75 126 ASP B CA 1
ATOM 2612 C C . ASP B 1 126 ? -12.758 21.359 5.156 1 97.75 126 ASP B C 1
ATOM 2614 O O . ASP B 1 126 ? -12.836 22.469 5.668 1 97.75 126 ASP B O 1
ATOM 2618 N N . GLN B 1 127 ? -12.461 20.312 5.852 1 98.38 127 GLN B N 1
ATOM 2619 C CA . GLN B 1 127 ? -12.219 20.391 7.289 1 98.38 127 GLN B CA 1
ATOM 2620 C C . GLN B 1 127 ? -10.859 21.031 7.578 1 98.38 127 GLN B C 1
ATOM 2622 O O . GLN B 1 127 ? -10.539 21.312 8.734 1 98.38 127 GLN B O 1
ATOM 2627 N N . LEU B 1 128 ? -10.133 21.312 6.543 1 98.81 128 LEU B N 1
ATOM 2628 C CA . LEU B 1 128 ? -8.875 22.031 6.676 1 98.81 128 LEU B CA 1
ATOM 2629 C C . LEU B 1 128 ? -9.125 23.531 6.84 1 98.81 128 LEU B C 1
ATOM 2631 O O . LEU B 1 128 ? -8.258 24.25 7.336 1 98.81 128 LEU B O 1
ATOM 2635 N N . LYS B 1 129 ? -10.289 24.016 6.469 1 98.69 129 LYS B N 1
ATOM 2636 C CA . LYS B 1 129 ? -10.586 25.438 6.387 1 98.69 129 LYS B CA 1
ATOM 2637 C C . LYS B 1 129 ? -10.5 26.109 7.758 1 98.69 129 LYS B C 1
ATOM 2639 O O . LYS B 1 129 ? -9.914 27.172 7.902 1 98.69 129 LYS B O 1
ATOM 2644 N N . PRO B 1 130 ? -11.047 25.453 8.836 1 98.5 130 PRO B N 1
ATOM 2645 C CA . PRO B 1 130 ? -10.992 26.094 10.156 1 98.5 130 PRO B CA 1
ATOM 2646 C C . PRO B 1 130 ? -9.57 26.344 10.633 1 98.5 130 PRO B C 1
ATOM 2648 O O . PRO B 1 130 ? -9.352 27.188 11.5 1 98.5 130 PRO B O 1
ATOM 2651 N N . PHE B 1 131 ? -8.57 25.719 10.086 1 98.62 131 PHE B N 1
ATOM 2652 C CA . PHE B 1 131 ? -7.18 25.875 10.484 1 98.62 131 PHE B CA 1
ATOM 2653 C C . PHE B 1 131 ? -6.527 27.031 9.711 1 98.62 131 PHE B C 1
ATOM 2655 O O . PHE B 1 131 ? -5.352 27.328 9.914 1 98.62 131 PHE B O 1
ATOM 2662 N N . GLY B 1 132 ? -7.293 27.672 8.758 1 98.5 132 GLY B N 1
ATOM 2663 C CA . GLY B 1 132 ? -6.75 28.734 7.934 1 98.5 132 GLY B CA 1
ATOM 2664 C C . GLY B 1 132 ? -5.961 28.234 6.742 1 98.5 132 GLY B C 1
ATOM 2665 O O . GLY B 1 132 ? -5.184 28.969 6.141 1 98.5 132 GLY B O 1
ATOM 2666 N N . VAL B 1 133 ? -6.113 26.984 6.426 1 98.81 133 VAL B N 1
ATOM 2667 C CA . VAL B 1 133 ? -5.422 26.359 5.301 1 98.81 133 VAL B CA 1
ATOM 2668 C C . VAL B 1 133 ? -6.07 26.797 3.992 1 98.81 133 VAL B C 1
ATOM 2670 O O . VAL B 1 133 ? -7.293 26.938 3.914 1 98.81 133 VAL B O 1
ATOM 2673 N N . ILE B 1 134 ? -5.234 27.062 2.932 1 98.88 134 ILE B N 1
ATOM 2674 C CA . ILE B 1 134 ? -5.746 27.234 1.579 1 98.88 134 ILE B CA 1
ATOM 2675 C C . ILE B 1 134 ? -6.031 25.875 0.949 1 98.88 134 ILE B C 1
ATOM 2677 O O . ILE B 1 134 ? -5.141 25.266 0.362 1 98.88 134 ILE B O 1
ATOM 2681 N N . VAL B 1 135 ? -7.25 25.5 1.144 1 98.81 135 VAL B N 1
ATOM 2682 C CA . VAL B 1 135 ? -7.668 24.188 0.686 1 98.81 135 VAL B CA 1
ATOM 2683 C C . VAL B 1 135 ? -7.469 24.078 -0.825 1 98.81 135 VAL B C 1
ATOM 2685 O O . VAL B 1 135 ? -8.016 24.875 -1.588 1 98.81 135 VAL B O 1
ATOM 2688 N N . THR B 1 136 ? -6.688 23.125 -1.283 1 98.81 136 THR B N 1
ATOM 2689 C CA . THR B 1 136 ? -6.324 22.969 -2.686 1 98.81 136 THR B CA 1
ATOM 2690 C C . THR B 1 136 ? -6.609 21.547 -3.16 1 98.81 136 THR B C 1
ATOM 2692 O O . THR B 1 136 ? -6.184 20.578 -2.527 1 98.81 136 THR B O 1
ATOM 2695 N N . GLU B 1 137 ? -7.391 21.438 -4.258 1 97.88 137 GLU B N 1
ATOM 2696 C CA . GLU B 1 137 ? -7.629 20.125 -4.848 1 97.88 137 GLU B CA 1
ATOM 2697 C C . GLU B 1 137 ? -6.379 19.609 -5.551 1 97.88 137 GLU B C 1
ATOM 2699 O O . GLU B 1 137 ? -5.645 20.375 -6.18 1 97.88 137 GLU B O 1
ATOM 2704 N N . GLY B 1 138 ? -6.145 18.312 -5.473 1 97.44 138 GLY B N 1
ATOM 2705 C CA . GLY B 1 138 ? -5.012 17.672 -6.117 1 97.44 138 GLY B CA 1
ATOM 2706 C C . GLY B 1 138 ? -4.613 16.375 -5.461 1 97.44 138 GLY B C 1
ATOM 2707 O O . GLY B 1 138 ? -4.887 16.156 -4.281 1 97.44 138 GLY B O 1
ATOM 2708 N N . ARG B 1 139 ? -4.066 15.609 -6.25 1 98.12 139 ARG B N 1
ATOM 2709 C CA . ARG B 1 139 ? -3.605 14.32 -5.746 1 98.12 139 ARG B CA 1
ATOM 2710 C C . ARG B 1 139 ? -2.369 14.484 -4.871 1 98.12 139 ARG B C 1
ATOM 2712 O O . ARG B 1 139 ? -2.221 13.789 -3.861 1 98.12 139 ARG B O 1
ATOM 2719 N N . VAL B 1 140 ? -1.446 15.305 -5.309 1 98.88 140 VAL B N 1
ATOM 2720 C CA . VAL B 1 140 ? -0.29 15.766 -4.547 1 98.88 140 VAL B CA 1
ATOM 2721 C C . VAL B 1 140 ? -0.179 17.281 -4.637 1 98.88 140 VAL B C 1
ATOM 2723 O O . VAL B 1 140 ? -0.126 17.844 -5.734 1 98.88 140 VAL B O 1
ATOM 2726 N N . VAL B 1 141 ? -0.186 17.984 -3.5 1 98.88 141 VAL B N 1
ATOM 2727 C CA . VAL B 1 141 ? -0.125 19.438 -3.461 1 98.88 141 VAL B CA 1
ATOM 2728 C C . VAL B 1 141 ? 1.135 19.891 -2.721 1 98.88 141 VAL B C 1
ATOM 2730 O O . VAL B 1 141 ? 1.439 19.375 -1.64 1 98.88 141 VAL B O 1
ATOM 2733 N N . ARG B 1 142 ? 1.849 20.844 -3.283 1 98.69 142 ARG B N 1
ATOM 2734 C CA . ARG B 1 142 ? 3.076 21.375 -2.699 1 98.69 142 ARG B CA 1
ATOM 2735 C C . ARG B 1 142 ? 2.943 22.859 -2.408 1 98.69 142 ARG B C 1
ATOM 2737 O O . ARG B 1 142 ? 2.367 23.609 -3.203 1 98.69 142 ARG B O 1
ATOM 2744 N N . ASP B 1 143 ? 3.338 23.25 -1.264 1 98.81 143 ASP B N 1
ATOM 2745 C CA . ASP B 1 143 ? 3.576 24.641 -0.865 1 98.81 143 ASP B CA 1
ATOM 2746 C C . ASP B 1 143 ? 4.898 24.781 -0.113 1 98.81 143 ASP B C 1
ATOM 2748 O O . ASP B 1 143 ? 4.941 24.625 1.11 1 98.81 143 ASP B O 1
ATOM 2752 N N . GLY B 1 144 ? 6.012 25.125 -0.882 1 98.31 144 GLY B N 1
ATOM 2753 C CA . GLY B 1 144 ? 7.332 25.109 -0.266 1 98.31 144 GLY B CA 1
ATOM 2754 C C . GLY B 1 144 ? 7.746 23.734 0.209 1 98.31 144 GLY B C 1
ATOM 2755 O O . GLY B 1 144 ? 7.773 22.781 -0.575 1 98.31 144 GLY B O 1
ATOM 2756 N N . ASN B 1 145 ? 8.008 23.641 1.524 1 98.56 145 ASN B N 1
ATOM 2757 C CA . ASN B 1 145 ? 8.453 22.375 2.086 1 98.56 145 ASN B CA 1
ATOM 2758 C C . ASN B 1 145 ? 7.277 21.547 2.602 1 98.56 145 ASN B C 1
ATOM 2760 O O . ASN B 1 145 ? 7.477 20.516 3.246 1 98.56 145 ASN B O 1
ATOM 2764 N N . ILE B 1 146 ? 6.074 21.984 2.326 1 98.88 146 ILE B N 1
ATOM 2765 C CA . ILE B 1 146 ? 4.863 21.234 2.66 1 98.88 146 ILE B CA 1
ATOM 2766 C C . ILE B 1 146 ? 4.383 20.469 1.439 1 98.88 146 ILE B C 1
ATOM 2768 O O . ILE B 1 146 ? 4.121 21.047 0.384 1 98.88 146 ILE B O 1
ATOM 2772 N N . ILE B 1 147 ? 4.34 19.156 1.503 1 98.94 147 ILE B N 1
ATOM 2773 C CA . ILE B 1 147 ? 3.857 18.297 0.431 1 98.94 147 ILE B CA 1
ATOM 2774 C C . ILE B 1 147 ? 2.799 17.344 0.976 1 98.94 147 ILE B C 1
ATOM 2776 O O . ILE B 1 147 ? 3.107 16.453 1.768 1 98.94 147 ILE B O 1
ATOM 2780 N N . THR B 1 148 ? 1.545 17.5 0.599 1 98.94 148 THR B N 1
ATOM 2781 C CA . THR B 1 148 ? 0.435 16.703 1.115 1 98.94 148 THR B CA 1
ATOM 2782 C C . THR B 1 148 ? -0.201 15.883 0.001 1 98.94 148 THR B C 1
ATOM 2784 O O . THR B 1 148 ? -0.305 16.344 -1.138 1 98.94 148 THR B O 1
ATOM 2787 N N . GLY B 1 149 ? -0.506 14.688 0.29 1 98.88 149 GLY B N 1
ATOM 2788 C CA . GLY B 1 149 ? -1.235 13.812 -0.617 1 98.88 149 GLY B CA 1
ATOM 2789 C C . GLY B 1 149 ? -2.725 13.773 -0.334 1 98.88 149 GLY B C 1
ATOM 2790 O O . GLY B 1 149 ? -3.148 13.891 0.818 1 98.88 149 GLY B O 1
ATOM 2791 N N . GLY B 1 150 ? -3.518 13.602 -1.388 1 98.44 150 GLY B N 1
ATOM 2792 C CA . GLY B 1 150 ? -4.953 13.391 -1.261 1 98.44 150 GLY B CA 1
ATOM 2793 C C . GLY B 1 150 ? -5.309 12.109 -0.531 1 98.44 150 GLY B C 1
ATOM 2794 O O . GLY B 1 150 ? -4.719 11.797 0.504 1 98.44 150 GLY B O 1
ATOM 2795 N N . GLY B 1 151 ? -6.305 11.352 -1.033 1 98.31 151 GLY B N 1
ATOM 2796 C CA . GLY B 1 151 ? -6.836 10.172 -0.375 1 98.31 151 GLY B CA 1
ATOM 2797 C C . GLY B 1 151 ? -5.855 9.016 -0.345 1 98.31 151 GLY B C 1
ATOM 2798 O O . GLY B 1 151 ? -4.836 9.039 -1.038 1 98.31 151 GLY B O 1
ATOM 2799 N N . VAL B 1 152 ? -6.156 7.965 0.318 1 98.56 152 VAL B N 1
ATOM 2800 C CA . VAL B 1 152 ? -5.43 6.777 0.75 1 98.56 152 VAL B CA 1
ATOM 2801 C C . VAL B 1 152 ? -4.391 6.395 -0.303 1 98.56 152 VAL B C 1
ATOM 2803 O O . VAL B 1 152 ? -3.193 6.359 -0.016 1 98.56 152 VAL B O 1
ATOM 2806 N N . THR B 1 153 ? -4.746 6.289 -1.566 1 98.81 153 THR B N 1
ATOM 2807 C CA . THR B 1 153 ? -3.863 5.742 -2.59 1 98.81 153 THR B CA 1
ATOM 2808 C C . THR B 1 153 ? -2.922 6.816 -3.123 1 98.81 153 THR B C 1
ATOM 2810 O O . THR B 1 153 ? -1.932 6.508 -3.789 1 98.81 153 THR B O 1
ATOM 2813 N N . ALA B 1 154 ? -3.174 8.086 -2.816 1 98.75 154 ALA B N 1
ATOM 2814 C CA . ALA B 1 154 ? -2.307 9.18 -3.246 1 98.75 154 ALA B CA 1
ATOM 2815 C C . ALA B 1 154 ? -0.915 9.047 -2.631 1 98.75 154 ALA B C 1
ATOM 2817 O O . ALA B 1 154 ? 0.033 9.695 -3.082 1 98.75 154 ALA B O 1
ATOM 2818 N N . GLY B 1 155 ? -0.824 8.195 -1.617 1 98.81 155 GLY B N 1
ATOM 2819 C CA . GLY B 1 155 ? 0.448 7.969 -0.949 1 98.81 155 GLY B CA 1
ATOM 2820 C C . GLY B 1 155 ? 1.545 7.516 -1.893 1 98.81 155 GLY B C 1
ATOM 2821 O O . GLY B 1 155 ? 2.725 7.789 -1.66 1 98.81 155 GLY B O 1
ATOM 2822 N N . LEU B 1 156 ? 1.174 6.844 -2.963 1 98.88 156 LEU B N 1
ATOM 2823 C CA . LEU B 1 156 ? 2.178 6.387 -3.918 1 98.88 156 LEU B CA 1
ATOM 2824 C C . LEU B 1 156 ? 2.668 7.539 -4.785 1 98.88 156 LEU B C 1
ATOM 2826 O O . LEU B 1 156 ? 3.875 7.762 -4.906 1 98.88 156 LEU B O 1
ATOM 2830 N N . ASP B 1 157 ? 1.744 8.305 -5.383 1 98.94 157 ASP B N 1
ATOM 2831 C CA . ASP B 1 157 ? 2.146 9.484 -6.148 1 98.94 157 ASP B CA 1
ATOM 2832 C C . ASP B 1 157 ? 2.986 10.43 -5.293 1 98.94 157 ASP B C 1
ATOM 2834 O O . ASP B 1 157 ? 4.016 10.938 -5.746 1 98.94 157 ASP B O 1
ATOM 2838 N N . PHE B 1 158 ? 2.531 10.617 -4.078 1 98.94 158 PHE B N 1
ATOM 2839 C CA . PHE B 1 158 ? 3.242 11.43 -3.1 1 98.94 158 PHE B CA 1
ATOM 2840 C C . PHE B 1 158 ? 4.66 10.914 -2.889 1 98.94 158 PHE B C 1
ATOM 2842 O O . PHE B 1 158 ? 5.617 11.688 -2.895 1 98.94 158 PHE B O 1
ATOM 2849 N N . ALA B 1 159 ? 4.812 9.609 -2.688 1 98.94 159 ALA B N 1
ATOM 2850 C CA . ALA B 1 159 ? 6.109 9.023 -2.361 1 98.94 159 ALA B CA 1
ATOM 2851 C C . ALA B 1 159 ? 7.102 9.211 -3.506 1 98.94 159 ALA B C 1
ATOM 2853 O O . ALA B 1 159 ? 8.258 9.555 -3.277 1 98.94 159 ALA B O 1
ATOM 2854 N N . PHE B 1 160 ? 6.645 8.992 -4.727 1 98.88 160 PHE B N 1
ATOM 2855 C CA . PHE B 1 160 ? 7.543 9.172 -5.859 1 98.88 160 PHE B CA 1
ATOM 2856 C C . PHE B 1 160 ? 7.906 10.648 -6.031 1 98.88 160 PHE B C 1
ATOM 2858 O O . PHE B 1 160 ? 9.031 10.969 -6.41 1 98.88 160 PHE B O 1
ATOM 2865 N N . THR B 1 161 ? 6.938 11.547 -5.789 1 98.88 161 THR B N 1
ATOM 2866 C CA . THR B 1 161 ? 7.227 12.977 -5.77 1 98.88 161 THR B CA 1
ATOM 2867 C C . THR B 1 161 ? 8.281 13.305 -4.719 1 98.88 161 THR B C 1
ATOM 2869 O O . THR B 1 161 ? 9.211 14.07 -4.98 1 98.88 161 THR B O 1
ATOM 2872 N N . MET B 1 162 ? 8.156 12.672 -3.562 1 98.75 162 MET B N 1
ATOM 2873 C CA . MET B 1 162 ? 9.094 12.891 -2.471 1 98.75 162 MET B CA 1
ATOM 2874 C C . MET B 1 162 ? 10.484 12.375 -2.84 1 98.75 162 MET B C 1
ATOM 2876 O O . MET B 1 162 ? 11.492 13.016 -2.521 1 98.75 162 MET B O 1
ATOM 2880 N N . VAL B 1 163 ? 10.578 11.211 -3.477 1 98.81 163 VAL B N 1
ATOM 2881 C CA . VAL B 1 163 ? 11.875 10.664 -3.883 1 98.81 163 VAL B CA 1
ATOM 2882 C C . VAL B 1 163 ? 12.562 11.641 -4.84 1 98.81 163 VAL B C 1
ATOM 2884 O O . VAL B 1 163 ? 13.766 11.891 -4.719 1 98.81 163 VAL B O 1
ATOM 2887 N N . ALA B 1 164 ? 11.766 12.141 -5.824 1 98.75 164 ALA B N 1
ATOM 2888 C CA . ALA B 1 164 ? 12.336 13.109 -6.758 1 98.75 164 ALA B CA 1
ATOM 2889 C C . ALA B 1 164 ? 12.906 14.32 -6.016 1 98.75 164 ALA B C 1
ATOM 2891 O O . ALA B 1 164 ? 13.984 14.812 -6.348 1 98.75 164 ALA B O 1
ATOM 2892 N N . GLU B 1 165 ? 12.172 14.766 -5.004 1 97.88 165 GLU B N 1
ATOM 2893 C CA . GLU B 1 165 ? 12.578 15.914 -4.203 1 97.88 165 GLU B CA 1
ATOM 2894 C C . GLU B 1 165 ? 13.836 15.609 -3.398 1 97.88 165 GLU B C 1
ATOM 2896 O O . GLU B 1 165 ? 14.742 16.438 -3.312 1 97.88 165 GLU B O 1
ATOM 2901 N N . LEU B 1 166 ? 13.93 14.43 -2.852 1 97.69 166 LEU B N 1
ATOM 2902 C CA . LEU B 1 166 ? 14.961 14.078 -1.879 1 97.69 166 LEU B CA 1
ATOM 2903 C C . LEU B 1 166 ? 16.234 13.594 -2.578 1 97.69 166 LEU B C 1
ATOM 2905 O O . LEU B 1 166 ? 17.328 13.773 -2.062 1 97.69 166 LEU B O 1
ATOM 2909 N N . ALA B 1 167 ? 16.047 12.953 -3.773 1 97.75 167 ALA B N 1
ATOM 2910 C CA . ALA B 1 167 ? 17.188 12.219 -4.316 1 97.75 167 ALA B CA 1
ATOM 2911 C C . ALA B 1 167 ? 17.281 12.383 -5.828 1 97.75 167 ALA B C 1
ATOM 2913 O O . ALA B 1 167 ? 18.188 11.836 -6.465 1 97.75 167 ALA B O 1
ATOM 2914 N N . GLY B 1 168 ? 16.328 13.078 -6.449 1 98.19 168 GLY B N 1
ATOM 2915 C CA . GLY B 1 168 ? 16.422 13.398 -7.867 1 98.19 168 GLY B CA 1
ATOM 2916 C C . GLY B 1 168 ? 15.508 12.539 -8.727 1 98.19 168 GLY B C 1
ATOM 2917 O O . GLY B 1 168 ? 15.086 11.461 -8.305 1 98.19 168 GLY B O 1
ATOM 2918 N N . ASP B 1 169 ? 15.297 13.039 -9.969 1 98.69 169 ASP B N 1
ATOM 2919 C CA . ASP B 1 169 ? 14.359 12.414 -10.898 1 98.69 169 ASP B CA 1
ATOM 2920 C C . ASP B 1 169 ? 14.852 11.023 -11.312 1 98.69 169 ASP B C 1
ATOM 2922 O O . ASP B 1 169 ? 14.047 10.109 -11.516 1 98.69 169 ASP B O 1
ATOM 2926 N N . THR B 1 170 ? 16.141 10.898 -11.438 1 98.69 170 THR B N 1
ATOM 2927 C CA . THR B 1 170 ? 16.688 9.633 -11.898 1 98.69 170 THR B CA 1
ATOM 2928 C C . THR B 1 170 ? 16.344 8.5 -10.938 1 98.69 170 THR B C 1
ATOM 2930 O O . THR B 1 170 ? 15.852 7.453 -11.359 1 98.69 170 THR B O 1
ATOM 2933 N N . LEU B 1 171 ? 16.562 8.711 -9.625 1 98.56 171 LEU B N 1
ATOM 2934 C CA . LEU B 1 171 ? 16.203 7.676 -8.656 1 98.56 171 LEU B CA 1
ATOM 2935 C C . LEU B 1 171 ? 14.703 7.461 -8.617 1 98.56 171 LEU B C 1
ATOM 2937 O O . LEU B 1 171 ? 14.234 6.32 -8.531 1 98.56 171 LEU B O 1
ATOM 2941 N N . ALA B 1 172 ? 13.953 8.562 -8.664 1 98.88 172 ALA B N 1
ATOM 2942 C CA . ALA B 1 172 ? 12.5 8.453 -8.625 1 98.88 172 ALA B CA 1
ATOM 2943 C C . ALA B 1 172 ? 11.984 7.586 -9.773 1 98.88 172 ALA B C 1
ATOM 2945 O O . ALA B 1 172 ? 11.156 6.699 -9.57 1 98.88 172 ALA B O 1
ATOM 2946 N N . GLN B 1 173 ? 12.484 7.84 -10.961 1 98.94 173 GLN B N 1
ATOM 2947 C CA . GLN B 1 173 ? 12.07 7.07 -12.133 1 98.94 173 GLN B CA 1
ATOM 2948 C C . GLN B 1 173 ? 12.547 5.625 -12.039 1 98.94 173 GLN B C 1
ATOM 2950 O O . GLN B 1 173 ? 11.828 4.703 -12.43 1 98.94 173 GLN B O 1
ATOM 2955 N N . SER B 1 174 ? 13.742 5.402 -11.523 1 98.88 174 SER B N 1
ATOM 2956 C CA . SER B 1 174 ? 14.25 4.047 -11.336 1 98.88 174 SER B CA 1
ATOM 2957 C C . SER B 1 174 ? 13.367 3.254 -10.383 1 98.88 174 SER B C 1
ATOM 2959 O O . SER B 1 174 ? 13.055 2.09 -10.633 1 98.88 174 SER B O 1
ATOM 2961 N N . LEU B 1 175 ? 13 3.904 -9.312 1 98.81 175 LEU B N 1
ATOM 2962 C CA . LEU B 1 175 ? 12.133 3.229 -8.344 1 98.81 175 LEU B CA 1
ATOM 2963 C C . LEU B 1 175 ? 10.742 3.016 -8.914 1 98.81 175 LEU B C 1
ATOM 2965 O O . LEU B 1 175 ? 10.102 1.994 -8.648 1 98.81 175 LEU B O 1
ATOM 2969 N N . GLN B 1 176 ? 10.227 4.031 -9.648 1 98.94 176 GLN B N 1
ATOM 2970 C CA . GLN B 1 176 ? 8.938 3.855 -10.312 1 98.94 176 GLN B CA 1
ATOM 2971 C C . GLN B 1 176 ? 8.953 2.635 -11.227 1 98.94 176 GLN B C 1
ATOM 2973 O O . GLN B 1 176 ? 7.996 1.852 -11.242 1 98.94 176 GLN B O 1
ATOM 2978 N N . LEU B 1 177 ? 10.016 2.461 -12 1 98.88 177 LEU B N 1
ATOM 2979 C CA . LEU B 1 177 ? 10.164 1.299 -12.867 1 98.88 177 LEU B CA 1
ATOM 2980 C C . LEU B 1 177 ? 10.32 0.023 -12.047 1 98.88 177 LEU B C 1
ATOM 2982 O O . LEU B 1 177 ? 9.664 -0.983 -12.328 1 98.88 177 LEU B O 1
ATOM 2986 N N . GLY B 1 178 ? 11.195 0.041 -11.016 1 98.62 178 GLY B N 1
ATOM 2987 C CA . GLY B 1 178 ? 11.477 -1.124 -10.195 1 98.62 178 GLY B CA 1
ATOM 2988 C C . GLY B 1 178 ? 10.25 -1.662 -9.484 1 98.62 178 GLY B C 1
ATOM 2989 O O . GLY B 1 178 ? 10.094 -2.877 -9.336 1 98.62 178 GLY B O 1
ATOM 2990 N N . LEU B 1 179 ? 9.391 -0.75 -9.078 1 98.75 179 LEU B N 1
ATOM 2991 C CA . LEU B 1 179 ? 8.172 -1.145 -8.375 1 98.75 179 LEU B CA 1
ATOM 2992 C C . LEU B 1 179 ? 7 -1.256 -9.344 1 98.75 179 LEU B C 1
ATOM 2994 O O . LEU B 1 179 ? 5.871 -1.527 -8.93 1 98.75 179 LEU B O 1
ATOM 2998 N N . GLU B 1 180 ? 7.312 -1.035 -10.602 1 98.75 180 GLU B N 1
ATOM 2999 C CA . GLU B 1 180 ? 6.367 -1.143 -11.711 1 98.75 180 GLU B CA 1
ATOM 3000 C C . GLU B 1 180 ? 5.109 -0.318 -11.438 1 98.75 180 GLU B C 1
ATOM 3002 O O . GLU B 1 180 ? 3.996 -0.843 -11.484 1 98.75 180 GLU B O 1
ATOM 3007 N N . TYR B 1 181 ? 5.312 0.934 -11.156 1 98.88 181 TYR B N 1
ATOM 3008 C CA . TYR B 1 181 ? 4.188 1.827 -10.914 1 98.88 181 TYR B CA 1
ATOM 3009 C C . TYR B 1 181 ? 3.701 2.455 -12.219 1 98.88 181 TYR B C 1
ATOM 3011 O O . TYR B 1 181 ? 4.168 3.527 -12.609 1 98.88 181 TYR B O 1
ATOM 3019 N N . SER B 1 182 ? 2.812 1.845 -12.883 1 98.62 182 SER B N 1
ATOM 3020 C CA . SER B 1 182 ? 2.098 2.229 -14.094 1 98.62 182 SER B CA 1
ATOM 3021 C C . SER B 1 182 ? 0.615 1.883 -13.992 1 98.62 182 SER B C 1
ATOM 3023 O O . SER B 1 182 ? 0.128 1.006 -14.711 1 98.62 182 SER B O 1
ATOM 3025 N N . PRO B 1 183 ? -0.09 2.65 -13.109 1 98.69 183 PRO B N 1
ATOM 3026 C CA . PRO B 1 183 ? -1.446 2.252 -12.727 1 98.69 183 PRO B CA 1
ATOM 3027 C C . PRO B 1 183 ? -2.418 2.252 -13.906 1 98.69 183 PRO B C 1
ATOM 3029 O O . PRO B 1 183 ? -2.318 3.104 -14.789 1 98.69 183 PRO B O 1
ATOM 3032 N N . ALA B 1 184 ? -3.264 1.307 -13.93 1 98.19 184 ALA B N 1
ATOM 3033 C CA . ALA B 1 184 ? -4.367 1.152 -14.883 1 98.19 184 ALA B CA 1
ATOM 3034 C C . ALA B 1 184 ? -5.645 0.724 -14.164 1 98.19 184 ALA B C 1
ATOM 3036 O O . ALA B 1 184 ? -6.121 -0.398 -14.352 1 98.19 184 ALA B O 1
ATOM 3037 N N . PRO B 1 185 ? -6.258 1.683 -13.398 1 98.38 185 PRO B N 1
ATOM 3038 C CA . PRO B 1 185 ? -7.484 1.316 -12.688 1 98.38 185 PRO B CA 1
ATOM 3039 C C . PRO B 1 185 ? -8.539 0.712 -13.609 1 98.38 185 PRO B C 1
ATOM 3041 O O . PRO B 1 185 ? -8.711 1.165 -14.742 1 98.38 185 PRO B O 1
ATOM 3044 N N . PRO B 1 186 ? -9.258 -0.31 -13.07 1 98.25 186 PRO B N 1
ATOM 3045 C CA . PRO B 1 186 ? -10.266 -0.94 -13.93 1 98.25 186 PRO B CA 1
ATOM 3046 C C . PRO B 1 186 ? -11.484 -0.049 -14.156 1 98.25 186 PRO B C 1
ATOM 3048 O O . PRO B 1 186 ? -12.289 -0.318 -15.055 1 98.25 186 PRO B O 1
ATOM 3051 N N . PHE B 1 187 ? -11.672 1.024 -13.398 1 98.69 187 PHE B N 1
ATOM 3052 C CA . PHE B 1 187 ? -12.766 1.982 -13.539 1 98.69 187 PHE B CA 1
ATOM 3053 C C . PHE B 1 187 ? -12.242 3.412 -13.469 1 98.69 187 PHE B C 1
ATOM 3055 O O . PHE B 1 187 ? -11.109 3.643 -13.039 1 98.69 187 PHE B O 1
ATOM 3062 N N . ASN B 1 188 ? -13.016 4.289 -13.992 1 98.38 188 ASN B N 1
ATOM 3063 C CA . ASN B 1 188 ? -12.742 5.711 -13.828 1 98.38 188 ASN B CA 1
ATOM 3064 C C . ASN B 1 188 ? -13.656 6.348 -12.789 1 98.38 188 ASN B C 1
ATOM 3066 O O . ASN B 1 188 ? -14.461 7.227 -13.109 1 98.38 188 ASN B O 1
ATOM 3070 N N . ALA B 1 189 ? -13.453 5.918 -11.516 1 98.75 189 ALA B N 1
ATOM 3071 C CA . ALA B 1 189 ? -14.359 6.309 -10.445 1 98.75 189 ALA B CA 1
ATOM 3072 C C . ALA B 1 189 ? -13.586 6.75 -9.203 1 98.75 189 ALA B C 1
ATOM 3074 O O . ALA B 1 189 ? -14.086 6.637 -8.078 1 98.75 189 ALA B O 1
ATOM 3075 N N . GLY B 1 190 ? -12.406 7.211 -9.43 1 98.75 190 GLY B N 1
ATOM 3076 C CA . GLY B 1 190 ? -11.516 7.395 -8.297 1 98.75 190 GLY B CA 1
ATOM 3077 C C . GLY B 1 190 ? -11.648 8.758 -7.648 1 98.75 190 GLY B C 1
ATOM 3078 O O . GLY B 1 190 ? -11.039 9.023 -6.609 1 98.75 190 GLY B O 1
ATOM 3079 N N . THR B 1 191 ? -12.445 9.695 -8.25 1 98.62 191 THR B N 1
ATOM 3080 C CA . THR B 1 191 ? -12.688 11.016 -7.695 1 98.62 191 THR B CA 1
ATOM 3081 C C . THR B 1 191 ? -14.156 11.406 -7.844 1 98.62 191 THR B C 1
ATOM 3083 O O . THR B 1 191 ? -14.891 10.805 -8.633 1 98.62 191 THR B O 1
ATOM 3086 N N . PRO B 1 192 ? -14.547 12.438 -7.023 1 98.38 192 PRO B N 1
ATOM 3087 C CA . PRO B 1 192 ? -15.922 12.914 -7.188 1 98.38 192 PRO B CA 1
ATOM 3088 C C . PRO B 1 192 ? -16.219 13.398 -8.609 1 98.38 192 PRO B C 1
ATOM 3090 O O . PRO B 1 192 ? -17.344 13.266 -9.086 1 98.38 192 PRO B O 1
ATOM 3093 N N . GLU B 1 193 ? -15.219 13.883 -9.297 1 98.12 193 GLU B N 1
ATOM 3094 C CA . GLU B 1 193 ? -15.383 14.445 -10.633 1 98.12 193 GLU B CA 1
ATOM 3095 C C . GLU B 1 193 ? -15.555 13.344 -11.68 1 98.12 193 GLU B C 1
ATOM 3097 O O . GLU B 1 193 ? -16.203 13.547 -12.703 1 98.12 193 GLU B O 1
ATOM 3102 N N . THR B 1 194 ? -14.984 12.164 -11.406 1 98.5 194 THR B N 1
ATOM 3103 C CA . THR B 1 194 ? -14.961 11.133 -12.438 1 98.5 194 THR B CA 1
ATOM 3104 C C . THR B 1 194 ? -15.93 10 -12.086 1 98.5 194 THR B C 1
ATOM 3106 O O . THR B 1 194 ? -16.375 9.266 -12.977 1 98.5 194 THR B O 1
ATOM 3109 N N . ALA B 1 195 ? -16.297 9.867 -10.828 1 98.75 195 ALA B N 1
ATOM 3110 C CA . ALA B 1 195 ? -17.172 8.766 -10.414 1 98.75 195 ALA B CA 1
ATOM 3111 C C . ALA B 1 195 ? -18.578 8.953 -10.969 1 98.75 195 ALA B C 1
ATOM 3113 O O . ALA B 1 195 ? -19.094 10.07 -11.031 1 98.75 195 ALA B O 1
ATOM 3114 N N . PRO B 1 196 ? -19.219 7.832 -11.398 1 98.75 196 PRO B N 1
ATOM 3115 C CA . PRO B 1 196 ? -20.641 7.945 -11.727 1 98.75 196 PRO B CA 1
ATOM 3116 C C . PRO B 1 196 ? -21.453 8.586 -10.602 1 98.75 196 PRO B C 1
ATOM 3118 O O . PRO B 1 196 ? -21.203 8.328 -9.43 1 98.75 196 PRO B O 1
ATOM 3121 N N . PRO B 1 197 ? -22.453 9.422 -11.016 1 98.5 197 PRO B N 1
ATOM 3122 C CA . PRO B 1 197 ? -23.203 10.18 -10.016 1 98.5 197 PRO B CA 1
ATOM 3123 C C . PRO B 1 197 ? -23.859 9.281 -8.961 1 98.5 197 PRO B C 1
ATOM 3125 O O . PRO B 1 197 ? -23.906 9.648 -7.781 1 98.5 197 PRO B O 1
ATOM 3128 N N . GLU B 1 198 ? -24.344 8.18 -9.391 1 98.5 198 GLU B N 1
ATOM 3129 C CA . GLU B 1 198 ? -25 7.281 -8.438 1 98.5 198 GLU B CA 1
ATOM 3130 C C . GLU B 1 198 ? -23.984 6.707 -7.445 1 98.5 198 GLU B C 1
ATOM 3132 O O . GLU B 1 198 ? -24.328 6.477 -6.281 1 98.5 198 GLU B O 1
ATOM 3137 N N . ILE B 1 199 ? -22.781 6.414 -7.902 1 98.75 199 ILE B N 1
ATOM 3138 C CA . ILE B 1 199 ? -21.719 5.934 -7.031 1 98.75 199 ILE B CA 1
ATOM 3139 C C . ILE B 1 199 ? -21.328 7.031 -6.043 1 98.75 199 ILE B C 1
ATOM 3141 O O . ILE B 1 199 ? -21.203 6.777 -4.844 1 98.75 199 ILE B O 1
ATOM 3145 N N . LEU B 1 200 ? -21.125 8.242 -6.562 1 98.69 200 LEU B N 1
ATOM 3146 C CA . LEU B 1 200 ? -20.766 9.375 -5.711 1 98.69 200 LEU B CA 1
ATOM 3147 C C . LEU B 1 200 ? -21.812 9.586 -4.625 1 98.69 200 LEU B C 1
ATOM 3149 O O . LEU B 1 200 ? -21.469 9.766 -3.453 1 98.69 200 LEU B O 1
ATOM 3153 N N . ALA B 1 201 ? -23.094 9.539 -4.988 1 98.31 201 ALA B N 1
ATOM 3154 C CA . ALA B 1 201 ? -24.188 9.734 -4.035 1 98.31 201 ALA B CA 1
ATOM 3155 C C . ALA B 1 201 ? -24.172 8.656 -2.957 1 98.31 201 ALA B C 1
ATOM 3157 O O . ALA B 1 201 ? -24.359 8.945 -1.775 1 98.31 201 ALA B O 1
ATOM 3158 N N . ALA B 1 202 ? -23.938 7.449 -3.355 1 97.81 202 ALA B N 1
ATOM 3159 C CA . ALA B 1 202 ? -23.922 6.332 -2.418 1 97.81 202 ALA B CA 1
ATOM 3160 C C . ALA B 1 202 ? -22.766 6.449 -1.437 1 97.81 202 ALA B C 1
ATOM 3162 O O . ALA B 1 202 ? -22.938 6.238 -0.233 1 97.81 202 ALA B O 1
ATOM 3163 N N . VAL B 1 203 ? -21.578 6.746 -1.962 1 98.12 203 VAL B N 1
ATOM 3164 C CA . VAL B 1 203 ? -20.391 6.848 -1.12 1 98.12 203 VAL B CA 1
ATOM 3165 C C . VAL B 1 203 ? -20.531 8.031 -0.164 1 98.12 203 VAL B C 1
ATOM 3167 O O . VAL B 1 203 ? -20.203 7.922 1.021 1 98.12 203 VAL B O 1
ATOM 3170 N N . LYS B 1 204 ? -21.031 9.188 -0.629 1 97.5 204 LYS B N 1
ATOM 3171 C CA . LYS B 1 204 ? -21.266 10.344 0.232 1 97.5 204 LYS B CA 1
ATOM 3172 C C . LYS B 1 204 ? -22.25 10 1.351 1 97.5 204 LYS B C 1
ATOM 3174 O O . LYS B 1 204 ? -22.062 10.43 2.494 1 97.5 204 LYS B O 1
ATOM 3179 N N . SER B 1 205 ? -23.266 9.258 1.009 1 96.69 205 SER B N 1
ATOM 3180 C CA . SER B 1 205 ? -24.25 8.844 2.002 1 96.69 205 SER B CA 1
ATOM 3181 C C . SER B 1 205 ? -23.625 7.961 3.072 1 96.69 205 SER B C 1
ATOM 3183 O O . SER B 1 205 ? -23.906 8.117 4.262 1 96.69 205 SER B O 1
ATOM 3185 N N . MET B 1 206 ? -22.781 7.07 2.674 1 94.06 206 MET B N 1
ATOM 3186 C CA . MET B 1 206 ? -22.094 6.18 3.609 1 94.06 206 MET B CA 1
ATOM 3187 C C . MET B 1 206 ? -21.188 6.969 4.547 1 94.06 206 MET B C 1
ATOM 3189 O O . MET B 1 206 ? -21.094 6.656 5.734 1 94.06 206 MET B O 1
ATOM 3193 N N . MET B 1 207 ? -20.578 8 4.008 1 93.75 207 MET B N 1
ATOM 3194 C CA . MET B 1 207 ? -19.609 8.773 4.773 1 93.75 207 MET B CA 1
ATOM 3195 C C . MET B 1 207 ? -20.297 9.828 5.633 1 93.75 207 MET B C 1
ATOM 3197 O O . MET B 1 207 ? -19.703 10.352 6.578 1 93.75 207 MET B O 1
ATOM 3201 N N . ALA B 1 208 ? -21.562 10.141 5.355 1 90.69 208 ALA B N 1
ATOM 3202 C CA . ALA B 1 208 ? -22.312 11.211 6.016 1 90.69 208 ALA B CA 1
ATOM 3203 C C . ALA B 1 208 ? -22.453 10.93 7.512 1 90.69 208 ALA B C 1
ATOM 3205 O O . ALA B 1 208 ? -22.469 11.859 8.32 1 90.69 208 ALA B O 1
ATOM 3206 N N . GLY B 1 209 ? -22.531 9.672 7.863 1 86.81 209 GLY B N 1
ATOM 3207 C CA . GLY B 1 209 ? -22.734 9.312 9.258 1 86.81 209 GLY B CA 1
ATOM 3208 C C . GLY B 1 209 ? -21.594 9.766 10.148 1 86.81 209 GLY B C 1
ATOM 3209 O O . GLY B 1 209 ? -21.812 10.109 11.312 1 86.81 209 GLY B O 1
ATOM 3210 N N . ALA B 1 210 ? -20.391 9.766 9.617 1 84.62 210 ALA B N 1
ATOM 3211 C CA . ALA B 1 210 ? -19.219 10.102 10.406 1 84.62 210 ALA B CA 1
ATOM 3212 C C . ALA B 1 210 ? -18.812 11.555 10.203 1 84.62 210 ALA B C 1
ATOM 3214 O O . ALA B 1 210 ? -17.938 12.07 10.898 1 84.62 210 ALA B O 1
ATOM 3215 N N . MET B 1 211 ? -19.438 12.305 9.414 1 89.44 211 MET B N 1
ATOM 3216 C CA . MET B 1 211 ? -19 13.617 8.961 1 89.44 211 MET B CA 1
ATOM 3217 C C . MET B 1 211 ? -19.141 14.648 10.078 1 89.44 211 MET B C 1
ATOM 3219 O O . MET B 1 211 ? -18.234 15.461 10.289 1 89.44 211 MET B O 1
ATOM 3223 N N . GLY B 1 212 ? -20.219 14.578 10.812 1 88.69 212 GLY B N 1
ATOM 3224 C CA . GLY B 1 212 ? -20.469 15.562 11.852 1 88.69 212 GLY B CA 1
ATOM 3225 C C . GLY B 1 212 ? -19.453 15.516 12.977 1 88.69 212 GLY B C 1
ATOM 3226 O O . GLY B 1 212 ? -18.859 16.531 13.344 1 88.69 212 GLY B O 1
ATOM 3227 N N . ASP B 1 213 ? -19.172 14.375 13.492 1 91.94 213 ASP B N 1
ATOM 3228 C CA . ASP B 1 213 ? -18.219 14.188 14.586 1 91.94 213 ASP B CA 1
ATOM 3229 C C . ASP B 1 213 ? -16.812 14.602 14.148 1 91.94 213 ASP B C 1
ATOM 3231 O O . ASP B 1 213 ? -16.078 15.219 14.922 1 91.94 213 ASP B O 1
ATOM 3235 N N . ARG B 1 214 ? -16.453 14.32 12.945 1 94.81 214 ARG B N 1
ATOM 3236 C CA . ARG B 1 214 ? -15.133 14.664 12.438 1 94.81 214 ARG B CA 1
ATOM 3237 C C . ARG B 1 214 ? -14.992 16.172 12.25 1 94.81 214 ARG B C 1
ATOM 3239 O O . ARG B 1 214 ? -13.945 16.75 12.555 1 94.81 214 ARG B O 1
ATOM 3246 N N . GLN B 1 215 ? -16.062 16.734 11.789 1 95.94 215 GLN B N 1
ATOM 3247 C CA . GLN B 1 215 ? -16.062 18.188 11.625 1 95.94 215 GLN B CA 1
ATOM 3248 C C . GLN B 1 215 ? -15.906 18.891 12.969 1 95.94 215 GLN B C 1
ATOM 3250 O O . GLN B 1 215 ? -15.156 19.875 13.078 1 95.94 215 GLN B O 1
ATOM 3255 N N . GLU B 1 216 ? -16.609 18.438 13.969 1 96.62 216 GLU B N 1
ATOM 3256 C CA . GLU B 1 216 ? -16.516 19.031 15.305 1 96.62 216 GLU B CA 1
ATOM 3257 C C . GLU B 1 216 ? -15.102 18.891 15.867 1 96.62 216 GLU B C 1
ATOM 3259 O O . GLU B 1 216 ? -14.594 19.812 16.5 1 96.62 216 GLU B O 1
ATOM 3264 N N . ALA B 1 217 ? -14.508 17.766 15.648 1 97.44 217 ALA B N 1
ATOM 3265 C CA . ALA B 1 217 ? -13.141 17.531 16.125 1 97.44 217 ALA B CA 1
ATOM 3266 C C . ALA B 1 217 ? -12.164 18.484 15.438 1 97.44 217 ALA B C 1
ATOM 3268 O O . ALA B 1 217 ? -11.273 19.031 16.094 1 97.44 217 ALA B O 1
ATOM 3269 N N . ALA B 1 218 ? -12.305 18.672 14.133 1 97.88 218 ALA B N 1
ATOM 3270 C CA . ALA B 1 218 ? -11.445 19.594 13.398 1 97.88 218 ALA B CA 1
ATOM 3271 C C . ALA B 1 218 ? -11.594 21.016 13.914 1 97.88 218 ALA B C 1
ATOM 3273 O O . ALA B 1 218 ? -10.609 21.719 14.094 1 97.88 218 ALA B O 1
ATOM 3274 N N . GLU B 1 219 ? -12.805 21.453 14.195 1 98.06 219 GLU B N 1
ATOM 3275 C CA . GLU B 1 219 ? -13.062 22.797 14.711 1 98.06 219 GLU B CA 1
ATOM 3276 C C . GLU B 1 219 ? -12.453 22.984 16.094 1 98.06 219 GLU B C 1
ATOM 3278 O O . GLU B 1 219 ? -11.883 24.031 16.391 1 98.06 219 GLU B O 1
ATOM 3283 N N . GLU B 1 220 ? -12.656 21.969 16.891 1 98 220 GLU B N 1
ATOM 3284 C CA . GLU B 1 220 ? -12.062 22.031 18.219 1 98 220 GLU B CA 1
ATOM 3285 C C . GLU B 1 220 ? -10.539 22.125 18.141 1 98 220 GLU B C 1
ATOM 3287 O O . GLU B 1 220 ? -9.922 22.922 18.844 1 98 220 GLU B O 1
ATOM 3292 N N . ALA B 1 221 ? -9.922 21.281 17.328 1 98.06 221 ALA B N 1
ATOM 3293 C CA . ALA B 1 221 ? -8.477 21.312 17.141 1 98.06 221 ALA B CA 1
ATOM 3294 C C . ALA B 1 221 ? -8.023 22.688 16.641 1 98.06 221 ALA B C 1
ATOM 3296 O O . ALA B 1 221 ? -6.996 23.203 17.078 1 98.06 221 ALA B O 1
ATOM 3297 N N . ALA B 1 222 ? -8.773 23.266 15.734 1 97.94 222 ALA B N 1
ATOM 3298 C CA . ALA B 1 222 ? -8.445 24.578 15.188 1 97.94 222 ALA B CA 1
ATOM 3299 C C . ALA B 1 222 ? -8.492 25.656 16.281 1 97.94 222 ALA B C 1
ATOM 3301 O O . ALA B 1 222 ? -7.648 26.547 16.312 1 97.94 222 ALA B O 1
ATOM 3302 N N . ARG B 1 223 ? -9.492 25.547 17.125 1 97.44 223 ARG B N 1
ATOM 3303 C CA . ARG B 1 223 ? -9.594 26.484 18.25 1 97.44 223 ARG B CA 1
ATOM 3304 C C . ARG B 1 223 ? -8.375 26.391 19.156 1 97.44 223 ARG B C 1
ATOM 3306 O O . ARG B 1 223 ? -7.871 27.406 19.641 1 97.44 223 ARG B O 1
ATOM 3313 N N . ARG B 1 224 ? -7.93 25.188 19.359 1 96.25 224 ARG B N 1
ATOM 3314 C CA . ARG B 1 224 ? -6.758 24.969 20.203 1 96.25 224 ARG B CA 1
ATOM 3315 C C . ARG B 1 224 ? -5.516 25.594 19.578 1 96.25 224 ARG B C 1
ATOM 3317 O O . ARG B 1 224 ? -4.668 26.156 20.297 1 96.25 224 ARG B O 1
ATOM 3324 N N . VAL B 1 225 ? -5.387 25.484 18.281 1 95.56 225 VAL B N 1
ATOM 3325 C CA . VAL B 1 225 ? -4.262 26.078 17.578 1 95.56 225 VAL B CA 1
ATOM 3326 C C . VAL B 1 225 ? -4.293 27.594 17.719 1 95.56 225 VAL B C 1
ATOM 3328 O O . VAL B 1 225 ? -3.27 28.219 18 1 95.56 225 VAL B O 1
ATOM 3331 N N . GLU B 1 226 ? -5.445 28.141 17.562 1 93.75 226 GLU B N 1
ATOM 3332 C CA . GLU B 1 226 ? -5.598 29.578 17.672 1 93.75 226 GLU B CA 1
ATOM 3333 C C . GLU B 1 226 ? -5.277 30.062 19.094 1 93.75 226 GLU B C 1
ATOM 3335 O O . GLU B 1 226 ? -4.621 31.094 19.266 1 93.75 226 GLU B O 1
ATOM 3340 N N . SER B 1 227 ? -5.727 29.359 20.016 1 91.25 227 SER B N 1
ATOM 3341 C CA . SER B 1 227 ? -5.5 29.734 21.406 1 91.25 227 SER B CA 1
ATOM 3342 C C . SER B 1 227 ? -4.02 29.641 21.766 1 91.25 227 SER B C 1
ATOM 3344 O O . SER B 1 227 ? -3.506 30.484 22.5 1 91.25 227 SER B O 1
ATOM 3346 N N . ALA B 1 228 ? -3.346 28.688 21.328 1 86.75 228 ALA B N 1
ATOM 3347 C CA . ALA B 1 228 ? -1.921 28.5 21.594 1 86.75 228 ALA B CA 1
ATOM 3348 C C . ALA B 1 228 ? -1.095 29.609 20.953 1 86.75 228 ALA B C 1
ATOM 3350 O O . ALA B 1 228 ? -0.083 30.047 21.5 1 86.75 228 ALA B O 1
ATOM 3351 N N . GLY B 1 229 ? -1.507 29.969 19.703 1 79.19 229 GLY B N 1
ATOM 3352 C CA . GLY B 1 229 ? -0.823 31.062 19.031 1 79.19 229 GLY B CA 1
ATOM 3353 C C . GLY B 1 229 ? -0.973 32.406 19.75 1 79.19 229 GLY B C 1
ATOM 3354 O O . GLY B 1 229 ? -0.045 33.219 19.766 1 79.19 229 GLY B O 1
ATOM 3355 N N . LEU B 1 230 ? -2.098 32.562 20.344 1 69.81 230 LEU B N 1
ATOM 3356 C CA . LEU B 1 230 ? -2.367 33.781 21.094 1 69.81 230 LEU B CA 1
ATOM 3357 C C . LEU B 1 230 ? -1.54 33.844 22.375 1 69.81 230 LEU B C 1
ATOM 3359 O O . LEU B 1 230 ? -1.054 34.906 22.766 1 69.81 230 LEU B O 1
ATOM 3363 N N . ASN B 1 231 ? -1.341 32.656 22.781 1 65.19 231 ASN B N 1
ATOM 3364 C CA . ASN B 1 231 ? -0.592 32.594 24.031 1 65.19 231 ASN B CA 1
ATOM 3365 C C . ASN B 1 231 ? 0.912 32.688 23.797 1 65.19 231 ASN B C 1
ATOM 3367 O O . ASN B 1 231 ? 1.685 32.875 24.734 1 65.19 231 ASN B O 1
ATOM 3371 N N . ALA B 1 232 ? 1.337 32.438 22.672 1 66.19 232 ALA B N 1
ATOM 3372 C CA . ALA B 1 232 ? 2.754 32.5 22.328 1 66.19 232 ALA B CA 1
ATOM 3373 C C . ALA B 1 232 ? 3.174 33.938 21.984 1 66.19 232 ALA B C 1
ATOM 3375 O O . ALA B 1 232 ? 4.367 34.219 21.859 1 66.19 232 ALA B O 1
ATOM 3376 N N . VAL B 1 233 ? 2.271 35.062 21.891 1 48 233 VAL B N 1
ATOM 3377 C CA . VAL B 1 233 ? 2.568 36.469 21.688 1 48 233 VAL B CA 1
ATOM 3378 C C . VAL B 1 233 ? 2.6 37.219 23.016 1 48 233 VAL B C 1
ATOM 3380 O O . VAL B 1 233 ? 1.838 36.875 23.938 1 48 233 VAL B O 1
#